Protein AF-A0A2V7RPB4-F1 (afdb_monomer_lite)

pLDDT: mean 76.68, std 15.55, range [34.88, 95.19]

Sequence (434 aa):
MNLRAPQPATGRWQSFHDDVARMLTTVSGVRGVAFATAEPVGDEATGVTIVKTAEERRRAMPSIEVSPSYFDVFGIRVERGRSFTLADADCAAVVCPVIVSREAARELWGSADPLGQHLTIDATHALVVIGIASDASSRTAEPVQALMMYTPWRPNARLYQPFLKVEDAGSGVVRRASSLVSERFAGAVAAPQTVEVQLTMIVDAFQRIGEVVGLVAAITAILAIFGVYGVVALAARRRLKEMGIRLALGARPRDVYRAIVAPNARPLATGLVLGAVFAAVLAVEADRLLAEVFPVRIVDPVAALLGTRADSITPLILSLEAQRRAAHLTGDADRLASILADDFVDVAATGMRRTKQQNVDETRTHVIKWTSLIAKNEQVQVFDSTAAIVIGEQEGSGTYNGQPFVRKIRYIRVYLKRNGRWQNVAAQSALIAQ

Secondary structure (DSSP, 8-state):
-B------SSS-HHHHHHHHHHHHHTSTTEEEEEEESSBTTB-TT-EEEEEE-TT--EEEEEEEEE-TTHHHHHT--EEEE----GGGG-TTSSEEEEEEEHHHHHHHHTTS--TT-EEESSSS-EEEEEEEEPPPPPTTSS------EEEE--TTTS-PEEEEEES--SHHHHHHHHHHHHHHSTT-----B-HHHHHHHHHHHHHHHHHHHHHHHHHHHHHHHHHHHHHHHHHHHHTHHHHHHHHHTT--HHHHHHHHHHHHHHHHHHHHHHHHHHHHHHHHHHHHHHHTT-SS----HHHHHTT--HHHHHHHHHHHHHHHHHHHHHT-HHHHHHHEEEEEEEE-TTS-EEEHHHHHHHHHTTSEEEEEEEEEEEEEEE-SSSEEEEEEEEEEEEEETTEEEEEEEEEEEEEEEETTEEEEEEEEEEE---

Structure (mmCIF, N/CA/C/O backbone):
data_AF-A0A2V7RPB4-F1
#
_entry.id   AF-A0A2V7RPB4-F1
#
loop_
_atom_site.group_PDB
_atom_site.id
_atom_site.type_symbol
_atom_site.label_atom_id
_atom_site.label_alt_id
_atom_site.label_comp_id
_atom_site.label_asym_id
_atom_site.label_entity_id
_atom_site.label_seq_id
_atom_site.pdbx_PDB_ins_code
_atom_site.Cartn_x
_atom_site.Cartn_y
_atom_site.Cartn_z
_atom_site.occupancy
_atom_site.B_iso_or_equiv
_atom_site.auth_seq_id
_atom_site.auth_comp_id
_atom_site.auth_asym_id
_atom_site.auth_atom_id
_atom_site.pdbx_PDB_model_num
ATOM 1 N N . MET A 1 1 ? 13.058 2.889 -8.102 1.00 51.22 1 MET A N 1
ATOM 2 C CA . MET A 1 1 ? 13.513 3.837 -7.057 1.00 51.22 1 MET A CA 1
ATOM 3 C C . MET A 1 1 ? 13.333 5.240 -7.599 1.00 51.22 1 MET A C 1
ATOM 5 O O . MET A 1 1 ? 13.769 5.458 -8.724 1.00 51.22 1 MET A O 1
ATOM 9 N N . ASN A 1 2 ? 12.703 6.130 -6.830 1.00 47.06 2 ASN A N 1
ATOM 10 C CA . ASN A 1 2 ? 12.518 7.537 -7.182 1.00 47.06 2 ASN A CA 1
ATOM 11 C C . ASN A 1 2 ? 13.664 8.383 -6.590 1.00 47.06 2 ASN A C 1
ATOM 13 O O . ASN A 1 2 ? 13.971 8.262 -5.400 1.00 47.06 2 ASN A O 1
ATOM 17 N N . LEU A 1 3 ? 14.322 9.193 -7.419 1.00 47.50 3 LEU A N 1
ATOM 18 C CA . LEU A 1 3 ? 15.341 10.161 -7.015 1.00 47.50 3 LEU A CA 1
ATOM 19 C C . LEU A 1 3 ? 14.805 11.574 -7.285 1.00 47.50 3 LEU A C 1
ATOM 21 O O . LEU A 1 3 ? 14.622 11.954 -8.438 1.00 47.50 3 LEU A O 1
ATOM 25 N N . ARG A 1 4 ? 14.597 12.393 -6.246 1.00 49.56 4 ARG A N 1
ATOM 26 C CA . ARG A 1 4 ? 14.257 13.813 -6.442 1.00 49.56 4 ARG A CA 1
ATOM 27 C C . ARG A 1 4 ? 15.511 14.606 -6.825 1.00 49.56 4 ARG A C 1
ATOM 29 O O . ARG A 1 4 ? 16.450 14.730 -6.043 1.00 49.56 4 ARG A O 1
ATOM 36 N N . ALA A 1 5 ? 15.521 15.134 -8.045 1.00 48.00 5 ALA A N 1
ATOM 37 C CA . ALA A 1 5 ? 16.570 16.011 -8.554 1.00 48.00 5 ALA A CA 1
ATOM 38 C C . ALA A 1 5 ? 16.403 17.460 -8.039 1.00 48.00 5 ALA A C 1
ATOM 40 O O . ALA A 1 5 ? 15.268 17.915 -7.879 1.00 48.00 5 ALA A O 1
ATOM 41 N N . PRO A 1 6 ? 17.495 18.214 -7.809 1.00 46.16 6 PRO A N 1
ATOM 42 C CA . PRO A 1 6 ? 17.416 19.643 -7.523 1.00 46.16 6 PRO A CA 1
ATOM 43 C C . PRO A 1 6 ? 17.054 20.429 -8.787 1.00 46.16 6 PRO A C 1
ATOM 45 O O . PRO A 1 6 ? 17.305 19.983 -9.906 1.00 46.16 6 PRO A O 1
ATOM 48 N N . GLN A 1 7 ? 16.482 21.619 -8.607 1.00 50.44 7 GLN A N 1
ATOM 49 C CA . GLN A 1 7 ? 16.122 22.517 -9.704 1.00 50.44 7 GLN A CA 1
ATOM 50 C C . GLN A 1 7 ? 17.357 23.315 -10.173 1.00 50.44 7 GLN A C 1
ATOM 52 O O . GLN A 1 7 ? 17.853 24.143 -9.407 1.00 50.44 7 GLN A O 1
ATOM 57 N N . PRO A 1 8 ? 17.892 23.113 -11.394 1.00 48.25 8 PRO A N 1
ATOM 58 C CA . PRO A 1 8 ? 18.880 24.018 -11.978 1.00 48.25 8 PRO A CA 1
ATOM 59 C C . PRO A 1 8 ? 18.342 25.443 -12.171 1.00 48.25 8 PRO A C 1
ATOM 61 O O . PRO A 1 8 ? 17.180 25.661 -12.499 1.00 48.25 8 PRO A O 1
ATOM 64 N N . ALA A 1 9 ? 19.237 26.424 -12.027 1.00 50.31 9 ALA A N 1
ATOM 65 C CA . ALA A 1 9 ? 18.937 27.857 -12.100 1.00 50.31 9 ALA A CA 1
ATOM 66 C C . ALA A 1 9 ? 18.651 28.390 -13.523 1.00 50.31 9 ALA A C 1
ATOM 68 O O . ALA A 1 9 ? 18.400 29.581 -13.691 1.00 50.31 9 ALA A O 1
ATOM 69 N N . THR A 1 10 ? 18.707 27.551 -14.565 1.00 51.97 10 THR A N 1
ATOM 70 C CA . THR A 1 10 ? 18.480 27.969 -15.960 1.00 51.97 10 THR A CA 1
ATOM 71 C C . THR A 1 10 ? 17.742 26.878 -16.740 1.00 51.97 10 THR A C 1
ATOM 73 O O . THR A 1 10 ? 18.027 25.697 -16.564 1.00 51.97 10 THR A O 1
ATOM 76 N N . GLY A 1 11 ? 16.797 27.270 -17.605 1.00 52.00 11 GLY A N 1
ATOM 77 C CA . GLY A 1 11 ? 15.875 26.400 -18.357 1.00 52.00 11 GLY A CA 1
ATOM 78 C C . GLY A 1 11 ? 16.495 25.494 -19.434 1.00 52.00 11 GLY A C 1
ATOM 79 O O . GLY A 1 11 ? 15.880 25.269 -20.471 1.00 52.00 11 GLY A O 1
ATOM 80 N N . ARG A 1 12 ? 17.709 24.977 -19.213 1.00 62.19 12 ARG A N 1
ATOM 81 C CA . ARG A 1 12 ? 18.363 23.948 -20.037 1.00 62.19 12 ARG A CA 1
ATOM 82 C C . ARG A 1 12 ? 18.180 22.568 -19.398 1.00 62.19 12 ARG A C 1
ATOM 84 O O . ARG A 1 12 ? 19.130 21.928 -18.949 1.00 62.19 12 ARG A O 1
ATOM 91 N N . TRP A 1 13 ? 16.926 22.136 -19.327 1.00 69.06 13 TRP A N 1
ATOM 92 C CA . TRP A 1 13 ? 16.522 20.894 -18.665 1.00 69.06 13 TRP A CA 1
ATOM 93 C C . TRP A 1 13 ? 17.080 19.645 -19.364 1.00 69.06 13 TRP A C 1
ATOM 95 O O . TRP A 1 13 ? 17.569 18.746 -18.688 1.00 69.06 13 TRP A O 1
ATOM 105 N N . GLN A 1 14 ? 17.158 19.641 -20.698 1.00 73.69 14 GLN A N 1
ATOM 106 C CA . GLN A 1 14 ? 17.670 18.496 -21.455 1.00 73.69 14 GLN A CA 1
ATOM 107 C C . GLN A 1 14 ? 19.127 18.154 -21.118 1.00 73.69 14 GLN A C 1
ATOM 109 O O . GLN A 1 14 ? 19.429 16.999 -20.835 1.00 73.69 14 GLN A O 1
ATOM 114 N N . SER A 1 15 ? 20.025 19.148 -21.060 1.00 73.94 15 SER A N 1
ATOM 115 C CA . SER A 1 15 ? 21.426 18.897 -20.685 1.00 73.94 15 SER A CA 1
ATOM 116 C C . SER A 1 15 ? 21.556 18.354 -19.263 1.00 73.94 15 SER A C 1
ATOM 118 O O . SER A 1 15 ? 22.422 17.526 -18.997 1.00 73.94 15 SER A O 1
ATOM 120 N N . PHE A 1 16 ? 20.670 18.784 -18.361 1.00 76.00 16 PHE A N 1
ATOM 121 C CA . PHE A 1 16 ? 20.621 18.258 -17.004 1.00 76.00 16 PHE A CA 1
ATOM 122 C C . PHE A 1 16 ? 20.191 16.783 -16.991 1.00 76.00 16 PHE A C 1
ATOM 124 O O . PHE A 1 16 ? 20.847 15.965 -16.345 1.00 76.00 16 PHE A O 1
ATOM 131 N N . HIS A 1 17 ? 19.130 16.419 -17.720 1.00 78.50 17 HIS A N 1
ATOM 132 C CA . HIS A 1 17 ? 18.685 15.023 -17.821 1.00 78.50 17 HIS A CA 1
ATOM 133 C C . HIS A 1 17 ? 19.757 14.123 -18.432 1.00 78.50 17 HIS A C 1
ATOM 135 O O . HIS A 1 17 ? 20.013 13.049 -17.889 1.00 78.50 17 HIS A O 1
ATOM 141 N N . ASP A 1 18 ? 20.434 14.577 -19.487 1.00 81.62 18 ASP A N 1
ATOM 142 C CA . ASP A 1 18 ? 21.514 13.828 -20.138 1.00 81.62 18 ASP A CA 1
ATOM 143 C C . ASP A 1 18 ? 22.711 13.604 -19.197 1.00 81.62 18 ASP A C 1
ATOM 145 O O . ASP A 1 18 ? 23.264 12.502 -19.132 1.00 81.62 18 ASP A O 1
ATOM 149 N N . ASP A 1 19 ? 23.098 14.627 -18.429 1.00 81.19 19 ASP A N 1
ATOM 150 C CA . ASP A 1 19 ? 24.174 14.527 -17.437 1.00 81.19 19 ASP A CA 1
ATOM 151 C C . ASP A 1 19 ? 23.824 13.552 -16.310 1.00 81.19 19 ASP A C 1
ATOM 153 O O . ASP A 1 19 ? 24.638 12.694 -15.953 1.00 81.19 19 ASP A O 1
ATOM 157 N N . VAL A 1 20 ? 22.599 13.640 -15.784 1.00 80.62 20 VAL A N 1
ATOM 158 C CA . VAL A 1 20 ? 22.099 12.730 -14.746 1.00 80.62 20 VAL A CA 1
ATOM 159 C C . VAL A 1 20 ? 22.025 11.296 -15.268 1.00 80.62 20 VAL A C 1
ATOM 161 O O . VAL A 1 20 ? 22.454 10.377 -14.570 1.00 80.62 20 VAL A O 1
ATOM 164 N N . ALA A 1 21 ? 21.542 11.091 -16.496 1.00 84.00 21 ALA A N 1
ATOM 165 C CA . ALA A 1 21 ? 21.472 9.773 -17.119 1.00 84.00 21 ALA A CA 1
ATOM 166 C C . ALA A 1 21 ? 22.864 9.145 -17.240 1.00 84.00 21 ALA A C 1
ATOM 168 O O . ALA A 1 21 ? 23.087 8.045 -16.730 1.00 84.00 21 ALA A O 1
ATOM 169 N N . ARG A 1 22 ? 23.820 9.873 -17.840 1.00 85.12 22 ARG A N 1
ATOM 170 C CA . ARG A 1 22 ? 25.208 9.412 -18.000 1.00 85.12 22 ARG A CA 1
ATOM 171 C C . ARG A 1 22 ? 25.823 9.045 -16.660 1.00 85.12 22 ARG A C 1
ATOM 173 O O . ARG A 1 22 ? 26.358 7.950 -16.516 1.00 85.12 22 ARG A O 1
ATOM 180 N N . MET A 1 23 ? 25.700 9.922 -15.671 1.00 83.06 23 MET A N 1
ATOM 181 C CA . MET A 1 23 ? 26.247 9.692 -14.338 1.00 83.06 23 MET A CA 1
ATOM 182 C C . MET A 1 23 ? 25.633 8.460 -13.665 1.00 83.06 23 MET A C 1
ATOM 184 O O . MET A 1 23 ? 26.360 7.633 -13.129 1.00 83.06 23 MET A O 1
ATOM 188 N N . LEU A 1 24 ? 24.311 8.300 -13.702 1.00 83.56 24 LEU A N 1
ATOM 189 C CA . LEU A 1 24 ? 23.652 7.179 -13.031 1.00 83.56 24 LEU A CA 1
ATOM 190 C C . LEU A 1 24 ? 23.927 5.836 -13.720 1.00 83.56 24 LEU A C 1
ATOM 192 O O . LEU A 1 24 ? 23.989 4.813 -13.040 1.00 83.56 24 LEU A O 1
ATOM 196 N N . THR A 1 25 ? 24.162 5.828 -15.036 1.00 84.75 25 THR A N 1
ATOM 197 C CA . THR A 1 25 ? 24.553 4.605 -15.761 1.00 84.75 25 THR A CA 1
ATOM 198 C C . THR A 1 25 ? 25.961 4.102 -15.431 1.00 84.75 25 THR A C 1
ATOM 200 O O . THR A 1 25 ? 26.233 2.924 -15.646 1.00 84.75 25 THR A O 1
ATOM 203 N N . THR A 1 26 ? 26.855 4.933 -14.875 1.00 85.94 26 THR A N 1
ATOM 204 C CA . THR A 1 26 ? 28.198 4.472 -14.460 1.00 85.94 26 THR A CA 1
ATOM 205 C C . THR A 1 26 ? 28.193 3.749 -13.111 1.00 85.94 26 THR A C 1
ATOM 207 O O . THR A 1 26 ? 29.185 3.116 -12.739 1.00 85.94 26 THR A O 1
ATOM 210 N N . VAL A 1 27 ? 27.083 3.803 -12.368 1.00 83.38 27 VAL A N 1
ATOM 211 C CA . VAL A 1 27 ? 26.958 3.145 -11.067 1.00 83.38 27 VAL A CA 1
ATOM 212 C C . VAL A 1 27 ? 26.775 1.642 -11.262 1.00 83.38 27 VAL A C 1
ATOM 214 O O . VAL A 1 27 ? 25.740 1.171 -11.729 1.00 83.38 27 VAL A O 1
ATOM 217 N N . SER A 1 28 ? 27.774 0.868 -10.838 1.00 82.00 28 SER A N 1
ATOM 218 C CA . SER A 1 28 ? 27.716 -0.597 -10.865 1.00 82.00 28 SER A CA 1
ATOM 219 C C . SER A 1 28 ? 26.491 -1.121 -10.099 1.00 82.00 28 SER A C 1
ATOM 221 O O . SER A 1 28 ? 26.314 -0.824 -8.912 1.00 82.00 28 SER A O 1
ATOM 223 N N . GLY A 1 29 ? 25.651 -1.893 -10.795 1.00 81.50 29 GLY A N 1
ATOM 224 C CA . GLY A 1 29 ? 24.372 -2.415 -10.302 1.00 81.50 29 GLY A CA 1
ATOM 225 C C . GLY A 1 29 ? 23.133 -1.680 -10.833 1.00 81.50 29 GLY A C 1
ATOM 226 O O . GLY A 1 29 ? 22.020 -2.159 -10.616 1.00 81.50 29 GLY A O 1
ATOM 227 N N . VAL A 1 30 ? 23.289 -0.557 -11.546 1.00 84.12 30 VAL A N 1
ATOM 228 C CA . VAL A 1 30 ? 22.201 0.099 -12.293 1.00 84.12 30 VAL A CA 1
ATOM 229 C C . VAL A 1 30 ? 22.081 -0.543 -13.678 1.00 84.12 30 VAL A C 1
ATOM 231 O O . VAL A 1 30 ? 23.029 -0.540 -14.455 1.00 84.12 30 VAL A O 1
ATOM 234 N N . ARG A 1 31 ? 20.903 -1.088 -14.003 1.00 84.31 31 ARG A N 1
ATOM 235 C CA . ARG A 1 31 ? 20.588 -1.677 -15.321 1.00 84.31 31 ARG A CA 1
ATOM 236 C C . ARG A 1 31 ? 19.912 -0.709 -16.282 1.00 84.31 31 ARG A C 1
ATOM 238 O O . ARG A 1 31 ? 19.858 -0.983 -17.474 1.00 84.31 31 ARG A O 1
ATOM 245 N N . GLY A 1 32 ? 19.335 0.373 -15.773 1.00 86.12 32 GLY A N 1
ATOM 246 C CA . GLY A 1 32 ? 18.617 1.328 -16.603 1.00 86.12 32 GLY A CA 1
ATOM 247 C C . GLY A 1 32 ? 18.194 2.566 -15.832 1.00 86.12 32 GLY A C 1
ATOM 248 O O . GLY A 1 32 ? 17.928 2.503 -14.627 1.00 86.12 32 GLY A O 1
ATOM 249 N N . VAL A 1 33 ? 18.125 3.674 -16.564 1.00 88.25 33 VAL A N 1
ATOM 250 C CA . VAL A 1 33 ? 17.654 4.972 -16.087 1.00 88.25 33 VAL A CA 1
ATOM 251 C C . VAL A 1 33 ? 16.492 5.394 -16.974 1.00 88.25 33 VAL A C 1
ATOM 253 O O . VAL A 1 33 ? 16.587 5.344 -18.202 1.00 88.25 33 VAL A O 1
ATOM 256 N N . ALA A 1 34 ? 15.397 5.795 -16.350 1.00 88.56 34 ALA A N 1
ATOM 257 C CA . ALA A 1 34 ? 14.260 6.403 -17.017 1.00 88.56 34 ALA A CA 1
ATOM 258 C C . ALA A 1 34 ? 13.929 7.723 -16.344 1.00 88.56 34 ALA A C 1
ATOM 260 O O . ALA A 1 34 ? 14.252 7.938 -15.181 1.00 88.56 34 ALA A O 1
ATOM 261 N N . PHE A 1 35 ? 13.250 8.589 -17.070 1.00 86.81 35 PHE A N 1
ATOM 262 C CA . PHE A 1 35 ? 12.711 9.827 -16.543 1.00 86.81 35 PHE A CA 1
ATOM 263 C C . PHE A 1 35 ? 11.209 9.857 -16.755 1.00 86.81 35 PHE A C 1
ATOM 265 O O . PHE A 1 35 ? 10.718 9.433 -17.807 1.00 86.81 35 PHE A O 1
ATOM 272 N N . ALA A 1 36 ? 10.490 10.350 -15.755 1.00 85.44 36 ALA A N 1
ATOM 273 C CA . ALA A 1 36 ? 9.058 10.576 -15.851 1.00 85.44 36 ALA A CA 1
ATOM 274 C C . ALA A 1 36 ? 8.581 11.626 -14.848 1.00 85.44 36 ALA A C 1
ATOM 276 O O . ALA A 1 36 ? 9.337 12.077 -13.983 1.00 85.44 36 ALA A O 1
ATOM 277 N N . THR A 1 37 ? 7.319 12.026 -14.972 1.00 78.69 37 THR A N 1
ATOM 278 C CA . THR A 1 37 ? 6.649 12.885 -13.984 1.00 78.69 37 THR A CA 1
ATOM 279 C C . THR A 1 37 ? 6.247 12.135 -12.722 1.00 78.69 37 THR A C 1
ATOM 281 O O . THR A 1 37 ? 6.210 12.742 -11.657 1.00 78.69 37 THR A O 1
ATOM 284 N N . ALA A 1 38 ? 5.954 10.839 -12.845 1.00 75.69 38 ALA A N 1
ATOM 285 C CA . ALA A 1 38 ? 5.528 9.979 -11.750 1.00 75.69 38 ALA A CA 1
ATOM 286 C C . ALA A 1 38 ? 5.866 8.505 -12.038 1.00 75.69 38 ALA A C 1
ATOM 288 O O . ALA A 1 38 ? 6.170 8.107 -13.172 1.00 75.69 38 ALA A O 1
ATOM 289 N N . GLU A 1 39 ? 5.814 7.685 -10.995 1.00 74.50 39 GLU A N 1
ATOM 290 C CA . GLU A 1 39 ? 5.856 6.229 -11.113 1.00 74.50 39 GLU A CA 1
ATOM 291 C C . GLU A 1 39 ? 4.494 5.666 -11.573 1.00 74.50 39 GLU A C 1
ATOM 293 O O . GLU A 1 39 ? 3.492 6.375 -11.521 1.00 74.50 39 GLU A O 1
ATOM 298 N N . PRO A 1 40 ? 4.425 4.415 -12.074 1.00 65.31 40 PRO A N 1
ATOM 299 C CA . PRO A 1 40 ? 3.214 3.916 -12.726 1.00 65.31 40 PRO A CA 1
ATOM 300 C C . PRO A 1 40 ? 2.001 3.800 -11.795 1.00 65.31 40 PRO A C 1
ATOM 302 O O . PRO A 1 40 ? 0.871 3.855 -12.266 1.00 65.31 40 PRO A O 1
ATOM 305 N N . VAL A 1 41 ? 2.246 3.592 -10.496 1.00 59.19 41 VAL A N 1
ATOM 306 C CA . VAL A 1 41 ? 1.233 3.468 -9.441 1.00 59.19 41 VAL A CA 1
ATOM 307 C C . VAL A 1 41 ? 1.812 4.090 -8.167 1.00 59.19 41 VAL A C 1
ATOM 309 O O . VAL A 1 41 ? 2.410 3.392 -7.349 1.00 59.19 41 VAL A O 1
ATOM 312 N N . GLY A 1 42 ? 1.683 5.410 -8.045 1.00 50.44 42 GLY A N 1
ATOM 313 C CA . GLY A 1 42 ? 2.148 6.182 -6.893 1.00 50.44 42 GLY A CA 1
ATOM 314 C C . GLY A 1 42 ? 2.352 7.662 -7.227 1.00 50.44 42 GLY A C 1
ATOM 315 O O . GLY A 1 42 ? 2.893 7.994 -8.278 1.00 50.44 42 GLY A O 1
ATOM 316 N N . ASP A 1 43 ? 1.940 8.525 -6.295 1.00 46.09 43 ASP A N 1
ATOM 317 C CA . ASP A 1 43 ? 2.180 9.979 -6.221 1.00 46.09 43 ASP A CA 1
ATOM 318 C C . ASP A 1 43 ? 1.137 10.955 -6.829 1.00 46.09 43 ASP A C 1
ATOM 320 O O . ASP A 1 43 ? 0.502 10.714 -7.860 1.00 46.09 43 ASP A O 1
ATOM 324 N N . GLU A 1 44 ? 1.039 12.118 -6.164 1.00 43.16 44 GLU A N 1
ATOM 325 C CA . GLU A 1 44 ? 0.202 13.307 -6.433 1.00 43.16 44 GLU A CA 1
ATOM 326 C C . GLU A 1 44 ? 0.528 14.003 -7.772 1.00 43.16 44 GLU A C 1
ATOM 328 O O . GLU A 1 44 ? -0.227 14.856 -8.235 1.00 43.16 44 GLU A O 1
ATOM 333 N N . ALA A 1 45 ? 1.650 13.649 -8.412 1.00 47.56 45 ALA A N 1
ATOM 334 C CA . ALA A 1 45 ? 2.129 14.254 -9.660 1.00 47.56 45 ALA A CA 1
ATOM 335 C C . ALA A 1 45 ? 1.540 13.619 -10.936 1.00 47.56 45 ALA A C 1
ATOM 337 O O . ALA A 1 45 ? 1.880 14.034 -12.051 1.00 47.56 45 ALA A O 1
ATOM 338 N N . THR A 1 46 ? 0.665 12.621 -10.792 1.00 59.69 46 THR A N 1
ATOM 339 C CA . THR A 1 46 ? -0.092 12.059 -11.914 1.00 59.69 46 THR A CA 1
ATOM 340 C C . THR A 1 46 ? -1.163 13.061 -12.339 1.00 59.69 46 THR A C 1
ATOM 342 O O . THR A 1 46 ? -2.177 13.233 -11.667 1.00 59.69 46 THR A O 1
ATOM 345 N N . GLY A 1 47 ? -0.933 13.760 -13.451 1.00 60.81 47 GLY A N 1
ATOM 346 C CA . GLY A 1 47 ? -1.915 14.698 -13.988 1.00 60.81 47 GLY A CA 1
ATOM 347 C C . GLY A 1 47 ? -3.160 13.954 -14.462 1.00 60.81 47 GLY A C 1
ATOM 348 O O . GLY A 1 47 ? -3.047 12.859 -15.003 1.00 60.81 47 GLY A O 1
ATOM 349 N N . VAL A 1 48 ? -4.343 14.540 -14.304 1.00 68.44 48 VAL A N 1
ATOM 350 C CA . VAL A 1 48 ? -5.576 13.995 -14.885 1.00 68.44 48 VAL A CA 1
ATOM 351 C C . VAL A 1 48 ? -5.891 14.770 -16.154 1.00 68.44 48 VAL A C 1
ATOM 353 O O . VAL A 1 48 ? -6.114 15.978 -16.113 1.00 68.44 48 VAL A O 1
ATOM 356 N N . THR A 1 49 ? -5.930 14.067 -17.279 1.00 71.75 49 THR A N 1
ATOM 357 C CA . THR A 1 49 ? -6.315 14.637 -18.569 1.00 71.75 49 THR A CA 1
ATOM 358 C C . THR A 1 49 ? -7.718 14.168 -18.917 1.00 71.75 49 THR A C 1
ATOM 360 O O . THR A 1 49 ? -7.988 12.969 -18.946 1.00 71.75 49 THR A O 1
ATOM 363 N N . ILE A 1 50 ? -8.628 15.102 -19.193 1.00 77.44 50 ILE A N 1
ATOM 364 C CA . ILE A 1 50 ? -9.929 14.746 -19.759 1.00 77.44 50 ILE A CA 1
ATOM 365 C C . ILE A 1 50 ? -9.720 14.524 -21.249 1.00 77.44 50 ILE A C 1
ATOM 367 O O . ILE A 1 50 ? -9.436 15.464 -21.986 1.00 77.44 50 ILE A O 1
ATOM 371 N N . VAL A 1 51 ? -9.864 13.278 -21.679 1.00 81.12 51 VAL A N 1
ATOM 372 C CA . VAL A 1 51 ? -9.829 12.921 -23.091 1.00 81.12 51 VAL A CA 1
ATOM 373 C C . VAL A 1 51 ? -11.237 12.704 -23.608 1.00 81.12 51 VAL A C 1
ATOM 375 O O . VAL A 1 51 ? -12.145 12.269 -22.890 1.00 81.12 51 VAL A O 1
ATOM 378 N N . LYS A 1 52 ? -11.404 13.012 -24.882 1.00 82.12 52 LYS A N 1
ATOM 379 C CA . LYS A 1 52 ? -12.626 12.809 -25.632 1.00 82.12 52 LYS A CA 1
ATOM 380 C C . LYS A 1 52 ? -12.350 11.831 -26.764 1.00 82.12 52 LYS A C 1
ATOM 382 O O . LYS A 1 52 ? -11.414 12.037 -27.538 1.00 82.12 52 LYS A O 1
ATOM 387 N N . THR A 1 53 ? -13.143 10.769 -26.845 1.00 79.62 53 THR A N 1
ATOM 388 C CA . THR A 1 53 ? -13.080 9.826 -27.969 1.00 79.62 53 THR A CA 1
ATOM 389 C C . THR A 1 53 ? -13.843 10.370 -29.180 1.00 79.62 53 THR A C 1
ATOM 391 O O . THR A 1 53 ? -14.618 11.323 -29.066 1.00 79.62 53 THR A O 1
ATOM 394 N N . ALA A 1 54 ? -13.668 9.731 -30.340 1.00 75.00 54 ALA A N 1
ATOM 395 C CA . ALA A 1 54 ? -14.433 10.035 -31.551 1.00 75.00 54 ALA A CA 1
ATOM 396 C C . ALA A 1 54 ? -15.962 9.903 -31.362 1.00 75.00 54 ALA A C 1
ATOM 398 O O . ALA A 1 54 ? -16.726 10.572 -32.047 1.00 75.00 54 ALA A O 1
ATOM 399 N N . GLU A 1 55 ? -16.410 9.095 -30.396 1.00 75.69 55 GLU A N 1
ATOM 400 C CA . GLU A 1 55 ? -17.823 8.919 -30.027 1.00 75.69 55 GLU A CA 1
ATOM 401 C C . GLU A 1 55 ? -18.316 9.957 -29.000 1.00 75.69 55 GLU A C 1
ATOM 403 O O . GLU A 1 55 ? -19.296 9.723 -28.296 1.00 75.69 55 GLU A O 1
ATOM 408 N N . GLU A 1 56 ? -17.617 11.087 -28.847 1.00 74.50 56 GLU A N 1
ATOM 409 C CA . GLU A 1 56 ? -17.949 12.166 -27.901 1.00 74.50 56 GLU A CA 1
ATOM 410 C C . GLU A 1 56 ? -17.907 11.759 -26.410 1.00 74.50 56 GLU A C 1
ATOM 412 O O . GLU A 1 56 ? -18.272 12.547 -25.530 1.00 74.50 56 GLU A O 1
ATOM 417 N N . ARG A 1 57 ? -17.405 10.561 -26.080 1.00 75.44 57 ARG A N 1
ATOM 418 C CA . ARG A 1 57 ? -17.292 10.097 -24.690 1.00 75.44 57 ARG A CA 1
ATOM 419 C C . ARG A 1 57 ? -16.130 10.805 -24.002 1.00 75.44 57 ARG A C 1
ATOM 421 O O . ARG A 1 57 ? -14.991 10.721 -24.454 1.00 75.44 57 ARG A O 1
ATOM 428 N N . ARG A 1 58 ? -16.420 11.483 -22.887 1.00 79.69 58 ARG A N 1
ATOM 429 C CA . ARG A 1 58 ? -15.413 12.137 -22.040 1.00 79.69 58 ARG A CA 1
ATOM 430 C C . ARG A 1 58 ? -14.981 11.216 -20.911 1.00 79.69 58 ARG A C 1
ATOM 432 O O . ARG A 1 58 ? -15.831 10.692 -20.181 1.00 79.69 58 ARG A O 1
ATOM 439 N N . ARG A 1 59 ? -13.672 11.068 -20.733 1.00 78.25 59 ARG A N 1
ATOM 440 C CA . ARG A 1 59 ? -13.084 10.318 -19.622 1.00 78.25 59 ARG A CA 1
ATOM 441 C C . ARG A 1 59 ? -11.896 11.047 -19.027 1.00 78.25 59 ARG A C 1
ATOM 443 O O . ARG A 1 59 ? -11.020 11.515 -19.743 1.00 78.25 59 ARG A O 1
ATOM 450 N N . ALA A 1 60 ? -11.904 11.149 -17.704 1.00 77.75 60 ALA A N 1
ATOM 451 C CA . ALA A 1 60 ? -10.767 11.613 -16.933 1.00 77.75 60 ALA A CA 1
ATOM 452 C C . ALA A 1 60 ? -9.759 10.466 -16.848 1.00 77.75 60 ALA A C 1
ATOM 454 O O . ALA A 1 60 ? -10.079 9.403 -16.323 1.00 77.75 60 ALA A O 1
ATOM 455 N N . MET A 1 61 ? -8.570 10.676 -17.400 1.00 75.00 61 MET A N 1
ATOM 456 C CA . MET A 1 61 ? -7.511 9.681 -17.427 1.00 75.00 61 MET A CA 1
ATOM 457 C C . MET A 1 61 ? -6.271 10.208 -16.712 1.00 75.00 61 MET A C 1
ATOM 459 O O . MET A 1 61 ? -5.720 11.235 -17.124 1.00 75.00 61 MET A O 1
ATOM 463 N N . PRO A 1 62 ? -5.798 9.502 -15.677 1.00 77.81 62 PRO A N 1
ATOM 464 C CA . PRO A 1 62 ? -4.434 9.624 -15.197 1.00 77.81 62 PRO A CA 1
ATOM 465 C C . PRO A 1 62 ? -3.430 9.572 -16.354 1.00 77.81 62 PRO A C 1
ATOM 467 O O . PRO A 1 62 ? -3.454 8.673 -17.199 1.00 77.81 62 PRO A O 1
ATOM 470 N N . SER A 1 63 ? -2.559 10.571 -16.405 1.00 79.94 63 SER A N 1
ATOM 471 C CA . SER A 1 63 ? -1.602 10.784 -17.478 1.00 79.94 63 SER A CA 1
ATOM 472 C C . SER A 1 63 ? -0.216 11.057 -16.921 1.00 79.94 63 SER A C 1
ATOM 474 O O . SER A 1 63 ? -0.044 11.913 -16.049 1.00 79.94 63 SER A O 1
ATOM 476 N N . ILE A 1 64 ? 0.771 10.339 -17.447 1.00 84.12 64 ILE A N 1
ATOM 477 C CA . ILE A 1 64 ? 2.173 10.526 -17.086 1.00 84.12 64 ILE A CA 1
ATOM 478 C C . ILE A 1 64 ? 3.017 10.774 -18.330 1.00 84.12 64 ILE A C 1
ATOM 480 O O . ILE A 1 64 ? 2.805 10.169 -19.384 1.00 84.12 64 ILE A O 1
ATOM 484 N N . GLU A 1 65 ? 3.981 11.679 -18.207 1.00 87.25 65 GLU A N 1
ATOM 485 C CA . GLU A 1 65 ? 4.983 11.897 -19.246 1.00 87.25 65 GLU A CA 1
ATOM 486 C C . GLU A 1 65 ? 6.190 11.015 -18.967 1.00 87.25 65 GLU A C 1
ATOM 488 O O . GLU A 1 65 ? 6.713 11.014 -17.849 1.00 87.25 65 GLU A O 1
ATOM 493 N N . VAL A 1 66 ? 6.619 10.260 -19.976 1.00 89.44 66 VAL A N 1
ATOM 494 C CA . VAL A 1 66 ? 7.613 9.198 -19.820 1.00 89.44 66 VAL A CA 1
ATOM 495 C C . VAL A 1 66 ? 8.674 9.230 -20.911 1.00 89.44 66 VAL A C 1
ATOM 497 O O . VAL A 1 66 ? 8.404 9.457 -22.091 1.00 89.44 66 VAL A O 1
ATOM 500 N N . SER A 1 67 ? 9.913 8.980 -20.504 1.00 90.12 67 SER A N 1
ATOM 501 C CA . SER A 1 67 ? 11.023 8.718 -21.423 1.00 90.12 67 SER A CA 1
ATOM 502 C C . SER A 1 67 ? 10.869 7.355 -22.125 1.00 90.12 67 SER A C 1
ATOM 504 O O . SER A 1 67 ? 10.229 6.456 -21.571 1.00 90.12 67 SER A O 1
ATOM 506 N N . PRO A 1 68 ? 11.508 7.142 -23.293 1.00 89.56 68 PRO A N 1
ATOM 507 C CA . PRO A 1 68 ? 11.483 5.858 -24.003 1.00 89.56 68 PRO A CA 1
ATOM 508 C C . PRO A 1 68 ? 11.854 4.633 -23.150 1.00 89.56 68 PRO A C 1
ATOM 510 O O . PRO A 1 68 ? 11.254 3.572 -23.301 1.00 89.56 68 PRO A O 1
ATOM 513 N N . SER A 1 69 ? 12.804 4.780 -22.220 1.00 90.00 69 SER A N 1
ATOM 514 C CA . SER A 1 69 ? 13.292 3.694 -21.356 1.00 90.00 69 SER A CA 1
ATOM 515 C C . SER A 1 69 ? 12.374 3.373 -20.171 1.00 90.00 69 SER A C 1
ATOM 517 O O . SER A 1 69 ? 12.644 2.432 -19.423 1.00 90.00 69 SER A O 1
ATOM 519 N N . TYR A 1 70 ? 11.291 4.129 -19.970 1.00 90.06 70 TYR A N 1
ATOM 520 C CA . TYR A 1 70 ? 10.407 3.984 -18.813 1.00 90.06 70 TYR A CA 1
ATOM 521 C C . TYR A 1 70 ? 9.770 2.600 -18.715 1.00 90.06 70 TYR A C 1
ATOM 523 O O . TYR A 1 70 ? 9.831 1.962 -17.663 1.00 90.06 70 TYR A O 1
ATOM 531 N N . PHE A 1 71 ? 9.213 2.109 -19.822 1.00 90.81 71 PHE A N 1
ATOM 532 C CA . PHE A 1 71 ? 8.570 0.799 -19.880 1.00 90.81 71 PHE A CA 1
ATOM 533 C C . PHE A 1 71 ? 9.553 -0.323 -19.511 1.00 90.81 71 PHE A C 1
ATOM 535 O O . PHE A 1 71 ? 9.232 -1.180 -18.689 1.00 90.81 71 PHE A O 1
ATOM 542 N N . ASP A 1 72 ? 10.796 -0.246 -19.990 1.00 89.00 72 ASP A N 1
ATOM 543 C CA . ASP A 1 72 ? 11.846 -1.220 -19.671 1.00 89.00 72 ASP A CA 1
ATOM 544 C C . ASP A 1 72 ? 12.312 -1.139 -18.212 1.00 89.00 72 ASP A C 1
ATOM 546 O O . ASP A 1 72 ? 12.552 -2.171 -17.564 1.00 89.00 72 ASP A O 1
ATOM 550 N N . VAL A 1 73 ? 12.435 0.080 -17.674 1.00 86.94 73 VAL A N 1
ATOM 551 C CA . VAL A 1 73 ? 12.835 0.326 -16.281 1.00 86.94 73 VAL A CA 1
ATOM 552 C C . VAL A 1 73 ? 11.805 -0.242 -15.309 1.00 86.94 73 VAL A C 1
ATOM 554 O O . VAL A 1 73 ? 12.190 -0.928 -14.358 1.00 86.94 73 VAL A O 1
ATOM 557 N N . PHE A 1 74 ? 10.516 -0.038 -15.584 1.00 83.25 74 PHE A N 1
ATOM 558 C CA . PHE A 1 74 ? 9.415 -0.533 -14.753 1.00 83.25 74 PHE A CA 1
ATOM 559 C C . PHE A 1 74 ? 8.932 -1.945 -15.115 1.00 83.25 74 PHE A C 1
ATOM 561 O O . PHE A 1 74 ? 8.137 -2.522 -14.378 1.00 83.25 74 PHE A O 1
ATOM 568 N N . GLY A 1 75 ? 9.435 -2.537 -16.201 1.00 85.25 75 GLY A N 1
ATOM 569 C CA . GLY A 1 75 ? 9.028 -3.872 -16.649 1.00 85.25 75 GLY A CA 1
ATOM 570 C C . GLY A 1 75 ? 7.602 -3.930 -17.206 1.00 85.25 75 GLY A C 1
ATOM 571 O O . GLY A 1 75 ? 6.994 -4.997 -17.205 1.00 85.25 75 GLY A O 1
ATOM 572 N N . ILE A 1 76 ? 7.076 -2.797 -17.673 1.00 88.56 76 ILE A N 1
ATOM 573 C CA . ILE A 1 76 ? 5.774 -2.691 -18.331 1.00 88.56 76 ILE A CA 1
ATOM 574 C C . ILE A 1 76 ? 5.964 -3.089 -19.794 1.00 88.56 76 ILE A C 1
ATOM 576 O O . ILE A 1 76 ? 6.809 -2.530 -20.489 1.00 88.56 76 ILE A O 1
ATOM 580 N N . ARG A 1 77 ? 5.189 -4.056 -20.285 1.00 90.56 77 ARG A N 1
ATOM 581 C CA . ARG A 1 77 ? 5.322 -4.541 -21.662 1.00 90.56 77 ARG A CA 1
ATOM 582 C C . ARG A 1 77 ? 4.394 -3.759 -22.583 1.00 90.56 77 ARG A C 1
ATOM 584 O O . ARG A 1 77 ? 3.196 -3.727 -22.337 1.00 90.56 77 ARG A O 1
ATOM 591 N N . VAL A 1 78 ? 4.909 -3.202 -23.676 1.00 93.56 78 VAL A N 1
ATOM 592 C CA . VAL A 1 78 ? 4.060 -2.732 -24.783 1.00 93.56 78 VAL A CA 1
ATOM 593 C C . VAL A 1 78 ? 3.595 -3.961 -25.566 1.00 93.56 78 VAL A C 1
ATOM 595 O O . VAL A 1 78 ? 4.387 -4.614 -26.238 1.00 93.56 78 VAL A O 1
ATOM 598 N N . GLU A 1 79 ? 2.332 -4.339 -25.399 1.00 93.44 79 GLU A N 1
ATOM 599 C CA . GLU A 1 79 ? 1.757 -5.591 -25.906 1.00 93.44 79 GLU A CA 1
ATOM 600 C C . GLU A 1 79 ? 1.350 -5.497 -27.373 1.00 93.44 79 GLU A C 1
ATOM 602 O O . GLU A 1 79 ? 1.411 -6.485 -28.104 1.00 93.44 79 GLU A O 1
ATOM 607 N N . ARG A 1 80 ? 0.924 -4.306 -27.804 1.00 95.19 80 ARG A N 1
ATOM 608 C CA . ARG A 1 80 ? 0.556 -4.007 -29.191 1.00 95.19 80 ARG A CA 1
ATOM 609 C C . ARG A 1 80 ? 1.082 -2.630 -29.587 1.00 95.19 80 ARG A C 1
ATOM 611 O O . ARG A 1 80 ? 1.138 -1.731 -28.752 1.00 95.19 80 ARG A O 1
ATOM 618 N N . GLY A 1 81 ? 1.411 -2.452 -30.865 1.00 94.69 81 GLY A N 1
ATOM 619 C CA . GLY A 1 81 ? 1.953 -1.197 -31.393 1.00 94.69 81 GLY A CA 1
ATOM 620 C C . GLY A 1 81 ? 3.445 -1.026 -31.093 1.00 94.69 81 GLY A C 1
ATOM 621 O O . GLY A 1 81 ? 4.198 -1.999 -31.144 1.00 94.69 81 GLY A O 1
ATOM 622 N N . ARG A 1 82 ? 3.882 0.206 -30.807 1.00 94.00 82 ARG A N 1
ATOM 623 C CA . ARG A 1 82 ? 5.292 0.542 -30.532 1.00 94.00 82 ARG A CA 1
ATOM 624 C C . ARG A 1 82 ? 5.455 1.400 -29.277 1.00 94.00 82 ARG A C 1
ATOM 626 O O . ARG A 1 82 ? 4.527 2.092 -28.868 1.00 94.00 82 ARG A O 1
ATOM 633 N N . SER A 1 83 ? 6.661 1.383 -28.708 1.00 92.12 83 SER A N 1
ATOM 634 C CA . SER A 1 83 ? 7.063 2.317 -27.648 1.00 92.12 83 SER A CA 1
ATOM 635 C C . SER A 1 83 ? 7.419 3.704 -28.213 1.00 92.12 83 SER A C 1
ATOM 637 O O . SER A 1 83 ? 7.510 3.897 -29.435 1.00 92.12 83 SER A O 1
ATOM 639 N N . PHE A 1 84 ? 7.642 4.665 -27.316 1.00 91.94 84 PHE A N 1
ATOM 640 C CA . PHE A 1 84 ? 8.159 5.987 -27.659 1.00 91.94 84 PHE A CA 1
ATOM 641 C C . PHE A 1 84 ? 9.618 5.930 -28.107 1.00 91.94 84 PHE A C 1
ATOM 643 O O . PHE A 1 84 ? 10.410 5.102 -27.659 1.00 91.94 84 PHE A O 1
ATOM 650 N N . THR A 1 85 ? 9.977 6.879 -28.959 1.00 89.00 85 THR A N 1
ATOM 651 C CA . THR A 1 85 ? 11.340 7.169 -29.401 1.00 89.00 85 THR A CA 1
ATOM 652 C C . THR A 1 85 ? 11.696 8.612 -29.044 1.00 89.00 85 THR A C 1
ATOM 654 O O . THR A 1 85 ? 10.831 9.406 -28.680 1.00 89.00 85 THR A O 1
ATOM 657 N N . LEU A 1 86 ? 12.972 8.989 -29.158 1.00 81.94 86 LEU A N 1
ATOM 658 C CA . LEU A 1 86 ? 13.384 10.377 -28.910 1.00 81.94 86 LEU A CA 1
ATOM 659 C C . LEU A 1 86 ? 12.762 11.372 -29.905 1.00 81.94 86 LEU A C 1
ATOM 661 O O . LEU A 1 86 ? 12.588 12.534 -29.555 1.00 81.94 86 LEU A O 1
ATOM 665 N N . ALA A 1 87 ? 12.389 10.922 -31.107 1.00 82.12 87 ALA A N 1
ATOM 666 C CA . ALA A 1 87 ? 11.714 11.756 -32.100 1.00 82.12 87 ALA A CA 1
ATOM 667 C C . ALA A 1 87 ? 10.271 12.110 -31.697 1.00 82.12 87 ALA A C 1
ATOM 669 O O . ALA A 1 87 ? 9.758 13.140 -32.116 1.00 82.12 87 ALA A O 1
ATOM 670 N N . ASP A 1 88 ? 9.637 11.294 -30.849 1.00 84.94 88 ASP A N 1
ATOM 671 C CA . ASP A 1 88 ? 8.272 11.523 -30.363 1.00 84.94 88 ASP A CA 1
ATOM 672 C C . ASP A 1 88 ? 8.208 12.605 -29.260 1.00 84.94 88 ASP A C 1
ATOM 674 O O . ASP A 1 88 ? 7.120 13.010 -28.859 1.00 84.94 88 ASP A O 1
ATOM 678 N N . ALA A 1 89 ? 9.359 13.070 -28.750 1.00 75.62 89 ALA A N 1
ATOM 679 C CA . ALA A 1 89 ? 9.436 14.094 -27.702 1.00 75.62 89 ALA A CA 1
ATOM 680 C C . ALA A 1 89 ? 9.005 15.487 -28.190 1.00 75.62 89 ALA A C 1
ATOM 682 O O . ALA A 1 89 ? 8.584 16.323 -27.386 1.00 75.62 89 ALA A O 1
ATOM 683 N N . ASP A 1 90 ? 9.108 15.742 -29.497 1.00 70.81 90 ASP A N 1
ATOM 684 C CA . ASP A 1 90 ? 8.671 16.993 -30.103 1.00 70.81 90 ASP A CA 1
ATOM 685 C C . ASP A 1 90 ? 7.228 16.865 -30.597 1.00 70.81 90 ASP A C 1
ATOM 687 O O . ASP A 1 90 ? 6.933 16.541 -31.746 1.00 70.81 90 ASP A O 1
ATOM 691 N N . CYS A 1 91 ? 6.306 17.126 -29.677 1.00 69.31 91 CYS A N 1
ATOM 692 C CA . CYS A 1 91 ? 4.863 17.187 -29.896 1.00 69.31 91 CYS A CA 1
ATOM 693 C C . CYS A 1 91 ? 4.415 18.346 -30.824 1.00 69.31 91 CYS A C 1
ATOM 695 O O . CYS A 1 91 ? 3.239 18.696 -30.838 1.00 69.31 91 CYS A O 1
ATOM 697 N N . ALA A 1 92 ? 5.336 18.983 -31.558 1.00 54.78 92 ALA A N 1
ATOM 698 C CA . ALA A 1 92 ? 5.077 20.122 -32.438 1.00 54.78 92 ALA A CA 1
ATOM 699 C C . ALA A 1 92 ? 4.267 19.773 -33.701 1.00 54.78 92 ALA A C 1
ATOM 701 O O . ALA A 1 92 ? 3.722 20.668 -34.348 1.00 54.78 92 ALA A O 1
ATOM 702 N N . ALA A 1 93 ? 4.148 18.490 -34.056 1.00 52.22 93 ALA A N 1
ATOM 703 C CA . ALA A 1 93 ? 3.146 18.048 -35.018 1.00 52.22 93 ALA A CA 1
ATOM 704 C C . ALA A 1 93 ? 1.780 18.008 -34.316 1.00 52.22 93 ALA A C 1
ATOM 706 O O . ALA A 1 93 ? 1.678 17.480 -33.218 1.00 52.22 93 ALA A O 1
ATOM 707 N N . VAL A 1 94 ? 0.728 18.517 -34.964 1.00 58.97 94 VAL A N 1
ATOM 708 C CA . VAL A 1 94 ? -0.676 18.636 -34.487 1.00 58.97 94 VAL A CA 1
ATOM 709 C C . VAL A 1 94 ? -1.256 17.371 -33.807 1.00 58.97 94 VAL A C 1
ATOM 711 O O . VAL A 1 94 ? -2.300 17.431 -33.159 1.00 58.97 94 VAL A O 1
ATOM 714 N N . VAL A 1 95 ? -0.578 16.228 -33.919 1.00 73.00 95 VAL A N 1
ATOM 715 C CA . VAL A 1 95 ? -0.948 14.951 -33.319 1.00 73.00 95 VAL A CA 1
ATOM 716 C C . VAL A 1 95 ? 0.211 14.400 -32.476 1.00 73.00 95 VAL A C 1
ATOM 718 O O . VAL A 1 95 ? 1.222 13.943 -33.009 1.00 73.00 95 VAL A O 1
ATOM 721 N N . CYS A 1 96 ? 0.048 14.397 -31.154 1.00 86.50 96 CYS A N 1
ATOM 722 C CA . CYS A 1 96 ? 1.006 13.804 -30.218 1.00 86.50 96 CYS A CA 1
ATOM 723 C C . CYS A 1 96 ? 0.784 12.285 -30.095 1.00 86.50 96 CYS A C 1
ATOM 725 O O . CYS A 1 96 ? -0.354 11.843 -29.920 1.00 86.50 96 CYS A O 1
ATOM 727 N N . PRO A 1 97 ? 1.830 11.448 -30.118 1.00 91.56 97 PRO A N 1
ATOM 728 C CA . PRO A 1 97 ? 1.663 10.021 -29.882 1.00 91.56 97 PRO A CA 1
ATOM 729 C C . PRO A 1 97 ? 1.319 9.743 -28.414 1.00 91.56 97 PRO A C 1
ATOM 731 O O . PRO A 1 97 ? 1.851 10.378 -27.503 1.00 91.56 97 PRO A O 1
ATOM 734 N N . VAL A 1 98 ? 0.463 8.753 -28.180 1.00 92.69 98 VAL A N 1
ATOM 735 C CA . VAL A 1 98 ? 0.076 8.303 -26.841 1.00 92.69 98 VAL A CA 1
ATOM 736 C C . VAL A 1 98 ? 0.108 6.781 -26.755 1.00 92.69 98 VAL A C 1
ATOM 738 O O . VAL A 1 98 ? -0.193 6.077 -27.722 1.00 92.69 98 VAL A O 1
ATOM 741 N N . ILE A 1 99 ? 0.480 6.262 -25.591 1.00 94.00 99 ILE A N 1
ATOM 742 C CA . ILE A 1 99 ? 0.369 4.839 -25.260 1.00 94.00 99 ILE A CA 1
ATOM 743 C C . ILE A 1 99 ? -0.648 4.724 -24.132 1.00 94.00 99 ILE A C 1
ATOM 745 O O . ILE A 1 99 ? -0.619 5.511 -23.191 1.00 94.00 99 ILE A O 1
ATOM 749 N N . VAL A 1 100 ? -1.556 3.759 -24.213 1.00 92.94 100 VAL A N 1
ATOM 750 C CA . VAL A 1 100 ? -2.589 3.543 -23.187 1.00 92.94 100 VAL A CA 1
ATOM 751 C C . VAL A 1 100 ? -2.396 2.193 -22.512 1.00 92.94 100 VAL A C 1
ATOM 753 O O . VAL A 1 100 ? -1.874 1.259 -23.116 1.00 92.94 100 VAL A O 1
ATOM 756 N N . SER A 1 101 ? -2.799 2.084 -21.250 1.00 91.25 101 SER A N 1
ATOM 757 C CA . SER A 1 101 ? -2.908 0.788 -20.562 1.00 91.25 101 SER A CA 1
ATOM 758 C C . SER A 1 101 ? -3.926 -0.138 -21.239 1.00 91.25 101 SER A C 1
ATOM 760 O O . SER A 1 101 ? -4.813 0.312 -21.973 1.00 91.25 101 SER A O 1
ATOM 762 N N . ARG A 1 102 ? -3.822 -1.440 -20.971 1.00 91.12 102 ARG A N 1
ATOM 763 C CA . ARG A 1 102 ? -4.765 -2.447 -21.461 1.00 91.12 102 ARG A CA 1
ATOM 764 C C . ARG A 1 102 ? -6.172 -2.173 -20.938 1.00 91.12 102 ARG A C 1
ATOM 766 O O . ARG A 1 102 ? -7.121 -2.279 -21.714 1.00 91.12 102 ARG A O 1
ATOM 773 N N . GLU A 1 103 ? -6.317 -1.780 -19.676 1.00 87.44 103 GLU A N 1
ATOM 774 C CA . GLU A 1 103 ? -7.632 -1.445 -19.127 1.00 87.44 103 GLU A CA 1
ATOM 775 C C . GLU A 1 103 ? -8.227 -0.194 -19.785 1.00 87.44 103 GLU A C 1
ATOM 777 O O . GLU A 1 103 ? -9.381 -0.218 -20.210 1.00 87.44 103 GLU A O 1
ATOM 782 N N . ALA A 1 104 ? -7.429 0.857 -20.003 1.00 88.00 104 ALA A N 1
ATOM 783 C CA . ALA A 1 104 ? -7.889 2.029 -20.750 1.00 88.00 104 ALA A CA 1
ATOM 784 C C . ALA A 1 104 ? -8.323 1.677 -22.183 1.00 88.00 104 ALA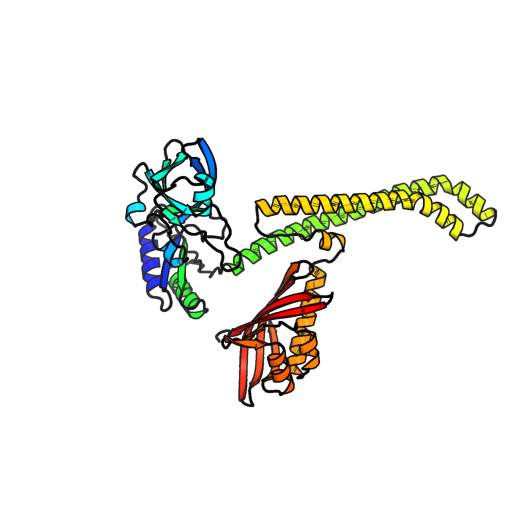 A C 1
ATOM 786 O O . ALA A 1 104 ? -9.334 2.188 -22.668 1.00 88.00 104 ALA A O 1
ATOM 787 N N . ALA A 1 105 ? -7.587 0.785 -22.854 1.00 91.06 105 ALA A N 1
ATOM 788 C CA . ALA A 1 105 ? -7.956 0.297 -24.177 1.00 91.06 105 ALA A CA 1
ATOM 789 C C . ALA A 1 105 ? -9.322 -0.418 -24.162 1.00 91.06 105 ALA A C 1
ATOM 791 O O . ALA A 1 105 ? -10.173 -0.154 -25.015 1.00 91.06 105 ALA A O 1
ATOM 792 N N . ARG A 1 106 ? -9.550 -1.286 -23.169 1.00 89.38 106 ARG A N 1
ATOM 793 C CA . ARG A 1 106 ? -10.812 -2.021 -23.006 1.00 89.38 106 ARG A CA 1
ATOM 794 C C . ARG A 1 106 ? -11.985 -1.106 -22.669 1.00 89.38 106 ARG A C 1
ATOM 796 O O . ARG A 1 106 ? -13.052 -1.285 -23.247 1.00 89.38 106 ARG A O 1
ATOM 803 N N . GLU A 1 107 ? -11.821 -0.135 -21.774 1.00 86.94 107 GLU A N 1
ATOM 804 C CA . GLU A 1 107 ? -12.936 0.738 -21.385 1.00 86.94 107 GLU A CA 1
ATOM 805 C C . GLU A 1 107 ? -13.355 1.688 -22.518 1.00 86.94 107 GLU A C 1
ATOM 807 O O . GLU A 1 107 ? -14.551 1.899 -22.753 1.00 86.94 107 GLU A O 1
ATOM 812 N N . LEU A 1 108 ? -12.379 2.274 -23.217 1.00 86.62 108 LEU A N 1
ATOM 813 C CA . LEU A 1 108 ? -12.645 3.301 -24.224 1.00 86.62 108 LEU A CA 1
ATOM 814 C C . LEU A 1 108 ? -13.076 2.723 -25.573 1.00 86.62 108 LEU A C 1
ATOM 816 O O . LEU A 1 108 ? -13.924 3.327 -26.228 1.00 86.62 108 LEU A O 1
ATOM 820 N N . TRP A 1 109 ? -12.525 1.576 -25.980 1.00 90.12 109 TRP A N 1
ATOM 821 C CA . TRP A 1 109 ? -12.780 0.990 -27.302 1.00 90.12 109 TRP A CA 1
ATOM 822 C C . TRP A 1 109 ? -13.435 -0.396 -27.255 1.00 90.12 109 TRP A C 1
ATOM 824 O O . TRP A 1 109 ? -13.858 -0.900 -28.294 1.00 90.12 109 TRP A O 1
ATOM 834 N N . GLY A 1 110 ? -13.584 -1.020 -26.082 1.00 87.38 110 GLY A N 1
ATOM 835 C CA . GLY A 1 110 ? -14.219 -2.332 -25.953 1.00 87.38 110 GLY A CA 1
ATOM 836 C C . GLY A 1 110 ? -13.476 -3.399 -26.756 1.00 87.38 110 GLY A C 1
ATOM 837 O O . GLY A 1 110 ? -12.368 -3.799 -26.405 1.00 87.38 110 GLY A O 1
ATOM 838 N N . SER A 1 111 ? -14.107 -3.868 -27.834 1.00 86.00 111 SER A N 1
ATOM 839 C CA . SER A 1 111 ? -13.531 -4.821 -28.791 1.00 86.00 111 SER A CA 1
ATOM 840 C C . SER A 1 111 ? -12.939 -4.170 -30.048 1.00 86.00 111 SER A C 1
ATOM 842 O O . SER A 1 111 ? -12.381 -4.882 -30.881 1.00 86.00 111 SER A O 1
ATOM 844 N N . ALA A 1 112 ? -13.100 -2.856 -30.235 1.00 87.75 112 ALA A N 1
ATOM 845 C CA . ALA A 1 112 ? -12.537 -2.136 -31.374 1.00 87.75 112 ALA A CA 1
ATOM 846 C C . ALA A 1 112 ? -11.019 -1.955 -31.217 1.00 87.75 112 ALA A C 1
ATOM 848 O O . ALA A 1 112 ? -10.501 -1.929 -30.102 1.00 87.75 112 ALA A O 1
ATOM 849 N N . ASP A 1 113 ? -10.297 -1.832 -32.336 1.00 90.75 113 ASP A N 1
ATOM 850 C CA . ASP A 1 113 ? -8.846 -1.644 -32.297 1.00 90.75 113 ASP A CA 1
ATOM 851 C C . ASP A 1 113 ? -8.498 -0.201 -31.891 1.00 90.75 113 ASP A C 1
ATOM 853 O O . ASP A 1 113 ? -8.826 0.728 -32.638 1.00 90.75 113 ASP A O 1
ATOM 857 N N . PRO A 1 114 ? -7.841 0.018 -30.734 1.00 90.38 114 PRO A N 1
ATOM 858 C CA . PRO A 1 114 ? -7.487 1.359 -30.292 1.00 90.38 114 PRO A CA 1
ATOM 859 C C . PRO A 1 114 ? -6.285 1.930 -31.053 1.00 90.38 114 PRO A C 1
ATOM 861 O O . PRO A 1 114 ? -6.090 3.139 -31.032 1.00 90.38 114 PRO A O 1
ATOM 864 N N . LEU A 1 115 ? -5.461 1.111 -31.722 1.00 94.19 115 LEU A N 1
ATOM 865 C CA . LEU A 1 115 ? -4.280 1.609 -32.436 1.00 94.19 115 LEU A CA 1
ATOM 866 C C . LEU A 1 115 ? -4.676 2.526 -33.606 1.00 94.19 115 LEU A C 1
ATOM 868 O O . LEU A 1 115 ? -5.547 2.198 -34.406 1.00 94.19 115 LEU A O 1
ATOM 872 N N . GLY A 1 116 ? -4.014 3.679 -33.713 1.00 91.06 116 GLY A N 1
ATOM 873 C CA . GLY A 1 116 ? -4.294 4.713 -34.715 1.00 91.06 116 GLY A CA 1
ATOM 874 C C . GLY A 1 116 ? -5.524 5.575 -34.412 1.00 91.06 116 GLY A C 1
ATOM 875 O O . GLY A 1 116 ? -5.785 6.540 -35.133 1.00 91.06 116 GLY A O 1
ATOM 876 N N . GLN A 1 117 ? -6.270 5.269 -33.347 1.00 90.75 117 GLN A N 1
ATOM 877 C CA . GLN A 1 117 ? -7.414 6.073 -32.931 1.00 90.75 117 GLN A CA 1
ATOM 878 C C . GLN A 1 117 ? -6.959 7.393 -32.320 1.00 90.75 117 GLN A C 1
ATOM 880 O O . GLN A 1 117 ? -5.892 7.484 -31.705 1.00 90.75 117 GLN A O 1
ATOM 885 N N . HIS A 1 118 ? -7.803 8.410 -32.480 1.00 88.88 118 HIS A N 1
ATOM 886 C CA . HIS A 1 118 ? -7.535 9.740 -31.962 1.00 88.88 118 HIS A CA 1
ATOM 887 C C . HIS A 1 118 ? -8.264 9.971 -30.638 1.00 88.88 118 HIS A C 1
ATOM 889 O O . HIS A 1 118 ? -9.439 9.627 -30.487 1.00 88.88 118 HIS A O 1
ATOM 895 N N . LEU A 1 119 ? -7.560 10.585 -29.694 1.00 87.44 119 LEU A N 1
ATOM 896 C CA . LEU A 1 119 ? -8.130 11.167 -28.487 1.00 87.44 119 LEU A CA 1
ATOM 897 C C . LEU A 1 119 ? -7.943 12.679 -28.553 1.00 87.44 119 LEU A C 1
ATOM 899 O O . LEU A 1 119 ? -6.876 13.162 -28.916 1.00 87.44 119 LEU A O 1
ATOM 903 N N . THR A 1 120 ? -8.960 13.438 -28.183 1.00 84.94 120 THR A N 1
ATOM 904 C CA . THR A 1 120 ? -8.894 14.902 -28.178 1.00 84.94 120 THR A CA 1
ATOM 905 C C . THR A 1 120 ? -8.877 15.399 -26.740 1.00 84.94 120 THR A C 1
ATOM 907 O O . THR A 1 120 ? -9.735 15.004 -25.952 1.00 84.94 120 THR A O 1
ATOM 910 N N . ILE A 1 121 ? -7.907 16.244 -26.389 1.00 74.50 121 ILE A N 1
ATOM 911 C CA . ILE A 1 121 ? -7.833 16.864 -25.053 1.00 74.50 121 ILE A CA 1
ATOM 912 C C . ILE A 1 121 ? -8.625 18.180 -25.051 1.00 74.50 121 ILE A C 1
ATOM 914 O O . ILE A 1 121 ? -9.454 18.424 -24.177 1.00 74.50 121 ILE A O 1
ATOM 918 N N . ASP A 1 122 ? -8.413 19.006 -26.075 1.00 68.19 122 ASP A N 1
ATOM 919 C CA . ASP A 1 122 ? -9.123 20.262 -26.324 1.00 68.19 122 ASP A CA 1
ATOM 920 C C . ASP A 1 122 ? -9.245 20.517 -27.838 1.00 68.19 122 ASP A C 1
ATOM 922 O O . ASP A 1 122 ? -8.858 19.679 -28.646 1.00 68.19 122 ASP A O 1
ATOM 926 N N . ALA A 1 123 ? -9.787 21.669 -28.246 1.00 61.66 123 ALA A N 1
ATOM 927 C CA . ALA A 1 123 ? -10.016 21.996 -29.659 1.00 61.66 123 ALA A CA 1
ATOM 928 C C . ALA A 1 123 ? -8.744 22.002 -30.538 1.00 61.66 123 ALA A C 1
ATOM 930 O O . ALA A 1 123 ? -8.858 22.014 -31.762 1.00 61.66 123 ALA A O 1
ATOM 931 N N . THR A 1 124 ? -7.555 22.013 -29.933 1.00 60.25 124 THR A N 1
ATOM 932 C CA . THR A 1 124 ? -6.261 22.196 -30.605 1.00 60.25 124 THR A CA 1
ATOM 933 C C . THR A 1 124 ? -5.280 21.042 -30.400 1.00 60.25 124 THR A C 1
ATOM 935 O O . THR A 1 124 ? -4.350 20.904 -31.191 1.00 60.25 124 THR A O 1
ATOM 938 N N . HIS A 1 125 ? -5.490 20.190 -29.393 1.00 72.75 125 HIS A N 1
ATOM 939 C CA . HIS A 1 125 ? -4.595 19.082 -29.064 1.00 72.75 125 HIS A CA 1
ATOM 940 C C . HIS A 1 125 ? -5.246 17.726 -29.348 1.00 72.75 125 HIS A C 1
ATOM 942 O O . HIS A 1 125 ? -6.151 17.279 -28.631 1.00 72.75 125 HIS A O 1
ATOM 948 N N . ALA A 1 126 ? -4.732 17.047 -30.375 1.00 83.06 126 ALA A N 1
ATOM 949 C CA . ALA A 1 126 ? -5.065 15.667 -30.690 1.00 83.06 126 ALA A CA 1
ATOM 950 C C . ALA A 1 126 ? -3.925 14.724 -30.279 1.00 83.06 126 ALA A C 1
ATOM 952 O O . ALA A 1 126 ? -2.740 15.022 -30.436 1.00 83.06 126 ALA A O 1
ATOM 953 N N . LEU A 1 127 ? -4.302 13.562 -29.766 1.00 88.94 127 LEU A N 1
ATOM 954 C CA . LEU A 1 127 ? -3.424 12.446 -29.462 1.00 88.94 127 LEU A CA 1
ATOM 955 C C . LEU A 1 127 ? -3.744 11.292 -30.409 1.00 88.94 127 LEU A C 1
ATOM 957 O O . LEU A 1 127 ? -4.916 11.064 -30.698 1.00 88.94 127 LEU A O 1
ATOM 961 N N . VAL A 1 128 ? -2.737 10.530 -30.832 1.00 91.94 128 VAL A N 1
ATOM 962 C CA . VAL A 1 128 ? -2.920 9.280 -31.586 1.00 91.94 128 VAL A CA 1
ATOM 963 C C . VAL A 1 128 ? -2.360 8.104 -30.812 1.00 91.94 128 VAL A C 1
ATOM 965 O O . VAL A 1 128 ? -1.207 8.116 -30.377 1.00 91.94 128 VAL A O 1
ATOM 968 N N . VAL A 1 129 ? -3.177 7.072 -30.629 1.00 94.12 129 VAL A N 1
ATOM 969 C CA . VAL A 1 129 ? -2.768 5.873 -29.899 1.00 94.12 129 VAL A CA 1
ATOM 970 C C . VAL A 1 129 ? -1.794 5.067 -30.758 1.00 94.12 129 VAL A C 1
ATOM 972 O O . VAL A 1 129 ? -2.169 4.504 -31.783 1.00 94.12 129 VAL A O 1
ATOM 975 N N . ILE A 1 130 ? -0.532 4.988 -30.340 1.00 94.88 130 ILE A N 1
ATOM 976 C CA . ILE A 1 130 ? 0.529 4.258 -31.057 1.00 94.88 130 ILE A CA 1
ATOM 977 C C . ILE A 1 130 ? 0.891 2.921 -30.406 1.00 94.88 130 ILE A C 1
ATOM 979 O O . ILE A 1 130 ? 1.616 2.120 -31.002 1.00 94.88 130 ILE A O 1
ATOM 983 N N . GLY A 1 131 ? 0.401 2.672 -29.190 1.00 94.88 131 GLY A N 1
ATOM 984 C CA . GLY A 1 131 ? 0.711 1.465 -28.441 1.00 94.88 131 GLY A CA 1
ATOM 985 C C . GLY A 1 131 ? -0.257 1.188 -27.298 1.00 94.88 131 GLY A C 1
ATOM 986 O O . GLY A 1 131 ? -0.905 2.094 -26.770 1.00 94.88 131 GLY A O 1
ATOM 987 N N . ILE A 1 132 ? -0.319 -0.085 -26.912 1.00 95.00 132 ILE A N 1
ATOM 988 C CA . ILE A 1 132 ? -1.055 -0.575 -25.746 1.00 95.00 132 ILE A CA 1
ATOM 989 C C . ILE A 1 132 ? -0.050 -1.236 -24.808 1.00 95.00 132 ILE A C 1
ATOM 991 O O . ILE A 1 132 ? 0.634 -2.181 -25.202 1.00 95.00 132 ILE A O 1
ATOM 995 N N . ALA A 1 133 ? 0.046 -0.740 -23.582 1.00 92.81 133 ALA A N 1
ATOM 996 C CA . ALA A 1 133 ? 0.902 -1.273 -22.535 1.00 92.81 133 ALA A CA 1
ATOM 997 C C . ALA A 1 133 ? 0.122 -2.206 -21.599 1.00 92.81 133 ALA A C 1
ATOM 999 O O . ALA A 1 133 ? -1.056 -1.985 -21.330 1.00 92.81 133 ALA A O 1
ATOM 1000 N N . SER A 1 134 ? 0.786 -3.229 -21.065 1.00 89.12 134 SER A N 1
ATOM 1001 C CA . SER A 1 134 ? 0.254 -4.054 -19.984 1.00 89.12 134 SER A CA 1
ATOM 1002 C C . SER A 1 134 ? -0.069 -3.179 -18.774 1.00 89.12 134 SER A C 1
ATOM 1004 O O . SER A 1 134 ? 0.682 -2.247 -18.486 1.00 89.12 134 SER A O 1
ATOM 1006 N N . ASP A 1 135 ? -1.123 -3.509 -18.034 1.00 82.62 135 ASP A N 1
ATOM 1007 C CA . ASP A 1 135 ? -1.483 -2.757 -16.829 1.00 82.62 135 ASP A CA 1
ATOM 1008 C C . ASP A 1 135 ? -0.322 -2.755 -15.831 1.00 82.62 135 ASP A C 1
ATOM 1010 O O . ASP A 1 135 ? 0.299 -3.790 -15.559 1.00 82.62 135 ASP A O 1
ATOM 1014 N N . ALA A 1 136 ? 0.017 -1.569 -15.332 1.00 70.38 136 ALA A N 1
ATOM 1015 C CA . ALA A 1 136 ? 1.106 -1.429 -14.389 1.00 70.38 136 ALA A CA 1
ATOM 1016 C C . ALA A 1 136 ? 0.695 -2.011 -13.031 1.00 70.38 136 ALA A C 1
ATOM 1018 O O . ALA A 1 136 ? -0.336 -1.653 -12.473 1.00 70.38 136 ALA A O 1
ATOM 1019 N N . SER A 1 137 ? 1.526 -2.894 -12.478 1.00 57.19 137 SER A N 1
ATOM 1020 C CA . SER A 1 137 ? 1.329 -3.429 -11.131 1.00 57.19 137 SER A CA 1
ATOM 1021 C C . SER A 1 137 ? 2.238 -2.694 -10.155 1.00 57.19 137 SER A C 1
ATOM 1023 O O . SER A 1 137 ? 3.454 -2.636 -10.351 1.00 57.19 137 SER A O 1
ATOM 1025 N N . SER A 1 138 ? 1.671 -2.207 -9.053 1.00 46.22 138 SER A N 1
ATOM 1026 C CA . SER A 1 138 ? 2.453 -2.029 -7.829 1.00 46.22 138 SER A CA 1
ATOM 1027 C C . SER A 1 138 ? 2.942 -3.415 -7.380 1.00 46.22 138 SER A C 1
ATOM 1029 O O . SER A 1 138 ? 2.206 -4.392 -7.489 1.00 46.22 138 SER A O 1
ATOM 1031 N N . ARG A 1 139 ? 4.187 -3.549 -6.896 1.00 37.56 139 ARG A N 1
ATOM 1032 C CA . ARG A 1 139 ? 4.705 -4.844 -6.396 1.00 37.56 139 ARG A CA 1
ATOM 1033 C C . ARG A 1 139 ? 4.005 -5.310 -5.108 1.00 37.56 139 ARG A C 1
ATOM 1035 O O . ARG A 1 139 ? 4.236 -6.441 -4.693 1.00 37.56 139 ARG A O 1
ATOM 1042 N N . THR A 1 140 ? 3.194 -4.455 -4.480 1.00 34.88 140 THR A N 1
ATOM 1043 C CA . THR A 1 140 ? 2.546 -4.689 -3.178 1.00 34.88 140 THR A CA 1
ATOM 1044 C C . THR A 1 140 ? 1.015 -4.681 -3.232 1.00 34.88 140 THR A C 1
ATOM 1046 O O . THR A 1 140 ? 0.381 -4.915 -2.208 1.00 34.88 140 THR A O 1
ATOM 1049 N N . ALA A 1 141 ? 0.415 -4.473 -4.405 1.00 38.06 141 ALA A N 1
ATOM 1050 C CA . ALA A 1 141 ? -1.023 -4.597 -4.629 1.00 38.06 141 ALA A CA 1
ATOM 1051 C C . ALA A 1 141 ? -1.261 -5.506 -5.842 1.00 38.06 141 ALA A C 1
ATOM 1053 O O . ALA A 1 141 ? -0.418 -5.560 -6.738 1.00 38.06 141 ALA A O 1
ATOM 1054 N N . GLU A 1 142 ? -2.391 -6.220 -5.884 1.00 35.75 142 GLU A N 1
ATOM 1055 C CA . GLU A 1 142 ? -2.879 -6.830 -7.131 1.00 35.75 142 GLU A CA 1
ATOM 1056 C C . GLU A 1 142 ? -2.802 -5.805 -8.277 1.00 35.75 142 GLU A C 1
ATOM 1058 O O . GLU A 1 142 ? -2.874 -4.605 -7.990 1.00 35.75 142 GLU A O 1
ATOM 1063 N N . PRO A 1 143 ? -2.614 -6.227 -9.547 1.00 42.25 143 PRO A N 1
ATOM 1064 C CA . PRO A 1 143 ? -2.540 -5.299 -10.670 1.00 42.25 143 PRO A CA 1
ATOM 1065 C C . PRO A 1 143 ? -3.741 -4.365 -10.600 1.00 42.25 143 PRO A C 1
ATOM 1067 O O . PRO A 1 143 ? -4.877 -4.774 -10.841 1.00 42.25 143 PRO A O 1
ATOM 1070 N N . VAL A 1 144 ? -3.486 -3.118 -10.203 1.00 50.25 144 VAL A N 1
ATOM 1071 C CA . VAL A 1 144 ? -4.522 -2.103 -10.169 1.00 50.25 144 VAL A CA 1
ATOM 1072 C C . VAL A 1 144 ? -4.923 -1.967 -11.626 1.00 50.25 144 VAL A C 1
ATOM 1074 O O . VAL A 1 144 ? -4.076 -1.675 -12.471 1.00 50.25 144 VAL A O 1
ATOM 1077 N N . GLN A 1 145 ? -6.186 -2.256 -11.931 1.00 52.50 145 GLN A N 1
ATOM 1078 C CA . GLN A 1 145 ? -6.799 -1.991 -13.231 1.00 52.50 145 GLN A CA 1
ATOM 1079 C C . GLN A 1 145 ? -6.886 -0.468 -13.406 1.00 52.50 145 GLN A C 1
ATOM 1081 O O . GLN A 1 145 ? -7.952 0.136 -13.351 1.00 52.50 145 GLN A O 1
ATOM 1086 N N . ALA A 1 146 ? -5.728 0.181 -13.485 1.00 62.69 146 ALA A N 1
ATOM 1087 C CA . ALA A 1 146 ? -5.599 1.617 -13.520 1.00 62.69 146 ALA A CA 1
ATOM 1088 C C . ALA A 1 146 ? -5.699 2.050 -14.975 1.00 62.69 146 ALA A C 1
ATOM 1090 O O . ALA A 1 146 ? -4.838 1.721 -15.796 1.00 62.69 146 ALA A O 1
ATOM 1091 N N . LEU A 1 147 ? -6.739 2.821 -15.286 1.00 77.00 147 LEU A N 1
ATOM 1092 C CA . LEU A 1 147 ? -6.811 3.564 -16.532 1.00 77.00 147 LEU A CA 1
ATOM 1093 C C . LEU A 1 147 ? -5.620 4.524 -16.596 1.00 77.00 147 LEU A C 1
ATOM 1095 O O . LEU A 1 147 ? -5.635 5.583 -15.977 1.00 77.00 147 LEU A O 1
ATOM 1099 N N . MET A 1 148 ? -4.591 4.160 -17.355 1.00 83.06 148 MET A N 1
ATOM 1100 C CA . MET A 1 148 ? -3.392 4.981 -17.520 1.00 83.06 148 MET A CA 1
ATOM 1101 C C . MET A 1 148 ? -3.187 5.399 -18.970 1.00 83.06 148 MET A C 1
ATOM 1103 O O . MET A 1 148 ? -3.353 4.599 -19.901 1.00 83.06 148 MET A O 1
ATOM 1107 N N . MET A 1 149 ? -2.768 6.652 -19.126 1.00 87.44 149 MET A N 1
ATOM 1108 C CA . MET A 1 149 ? -2.290 7.253 -20.361 1.00 87.44 149 MET A CA 1
ATOM 1109 C C . MET A 1 149 ? -0.815 7.651 -20.203 1.00 87.44 149 MET A C 1
ATOM 1111 O O . MET A 1 149 ? -0.432 8.333 -19.256 1.00 87.44 149 MET A O 1
ATOM 1115 N N . TYR A 1 150 ? 0.022 7.252 -21.149 1.00 90.19 150 TYR A N 1
ATOM 1116 C CA . TYR A 1 150 ? 1.436 7.603 -21.206 1.00 90.19 150 TYR A CA 1
ATOM 1117 C C . TYR A 1 150 ? 1.656 8.540 -22.386 1.00 90.19 150 TYR A C 1
ATOM 1119 O O . TYR A 1 150 ? 1.234 8.243 -23.503 1.00 90.19 150 TYR A O 1
ATOM 1127 N N . THR A 1 151 ? 2.331 9.654 -22.145 1.00 90.06 151 THR A N 1
ATOM 1128 C CA . THR A 1 151 ? 2.694 10.649 -23.163 1.00 90.06 151 THR A CA 1
ATOM 1129 C C . THR A 1 151 ? 4.214 10.795 -23.216 1.00 90.06 151 THR A C 1
ATOM 1131 O O . THR A 1 151 ? 4.890 10.503 -22.225 1.00 90.06 151 THR A O 1
ATOM 1134 N N . PRO A 1 152 ? 4.796 11.187 -24.358 1.00 89.06 152 PRO A N 1
ATOM 1135 C CA . PRO A 1 152 ? 6.240 11.300 -24.476 1.00 89.06 152 PRO A CA 1
ATOM 1136 C C . PRO A 1 152 ? 6.761 12.435 -23.593 1.00 89.06 152 PRO A C 1
ATOM 1138 O O . PRO A 1 152 ? 6.187 13.526 -23.544 1.00 89.06 152 PRO A O 1
ATOM 1141 N N . TRP A 1 153 ? 7.875 12.184 -22.906 1.00 84.25 153 TRP A N 1
ATOM 1142 C CA . TRP A 1 153 ? 8.575 13.232 -22.171 1.00 84.25 153 TRP A CA 1
ATOM 1143 C C . TRP A 1 153 ? 9.047 14.353 -23.106 1.00 84.25 153 TRP A C 1
ATOM 1145 O O . TRP A 1 153 ? 9.374 14.138 -24.273 1.00 84.25 153 TRP A O 1
ATOM 1155 N N . ARG A 1 154 ? 9.125 15.568 -22.569 1.00 81.69 154 ARG A N 1
ATOM 1156 C CA . ARG A 1 154 ? 9.598 16.760 -23.283 1.00 81.69 154 ARG A CA 1
ATOM 1157 C C . ARG A 1 154 ? 10.778 17.351 -22.524 1.00 81.69 154 ARG A C 1
ATOM 1159 O O . ARG A 1 154 ? 10.550 18.159 -21.619 1.00 81.69 154 ARG A O 1
ATOM 1166 N N . PRO A 1 155 ? 12.022 16.951 -22.833 1.00 66.50 155 PRO A N 1
ATOM 1167 C CA . PRO A 1 155 ? 13.177 17.180 -21.966 1.00 66.50 155 PRO A CA 1
ATOM 1168 C C . PRO A 1 155 ? 13.513 18.660 -21.746 1.00 66.50 155 PRO A C 1
ATOM 1170 O O . PRO A 1 155 ? 14.145 18.971 -20.752 1.00 66.50 155 PRO A O 1
ATOM 1173 N N . ASN A 1 156 ? 13.048 19.582 -22.600 1.00 68.81 156 ASN A N 1
ATOM 1174 C CA . ASN A 1 156 ? 13.201 21.033 -22.406 1.00 68.81 156 ASN A CA 1
ATOM 1175 C C . ASN A 1 156 ? 11.998 21.724 -21.744 1.00 68.81 156 ASN A C 1
ATOM 1177 O O . ASN A 1 156 ? 12.083 22.907 -21.429 1.00 68.81 156 ASN A O 1
ATOM 1181 N N . ALA A 1 157 ? 10.881 21.025 -21.537 1.00 65.31 157 ALA A N 1
ATOM 1182 C CA . ALA A 1 157 ? 9.651 21.638 -21.035 1.00 65.31 157 ALA A CA 1
ATOM 1183 C C . ALA A 1 157 ? 9.606 21.731 -19.502 1.00 65.31 157 ALA A C 1
ATOM 1185 O O . ALA A 1 157 ? 9.001 22.655 -18.965 1.00 65.31 157 ALA A O 1
ATOM 1186 N N . ARG A 1 158 ? 10.219 20.773 -18.791 1.00 68.94 158 ARG A N 1
ATOM 1187 C CA . ARG A 1 158 ? 10.220 20.706 -17.321 1.00 68.94 158 ARG A CA 1
ATOM 1188 C C . ARG A 1 158 ? 11.262 19.732 -16.778 1.00 68.94 158 ARG A C 1
ATOM 1190 O O . ARG A 1 158 ? 11.812 18.918 -17.513 1.00 68.94 158 ARG A O 1
ATOM 1197 N N . LEU A 1 159 ? 11.477 19.781 -15.465 1.00 67.75 159 LEU A N 1
ATOM 1198 C CA . LEU A 1 159 ? 12.275 18.806 -14.727 1.00 67.75 159 LEU A CA 1
ATOM 1199 C C . LEU A 1 159 ? 11.491 17.496 -14.516 1.00 67.75 159 LEU A C 1
ATOM 1201 O O . LEU A 1 159 ? 10.512 17.476 -13.775 1.00 67.75 159 LEU A O 1
ATOM 1205 N N . TYR A 1 160 ? 11.947 16.400 -15.125 1.00 77.25 160 TYR A N 1
ATOM 1206 C CA . TYR A 1 160 ? 11.489 15.036 -14.821 1.00 77.25 160 TYR A CA 1
ATOM 1207 C C . TYR A 1 160 ? 12.305 14.381 -13.706 1.00 77.25 160 TYR A C 1
ATOM 1209 O O . TYR A 1 160 ? 13.500 14.653 -13.554 1.00 77.25 160 TYR A O 1
ATOM 1217 N N . GLN A 1 161 ? 11.665 13.474 -12.970 1.00 78.12 161 GLN A N 1
ATOM 1218 C CA . GLN A 1 161 ? 12.296 12.678 -11.922 1.00 78.12 161 GLN A CA 1
ATOM 1219 C C . GLN A 1 161 ? 13.048 11.483 -12.534 1.00 78.12 161 GLN A C 1
ATOM 1221 O O . GLN A 1 161 ? 12.471 10.773 -13.364 1.00 78.12 161 GLN A O 1
ATOM 1226 N N . PRO A 1 162 ? 14.318 11.240 -12.157 1.00 82.19 162 PRO A N 1
ATOM 1227 C CA . PRO A 1 162 ? 15.031 10.021 -12.520 1.00 82.19 162 PRO A CA 1
ATOM 1228 C C . PRO A 1 162 ? 14.548 8.794 -11.731 1.00 82.19 162 PRO A C 1
ATOM 1230 O O . PRO A 1 162 ? 14.480 8.789 -10.501 1.00 82.19 162 PRO A O 1
ATOM 1233 N N . PHE A 1 163 ? 14.313 7.708 -12.461 1.00 82.69 163 PHE A N 1
ATOM 1234 C CA . PHE A 1 163 ? 13.964 6.385 -11.965 1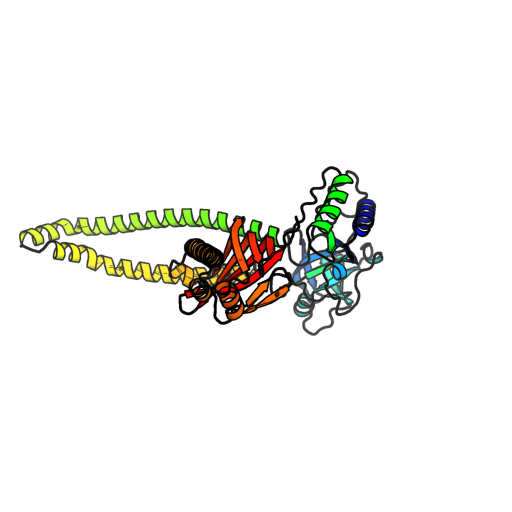.00 82.69 163 PHE A CA 1
ATOM 1235 C C . PHE A 1 163 ? 15.029 5.364 -12.349 1.00 82.69 163 PHE A C 1
ATOM 1237 O O . PHE A 1 163 ? 15.472 5.299 -13.496 1.00 82.69 163 PHE A O 1
ATOM 1244 N N . LEU A 1 164 ? 15.413 4.533 -11.380 1.00 81.94 164 LEU A N 1
ATOM 1245 C CA . LEU A 1 164 ? 16.467 3.532 -11.543 1.00 81.94 164 LEU A CA 1
ATOM 1246 C C . LEU A 1 164 ? 15.925 2.107 -11.468 1.00 81.94 164 LEU A C 1
ATOM 1248 O O . LEU A 1 164 ? 15.222 1.756 -10.509 1.00 81.94 164 LEU A O 1
ATOM 1252 N N . LYS A 1 165 ? 16.344 1.278 -12.434 1.00 84.00 165 LYS A N 1
ATOM 1253 C CA . LYS A 1 165 ? 16.277 -0.187 -12.366 1.00 84.00 165 LYS A CA 1
ATOM 1254 C C . LYS A 1 165 ? 17.620 -0.710 -11.868 1.00 84.00 165 LYS A C 1
ATOM 1256 O O . LYS A 1 165 ? 18.641 -0.475 -12.510 1.00 84.00 165 LYS A O 1
ATOM 1261 N N . VAL A 1 166 ? 17.622 -1.423 -10.747 1.00 81.06 166 VAL A N 1
ATOM 1262 C CA . VAL A 1 166 ? 18.838 -1.953 -10.107 1.00 81.06 166 VAL A CA 1
ATOM 1263 C C . VAL A 1 166 ? 18.786 -3.477 -9.998 1.00 81.06 166 VAL A C 1
ATOM 1265 O O . VAL A 1 166 ? 17.698 -4.045 -9.907 1.00 81.06 166 VAL A O 1
ATOM 1268 N N . GLU A 1 167 ? 19.945 -4.139 -10.048 1.00 71.31 167 GLU A N 1
ATOM 1269 C CA . GLU A 1 167 ? 20.058 -5.608 -9.932 1.00 71.31 167 GLU A CA 1
ATOM 1270 C C . GLU A 1 167 ? 19.733 -6.103 -8.527 1.00 71.31 167 GLU A C 1
ATOM 1272 O O . GLU A 1 167 ? 19.022 -7.089 -8.353 1.00 71.31 167 GLU A O 1
ATOM 1277 N N . ASP A 1 168 ? 20.247 -5.372 -7.543 1.00 67.31 168 ASP A N 1
ATOM 1278 C CA . ASP A 1 168 ? 20.024 -5.587 -6.128 1.00 67.31 168 ASP A CA 1
ATOM 1279 C C . ASP A 1 168 ? 19.536 -4.265 -5.535 1.00 67.31 168 ASP A C 1
ATOM 1281 O O . ASP A 1 168 ? 20.226 -3.242 -5.586 1.00 67.31 168 ASP A O 1
ATOM 1285 N N . ALA A 1 169 ? 18.318 -4.282 -4.993 1.00 56.66 169 ALA A N 1
ATOM 1286 C CA . ALA A 1 169 ? 17.749 -3.146 -4.272 1.00 56.66 169 ALA A CA 1
ATOM 1287 C C . ALA A 1 169 ? 18.436 -2.912 -2.910 1.00 56.66 169 ALA A C 1
ATOM 1289 O O . ALA A 1 169 ? 18.051 -2.002 -2.172 1.00 56.66 169 ALA A O 1
ATOM 1290 N N . GLY A 1 170 ? 19.451 -3.716 -2.574 1.00 56.53 170 GLY A N 1
ATOM 1291 C CA . GLY A 1 170 ? 20.352 -3.517 -1.454 1.00 56.53 170 GLY A CA 1
ATOM 1292 C C . GLY A 1 170 ? 20.894 -2.087 -1.367 1.00 56.53 170 GLY A C 1
ATOM 1293 O O . GLY A 1 170 ? 21.166 -1.397 -2.353 1.00 56.53 170 GLY A O 1
ATOM 1294 N N . SER A 1 171 ? 21.084 -1.634 -0.129 1.00 58.88 171 SER A N 1
ATOM 1295 C CA . SER A 1 171 ? 21.417 -0.245 0.203 1.00 58.88 171 SER A CA 1
ATOM 1296 C C . SER A 1 171 ? 22.731 0.268 -0.413 1.00 58.88 171 SER A C 1
ATOM 1298 O O . SER A 1 171 ? 22.926 1.476 -0.512 1.00 58.88 171 SER A O 1
ATOM 1300 N N . GLY A 1 172 ? 23.625 -0.612 -0.877 1.00 66.69 172 GLY A N 1
ATOM 1301 C CA . GLY A 1 172 ? 24.921 -0.241 -1.455 1.00 66.69 172 GLY A CA 1
ATOM 1302 C C . GLY A 1 172 ? 24.855 0.435 -2.832 1.00 66.69 172 GLY A C 1
ATOM 1303 O O . GLY A 1 172 ? 25.608 1.376 -3.080 1.00 66.69 172 GLY A O 1
ATOM 1304 N N . VAL A 1 173 ? 23.977 -0.005 -3.740 1.00 71.56 173 VAL A N 1
ATOM 1305 C CA . VAL A 1 173 ? 23.809 0.633 -5.069 1.00 71.56 173 VAL A CA 1
ATOM 1306 C C . VAL A 1 173 ? 23.041 1.945 -4.917 1.00 71.56 173 VAL A C 1
ATOM 1308 O O . VAL A 1 173 ? 23.450 2.978 -5.443 1.00 71.56 173 VAL A O 1
ATOM 1311 N N . VAL A 1 174 ? 21.987 1.911 -4.101 1.00 66.12 174 VAL A N 1
ATOM 1312 C CA . VAL A 1 174 ? 21.121 3.052 -3.782 1.00 66.12 174 VAL A CA 1
ATOM 1313 C C . VAL A 1 174 ? 21.903 4.204 -3.146 1.00 66.12 174 VAL A C 1
ATOM 1315 O O . VAL A 1 174 ? 21.802 5.336 -3.616 1.00 66.12 174 VAL A O 1
ATOM 1318 N N . ARG A 1 175 ? 22.729 3.929 -2.123 1.00 68.69 175 ARG A N 1
ATOM 1319 C CA . ARG A 1 175 ? 23.552 4.959 -1.467 1.00 68.69 175 ARG A CA 1
ATOM 1320 C C . ARG A 1 175 ? 24.570 5.580 -2.415 1.00 68.69 175 ARG A C 1
ATOM 1322 O O . ARG A 1 175 ? 24.722 6.790 -2.384 1.00 68.69 175 ARG A O 1
ATOM 1329 N N . ARG A 1 176 ? 25.225 4.779 -3.264 1.00 73.31 176 ARG A N 1
ATOM 1330 C CA . ARG A 1 176 ? 26.210 5.280 -4.240 1.00 73.31 176 ARG A CA 1
ATOM 1331 C C . ARG A 1 176 ? 25.562 6.155 -5.313 1.00 73.31 176 ARG A C 1
ATOM 1333 O O . ARG A 1 176 ? 26.075 7.223 -5.618 1.00 73.31 176 ARG A O 1
ATOM 1340 N N . ALA A 1 177 ? 24.419 5.734 -5.854 1.00 72.69 177 ALA A N 1
ATOM 1341 C CA . ALA A 1 177 ? 23.667 6.540 -6.815 1.00 72.69 177 ALA A CA 1
ATOM 1342 C C . ALA A 1 177 ? 23.175 7.855 -6.186 1.00 72.69 177 ALA A C 1
ATOM 1344 O O . ALA A 1 177 ? 23.312 8.920 -6.782 1.00 72.69 177 ALA A O 1
ATOM 1345 N N . SER A 1 178 ? 22.657 7.786 -4.958 1.00 69.25 178 SER A N 1
ATOM 1346 C CA . SER A 1 178 ? 22.215 8.954 -4.195 1.00 69.25 178 SER A CA 1
ATOM 1347 C C . SER A 1 178 ? 23.362 9.912 -3.865 1.00 69.25 178 SER A C 1
ATOM 1349 O O . SER A 1 178 ? 23.196 11.117 -4.035 1.00 69.25 178 SER A O 1
ATOM 1351 N N . SER A 1 179 ? 24.514 9.407 -3.407 1.00 70.00 179 SER A N 1
ATOM 1352 C CA . SER A 1 179 ? 25.660 10.243 -3.037 1.00 70.00 179 SER A CA 1
ATOM 1353 C C . SER A 1 179 ? 26.240 10.962 -4.249 1.00 70.00 179 SER A C 1
ATOM 1355 O O . SER A 1 179 ? 26.499 12.153 -4.164 1.00 70.00 179 SER A O 1
ATOM 1357 N N . LEU A 1 180 ? 26.341 10.291 -5.402 1.00 73.81 180 LEU A N 1
ATOM 1358 C CA . LEU A 1 180 ? 26.817 10.906 -6.646 1.00 73.81 180 LEU A CA 1
ATOM 1359 C C . LEU A 1 180 ? 25.924 12.066 -7.107 1.00 73.81 180 LEU A C 1
ATOM 1361 O O . LEU A 1 180 ? 26.425 13.111 -7.519 1.00 73.81 180 LEU A O 1
ATOM 1365 N N . VAL A 1 181 ? 24.600 11.910 -6.997 1.00 69.06 181 VAL A N 1
ATOM 1366 C CA . VAL A 1 181 ? 23.651 12.990 -7.310 1.00 69.06 181 VAL A CA 1
ATOM 1367 C C . VAL A 1 181 ? 23.795 14.151 -6.320 1.00 69.06 181 VAL A C 1
ATOM 1369 O O . VAL A 1 181 ? 23.841 15.303 -6.748 1.00 69.06 181 VAL A O 1
ATOM 1372 N N . SER A 1 182 ? 23.915 13.869 -5.019 1.00 66.19 182 SER A N 1
ATOM 1373 C CA . SER A 1 182 ? 24.067 14.903 -3.985 1.00 66.19 182 SER A CA 1
ATOM 1374 C C . SER A 1 182 ? 25.422 15.621 -4.004 1.00 66.19 182 SER A C 1
ATOM 1376 O O . SER A 1 182 ? 25.468 16.813 -3.710 1.00 66.19 182 SER A O 1
ATOM 1378 N N . GLU A 1 183 ? 26.510 14.943 -4.375 1.00 67.44 183 GLU A N 1
ATOM 1379 C CA . GLU A 1 183 ? 27.854 15.532 -4.500 1.00 67.44 183 GLU A CA 1
ATOM 1380 C C . GLU A 1 183 ? 27.971 16.441 -5.728 1.00 67.44 183 GLU A C 1
ATOM 1382 O O . GLU A 1 183 ? 28.602 17.497 -5.669 1.00 67.44 183 GLU A O 1
ATOM 1387 N N . ARG A 1 184 ? 27.357 16.049 -6.852 1.00 64.81 184 ARG A N 1
ATOM 1388 C CA . ARG A 1 184 ? 27.420 16.809 -8.107 1.00 64.81 184 ARG A CA 1
ATOM 1389 C C . ARG A 1 184 ? 26.464 18.000 -8.125 1.00 64.81 184 ARG A C 1
ATOM 1391 O O . ARG A 1 184 ? 26.774 19.010 -8.757 1.00 64.81 184 ARG A O 1
ATOM 1398 N N . PHE A 1 185 ? 25.321 17.890 -7.450 1.00 58.62 185 PHE A N 1
ATOM 1399 C CA . PHE A 1 185 ? 24.295 18.926 -7.424 1.00 58.62 185 PHE A CA 1
ATOM 1400 C C . PHE A 1 185 ? 23.977 19.333 -5.980 1.00 58.62 185 PHE A C 1
ATOM 1402 O O . PHE A 1 185 ? 23.147 18.722 -5.303 1.00 58.62 185 PHE A O 1
ATOM 1409 N N . ALA A 1 186 ? 24.634 20.398 -5.510 1.00 40.41 186 ALA A N 1
ATOM 1410 C CA . ALA A 1 186 ? 24.388 20.977 -4.192 1.00 40.41 186 ALA A CA 1
ATOM 1411 C C . ALA A 1 186 ? 22.890 21.301 -4.008 1.00 40.41 186 ALA A C 1
ATOM 1413 O O . ALA A 1 186 ? 22.305 22.034 -4.803 1.00 40.41 186 ALA A O 1
ATOM 1414 N N . GLY A 1 187 ? 22.267 20.731 -2.970 1.00 39.34 187 GLY A N 1
ATOM 1415 C CA . GLY A 1 187 ? 20.829 20.871 -2.695 1.00 39.34 187 GLY A CA 1
ATOM 1416 C C . GLY A 1 187 ? 19.946 19.720 -3.202 1.00 39.34 187 GLY A C 1
ATOM 1417 O O . GLY A 1 187 ? 18.739 19.744 -2.961 1.00 39.34 187 GLY A O 1
ATOM 1418 N N . ALA A 1 188 ? 20.508 18.693 -3.857 1.00 39.97 188 ALA A N 1
ATOM 1419 C CA . ALA A 1 188 ? 19.772 17.476 -4.199 1.00 39.97 188 ALA A CA 1
ATOM 1420 C C . ALA A 1 188 ? 19.463 16.645 -2.947 1.00 39.97 188 ALA A C 1
ATOM 1422 O O . ALA A 1 188 ? 20.325 15.924 -2.431 1.00 39.97 188 ALA A O 1
ATOM 1423 N N . VAL A 1 189 ? 18.213 16.682 -2.487 1.00 36.72 189 VAL A N 1
ATOM 1424 C CA . VAL A 1 189 ? 17.701 15.680 -1.547 1.00 36.72 189 VAL A CA 1
ATOM 1425 C C . VAL A 1 189 ? 17.373 14.423 -2.348 1.00 36.72 189 VAL A C 1
ATOM 1427 O O . VAL A 1 189 ? 16.225 14.163 -2.703 1.00 36.72 189 VAL A O 1
ATOM 1430 N N . ALA A 1 190 ? 18.399 13.626 -2.637 1.00 43.44 190 ALA A N 1
ATOM 1431 C CA . ALA A 1 190 ? 18.237 12.260 -3.109 1.00 43.44 190 ALA A CA 1
ATOM 1432 C C . ALA A 1 190 ? 17.777 11.386 -1.930 1.00 43.44 190 ALA A C 1
ATOM 1434 O O . ALA A 1 190 ? 18.507 10.530 -1.454 1.00 43.44 190 ALA A O 1
ATOM 1435 N N . ALA A 1 191 ? 16.584 11.633 -1.388 1.00 40.38 191 ALA A N 1
ATOM 1436 C CA . ALA A 1 191 ? 15.972 10.705 -0.446 1.00 40.38 191 ALA A CA 1
ATOM 1437 C C . ALA A 1 191 ? 15.438 9.521 -1.267 1.00 40.38 191 ALA A C 1
ATOM 1439 O O . ALA A 1 191 ? 14.520 9.731 -2.063 1.00 40.38 191 ALA A O 1
ATOM 1440 N N . PRO A 1 192 ? 15.988 8.298 -1.129 1.00 43.00 192 PRO A N 1
ATOM 1441 C CA . PRO A 1 192 ? 15.434 7.118 -1.777 1.00 43.00 192 PRO A CA 1
ATOM 1442 C C . PRO A 1 192 ? 14.007 6.929 -1.271 1.00 43.00 192 PRO A C 1
ATOM 1444 O O . PRO A 1 192 ? 13.809 6.488 -0.140 1.00 43.00 192 PRO A O 1
ATOM 1447 N N . GLN A 1 193 ? 13.006 7.271 -2.076 1.00 44.06 193 GLN A N 1
ATOM 1448 C CA . GLN A 1 193 ? 11.640 6.882 -1.759 1.00 44.06 193 GLN A CA 1
ATOM 1449 C C . GLN A 1 193 ? 11.420 5.508 -2.386 1.00 44.06 193 GLN A C 1
ATOM 1451 O O . GLN A 1 193 ? 11.362 5.338 -3.607 1.00 44.06 193 GLN A O 1
ATOM 1456 N N . THR A 1 194 ? 11.447 4.483 -1.536 1.00 45.38 194 THR A N 1
ATOM 1457 C CA . THR A 1 194 ? 10.831 3.195 -1.845 1.00 45.38 194 THR A CA 1
ATOM 1458 C C . THR A 1 194 ? 9.327 3.370 -1.673 1.00 45.38 194 THR A C 1
ATOM 1460 O O . THR A 1 194 ? 8.912 4.055 -0.741 1.00 45.38 194 THR A O 1
ATOM 1463 N N . VAL A 1 195 ? 8.522 2.751 -2.540 1.00 40.97 195 VAL A N 1
ATOM 1464 C CA . VAL A 1 195 ? 7.044 2.806 -2.529 1.00 40.97 195 VAL A CA 1
ATOM 1465 C C . VAL A 1 195 ? 6.453 2.538 -1.126 1.00 40.97 195 VAL A C 1
ATOM 1467 O O . VAL A 1 195 ? 5.421 3.099 -0.769 1.00 40.97 195 VAL A O 1
ATOM 1470 N N . GLU A 1 196 ? 7.158 1.790 -0.265 1.00 37.34 196 GLU A N 1
ATOM 1471 C CA . GLU A 1 196 ? 6.842 1.638 1.166 1.00 37.34 196 GLU A CA 1
ATOM 1472 C C . GLU A 1 196 ? 6.693 2.952 1.967 1.00 37.34 196 GLU A C 1
ATOM 1474 O O . GLU A 1 196 ? 5.851 3.014 2.856 1.00 37.34 196 GLU A O 1
ATOM 1479 N N . VAL A 1 197 ? 7.491 3.995 1.702 1.00 37.09 197 VAL A N 1
ATOM 1480 C CA . VAL A 1 197 ? 7.540 5.226 2.531 1.00 37.09 197 VAL A CA 1
ATOM 1481 C C . VAL A 1 197 ? 6.374 6.176 2.228 1.00 37.09 197 VAL A C 1
ATOM 1483 O O . VAL A 1 197 ? 6.019 7.020 3.048 1.00 37.09 197 VAL A O 1
ATOM 1486 N N . GLN A 1 198 ? 5.748 6.047 1.058 1.00 38.59 198 GLN A N 1
ATOM 1487 C CA . GLN A 1 198 ? 4.657 6.932 0.648 1.00 38.59 198 GLN A CA 1
ATOM 1488 C C . GLN A 1 198 ? 3.298 6.451 1.173 1.00 38.59 198 GLN A C 1
ATOM 1490 O O . GLN A 1 198 ? 2.464 7.264 1.575 1.00 38.59 198 GLN A O 1
ATOM 1495 N N . LEU A 1 199 ? 3.116 5.131 1.280 1.00 41.59 199 LEU A N 1
ATOM 1496 C CA . LEU A 1 199 ? 1.948 4.521 1.918 1.00 41.59 199 LEU A CA 1
ATOM 1497 C C . LEU A 1 199 ? 1.855 4.878 3.409 1.00 41.59 199 LEU A C 1
ATOM 1499 O O . LEU A 1 199 ? 0.757 5.150 3.888 1.00 41.59 199 LEU A O 1
ATOM 1503 N N . THR A 1 200 ? 2.978 4.956 4.133 1.00 39.19 200 THR A N 1
ATOM 1504 C CA . THR A 1 200 ? 2.951 5.317 5.561 1.00 39.19 200 THR A CA 1
ATOM 1505 C C . THR A 1 200 ? 2.526 6.765 5.788 1.00 39.19 200 THR A C 1
ATOM 1507 O O . THR A 1 200 ? 1.751 7.018 6.699 1.00 39.19 200 THR A O 1
ATOM 1510 N N . MET A 1 201 ? 2.935 7.717 4.937 1.00 38.78 201 MET A N 1
ATOM 1511 C CA . MET A 1 201 ? 2.514 9.119 5.099 1.00 38.78 201 MET A CA 1
ATOM 1512 C C . MET A 1 201 ? 1.021 9.337 4.826 1.00 38.78 201 MET A C 1
ATOM 1514 O O . MET A 1 201 ? 0.381 10.118 5.529 1.00 38.78 201 MET A O 1
ATOM 1518 N N . ILE A 1 202 ? 0.456 8.641 3.833 1.00 43.25 202 ILE A N 1
ATOM 1519 C CA . ILE A 1 202 ? -0.981 8.718 3.534 1.00 43.25 202 ILE A CA 1
ATOM 1520 C C . ILE A 1 202 ? -1.779 8.075 4.674 1.00 43.25 202 ILE A C 1
ATOM 1522 O O . ILE A 1 202 ? -2.707 8.693 5.195 1.00 43.25 202 ILE A O 1
ATOM 1526 N N . VAL A 1 203 ? -1.385 6.879 5.123 1.00 50.72 203 VAL A N 1
ATOM 1527 C CA . VAL A 1 203 ? -2.042 6.191 6.246 1.00 50.72 203 VAL A CA 1
ATOM 1528 C C . VAL A 1 203 ? -1.966 7.021 7.532 1.00 50.72 203 VAL A C 1
ATOM 1530 O O . VAL A 1 203 ? -2.988 7.183 8.196 1.00 50.72 203 VAL A O 1
ATOM 1533 N N . ASP A 1 204 ? -0.815 7.624 7.843 1.00 47.97 204 ASP A N 1
ATOM 1534 C CA . ASP A 1 204 ? -0.645 8.482 9.023 1.00 47.97 204 ASP A CA 1
ATOM 1535 C C . ASP A 1 204 ? -1.541 9.732 8.966 1.00 47.97 204 ASP A C 1
ATOM 1537 O O . ASP A 1 204 ? -2.113 10.142 9.980 1.00 47.97 204 ASP A O 1
ATOM 1541 N N . ALA A 1 205 ? -1.700 10.347 7.788 1.00 53.44 205 ALA A N 1
ATOM 1542 C CA . ALA A 1 205 ? -2.582 11.501 7.613 1.00 53.44 205 ALA A CA 1
ATOM 1543 C C . ALA A 1 205 ? -4.060 11.127 7.824 1.00 53.44 205 ALA A C 1
ATOM 1545 O O . ALA A 1 205 ? -4.778 11.824 8.548 1.00 53.44 205 ALA A O 1
ATOM 1546 N N . PHE A 1 206 ? -4.505 10.002 7.256 1.00 54.59 206 PHE A N 1
ATOM 1547 C CA . PHE A 1 206 ? -5.865 9.493 7.456 1.00 54.59 206 PHE A CA 1
ATOM 1548 C C . PHE A 1 206 ? -6.125 9.074 8.908 1.00 54.59 206 PHE A C 1
ATOM 1550 O O . PHE A 1 206 ? -7.204 9.359 9.431 1.00 54.59 206 PHE A O 1
ATOM 1557 N N . GLN A 1 207 ? -5.142 8.478 9.592 1.00 57.03 207 GLN A N 1
ATOM 1558 C CA . GLN A 1 207 ? -5.249 8.156 11.019 1.00 57.03 207 GLN A CA 1
ATOM 1559 C C . GLN A 1 207 ? -5.444 9.414 11.869 1.00 57.03 207 GLN A C 1
ATOM 1561 O O . GLN A 1 207 ? -6.366 9.456 12.681 1.00 57.03 207 GLN A O 1
ATOM 1566 N N . ARG A 1 208 ? -4.667 10.478 11.630 1.00 62.19 208 ARG A N 1
ATOM 1567 C CA . ARG A 1 208 ? -4.820 11.752 12.360 1.00 62.19 208 ARG A CA 1
ATOM 1568 C C . ARG A 1 208 ? -6.187 12.398 12.144 1.00 62.19 208 ARG A C 1
ATOM 1570 O O . ARG A 1 208 ? -6.779 12.915 13.089 1.00 62.19 208 ARG A O 1
ATOM 1577 N N . ILE A 1 209 ? -6.711 12.362 10.918 1.00 66.38 209 ILE A N 1
ATOM 1578 C CA . ILE A 1 209 ? -8.072 12.846 10.634 1.00 66.38 209 ILE A CA 1
ATOM 1579 C C . ILE A 1 209 ? -9.099 11.987 11.386 1.00 66.38 209 ILE A C 1
ATOM 1581 O O . ILE A 1 209 ? -10.013 12.530 12.010 1.00 66.38 209 ILE A O 1
ATOM 1585 N N . GLY A 1 210 ? -8.918 10.663 11.387 1.00 64.38 210 GLY A N 1
ATOM 1586 C CA . GLY A 1 210 ? -9.749 9.721 12.136 1.00 64.38 210 GLY A CA 1
ATOM 1587 C C . GLY A 1 210 ? -9.762 9.988 13.644 1.00 64.38 210 GLY A C 1
ATOM 1588 O O . GLY A 1 210 ? -10.830 9.966 14.253 1.00 64.38 210 GLY A O 1
ATOM 1589 N N . GLU A 1 211 ? -8.616 10.317 14.244 1.00 67.88 211 GLU A N 1
ATOM 1590 C CA . GLU A 1 211 ? -8.511 10.682 15.665 1.00 67.88 211 GLU A CA 1
ATOM 1591 C C . GLU A 1 211 ? -9.304 11.953 15.998 1.00 67.88 211 GLU A C 1
ATOM 1593 O O . GLU A 1 211 ? -10.050 11.983 16.981 1.00 67.88 211 GLU A O 1
ATOM 1598 N N . VAL A 1 212 ? -9.201 12.992 15.161 1.00 75.00 212 VAL A N 1
ATOM 1599 C CA . VAL A 1 212 ? -9.943 14.251 15.353 1.00 75.00 212 VAL A CA 1
ATOM 1600 C C . VAL A 1 212 ? -11.449 14.021 15.225 1.00 75.00 212 VAL A C 1
ATOM 1602 O O . VAL A 1 212 ? -12.220 14.471 16.076 1.00 75.00 212 VAL A O 1
ATOM 1605 N N . VAL A 1 213 ? -11.883 13.282 14.201 1.00 76.69 213 VAL A N 1
ATOM 1606 C CA . VAL A 1 213 ? -13.299 12.918 14.023 1.00 76.69 213 VAL A CA 1
ATOM 1607 C C . VAL A 1 213 ? -13.787 12.057 15.192 1.00 76.69 213 VAL A C 1
ATOM 1609 O O . VAL A 1 213 ? -14.884 12.281 15.707 1.00 76.69 213 VAL A O 1
ATOM 1612 N N . GLY A 1 214 ? -12.957 11.129 15.673 1.00 73.88 214 GLY A N 1
ATOM 1613 C CA . GLY A 1 214 ? -13.235 10.304 16.847 1.00 73.88 214 GLY A CA 1
ATOM 1614 C C . GLY A 1 214 ? -13.430 11.128 18.122 1.00 73.88 214 GLY A C 1
ATOM 1615 O O . GLY A 1 214 ? -14.360 10.864 18.889 1.00 73.88 214 GLY A O 1
ATOM 1616 N N . LEU A 1 215 ? -12.620 12.171 18.327 1.00 81.06 215 LEU A N 1
ATOM 1617 C CA . LEU A 1 215 ? -12.777 13.100 19.449 1.00 81.06 215 LEU A CA 1
ATOM 1618 C C . LEU A 1 215 ? -14.118 13.844 19.382 1.00 81.06 215 LEU A C 1
ATOM 1620 O O . LEU A 1 215 ? -14.844 13.913 20.377 1.00 81.06 215 LEU A O 1
ATOM 1624 N N . VAL A 1 216 ? -14.482 14.355 18.203 1.00 87.75 216 VAL A N 1
ATOM 1625 C CA . VAL A 1 216 ? -15.769 15.038 17.986 1.00 87.75 216 VAL A CA 1
ATOM 1626 C C . VAL A 1 216 ? -16.944 14.082 18.222 1.00 87.75 216 VAL A C 1
ATOM 1628 O O . VAL A 1 216 ? -17.922 14.451 18.883 1.00 87.75 216 VAL A O 1
ATOM 1631 N N . ALA A 1 217 ? -16.842 12.836 17.755 1.00 82.25 217 ALA A N 1
ATOM 1632 C CA . ALA A 1 217 ? -17.847 11.804 17.999 1.00 82.25 217 ALA A CA 1
ATOM 1633 C C . ALA A 1 217 ? -17.995 11.487 19.499 1.00 82.25 217 ALA A C 1
ATOM 1635 O O . ALA A 1 217 ? -19.118 11.387 19.996 1.00 82.25 217 ALA A O 1
ATOM 1636 N N . ALA A 1 218 ? -16.887 11.402 20.244 1.00 81.12 218 ALA A N 1
ATOM 1637 C CA . ALA A 1 218 ? -16.910 11.171 21.689 1.00 81.12 218 ALA A CA 1
ATOM 1638 C C . ALA A 1 218 ? -17.599 12.315 22.452 1.00 81.12 218 ALA A C 1
ATOM 1640 O O . ALA A 1 218 ? -18.452 12.063 23.306 1.00 81.12 218 ALA A O 1
ATOM 1641 N N . ILE A 1 219 ? -17.294 13.571 22.109 1.00 92.31 219 ILE A N 1
ATOM 1642 C CA . ILE A 1 219 ? -17.954 14.750 22.696 1.00 92.31 219 ILE A CA 1
ATOM 1643 C C . ILE A 1 219 ? -19.459 14.723 22.399 1.00 92.31 219 ILE A C 1
ATOM 1645 O O . ILE A 1 219 ? -20.283 14.941 23.290 1.00 92.31 219 ILE A O 1
ATOM 1649 N N . THR A 1 220 ? -19.828 14.394 21.161 1.00 92.31 220 THR A N 1
ATOM 1650 C CA . THR A 1 220 ? -21.231 14.290 20.738 1.00 92.31 220 THR A CA 1
ATOM 1651 C C . THR A 1 220 ? -21.969 13.184 21.498 1.00 92.31 220 THR A C 1
ATOM 1653 O O . THR A 1 220 ? -23.103 13.385 21.936 1.00 92.31 220 THR A O 1
ATOM 1656 N N . ALA A 1 221 ? -21.324 12.039 21.735 1.00 88.06 221 ALA A N 1
ATOM 1657 C CA . ALA A 1 221 ? -21.892 10.951 22.528 1.00 88.06 221 ALA A CA 1
ATOM 1658 C C . ALA A 1 221 ? -22.127 11.364 23.992 1.00 88.06 221 ALA A C 1
ATOM 1660 O O . ALA A 1 221 ? -23.182 11.067 24.554 1.00 88.06 221 ALA A O 1
ATOM 1661 N N . ILE A 1 222 ? -21.191 12.101 24.597 1.00 91.69 222 ILE A N 1
ATOM 1662 C CA . ILE A 1 222 ? -21.353 12.651 25.952 1.00 91.69 222 ILE A CA 1
ATOM 1663 C C . ILE A 1 222 ? -22.553 13.609 26.007 1.00 91.69 222 ILE A C 1
ATOM 1665 O O . ILE A 1 222 ? -23.388 13.504 26.908 1.00 91.69 222 ILE A O 1
ATOM 1669 N N . LEU A 1 223 ? -22.688 14.500 25.020 1.00 95.12 223 LEU A N 1
ATOM 1670 C CA . LEU A 1 223 ? -23.838 15.405 24.910 1.00 95.12 223 LEU A CA 1
ATOM 1671 C C . LEU A 1 223 ? -25.161 14.640 24.771 1.00 95.12 223 LEU A C 1
ATOM 1673 O O . LEU A 1 223 ? -26.145 14.986 25.429 1.00 95.12 223 LEU A O 1
ATOM 1677 N N . ALA A 1 224 ? -25.181 13.567 23.979 1.00 91.31 224 ALA A N 1
ATOM 1678 C CA . ALA A 1 224 ? -26.352 12.707 23.843 1.00 91.31 224 ALA A CA 1
ATOM 1679 C C . ALA A 1 224 ? -26.726 12.028 25.174 1.00 91.31 224 ALA A C 1
ATOM 1681 O O . ALA A 1 224 ? -27.902 12.012 25.543 1.00 91.31 224 ALA A O 1
ATOM 1682 N N . ILE A 1 225 ? -25.741 11.533 25.936 1.00 90.19 225 ILE A N 1
ATOM 1683 C CA . ILE A 1 225 ? -25.960 10.946 27.269 1.00 90.19 225 ILE A CA 1
ATOM 1684 C C . ILE A 1 225 ? -26.578 11.977 28.220 1.00 90.19 225 ILE A C 1
ATOM 1686 O O . ILE A 1 225 ? -27.549 11.660 28.912 1.00 90.19 225 ILE A O 1
ATOM 1690 N N . PHE A 1 226 ? -26.079 13.217 28.230 1.00 93.69 226 PHE A N 1
ATOM 1691 C CA . PHE A 1 226 ? -26.672 14.288 29.037 1.00 93.69 226 PHE A CA 1
ATOM 1692 C C . PHE A 1 226 ? -28.107 14.617 28.614 1.00 93.69 226 PHE A C 1
ATOM 1694 O O . PHE A 1 226 ? -28.967 14.811 29.476 1.00 93.69 226 PHE A O 1
ATOM 1701 N N . GLY A 1 227 ? -28.393 14.617 27.309 1.00 90.62 227 GLY A N 1
ATOM 1702 C CA . GLY A 1 227 ? -29.748 14.791 26.786 1.00 90.62 227 GLY A CA 1
ATOM 1703 C C . GLY A 1 227 ? -30.706 13.704 27.282 1.00 90.62 227 GLY A C 1
ATOM 1704 O O . GLY A 1 227 ? -31.770 14.008 27.826 1.00 90.62 227 GLY A O 1
ATOM 1705 N N . VAL A 1 228 ? -30.300 12.434 27.178 1.00 88.06 228 VAL A N 1
ATOM 1706 C CA . VAL A 1 228 ? -31.086 11.291 27.676 1.00 88.06 228 VAL A CA 1
ATOM 1707 C C . VAL A 1 228 ? -31.280 11.373 29.190 1.00 88.06 228 VAL A C 1
ATOM 1709 O O . VAL A 1 228 ? -32.401 11.194 29.672 1.00 88.06 228 VAL A O 1
ATOM 1712 N N . TYR A 1 229 ? -30.226 11.699 29.946 1.00 87.88 229 TYR A N 1
ATOM 1713 C CA . TYR A 1 229 ? -30.322 11.914 31.391 1.00 87.88 229 TYR A CA 1
ATOM 1714 C C . TYR A 1 229 ? -31.348 13.000 31.729 1.00 87.88 229 TYR A C 1
ATOM 1716 O O . TYR A 1 229 ? -32.188 12.785 32.601 1.00 87.88 229 TYR A O 1
ATOM 1724 N N . GLY A 1 230 ? -31.338 14.127 31.012 1.00 88.19 230 GLY A N 1
ATOM 1725 C CA . GLY A 1 230 ? -32.295 15.216 31.206 1.00 88.19 230 GLY A CA 1
ATOM 1726 C C . GLY A 1 230 ? -33.747 14.771 31.016 1.00 88.19 230 GLY A C 1
ATOM 1727 O O . GLY A 1 230 ? -34.599 15.057 31.863 1.00 88.19 230 GLY A O 1
ATOM 1728 N N . VAL A 1 231 ? -34.026 14.008 29.955 1.00 85.94 231 VAL A N 1
ATOM 1729 C CA . VAL A 1 231 ? -35.371 13.474 29.675 1.00 85.94 231 VAL A CA 1
ATOM 1730 C C . VAL A 1 231 ? -35.816 12.488 30.761 1.00 85.94 231 VAL A C 1
ATOM 1732 O O . VAL A 1 231 ? -36.929 12.604 31.284 1.00 85.94 231 VAL A O 1
ATOM 1735 N N . VAL A 1 232 ? -34.944 11.556 31.162 1.00 84.50 232 VAL A N 1
ATOM 1736 C CA . VAL A 1 232 ? -35.249 10.563 32.208 1.00 84.50 232 VAL A CA 1
ATOM 1737 C C . VAL A 1 232 ? -35.426 11.232 33.575 1.00 84.50 232 VAL A C 1
ATOM 1739 O O . VAL A 1 232 ? -36.367 10.907 34.303 1.00 84.50 232 VAL A O 1
ATOM 1742 N N . ALA A 1 233 ? -34.581 12.205 33.917 1.00 84.62 233 ALA A N 1
ATOM 1743 C CA . ALA A 1 233 ? -34.669 12.957 35.166 1.00 84.62 233 ALA A CA 1
ATOM 1744 C C . ALA A 1 233 ? -35.968 13.773 35.248 1.00 84.62 233 ALA A C 1
ATOM 1746 O O . ALA A 1 233 ? -36.614 13.804 36.301 1.00 84.62 233 ALA A O 1
ATOM 1747 N N . LEU A 1 234 ? -36.400 14.386 34.139 1.00 84.44 234 LEU A N 1
ATOM 1748 C CA . LEU A 1 234 ? -37.677 15.098 34.071 1.00 84.44 234 LEU A CA 1
ATOM 1749 C C . LEU A 1 234 ? -38.865 14.140 34.247 1.00 84.44 234 LEU A C 1
ATOM 1751 O O . LEU A 1 234 ? -39.796 14.442 35.001 1.00 84.44 234 LEU A O 1
ATOM 1755 N N . ALA A 1 235 ? -38.820 12.970 33.603 1.00 80.88 235 ALA A N 1
ATOM 1756 C CA . ALA A 1 235 ? -39.842 11.935 33.745 1.00 80.88 235 ALA A CA 1
ATOM 1757 C C . ALA A 1 235 ? -39.921 11.389 35.184 1.00 80.88 235 ALA A C 1
ATOM 1759 O O . ALA A 1 235 ? -41.020 11.215 35.717 1.00 80.88 235 ALA A O 1
ATOM 1760 N N . ALA A 1 236 ? -38.774 11.183 35.839 1.00 80.50 236 ALA A N 1
ATOM 1761 C CA . ALA A 1 236 ? -38.701 10.752 37.233 1.00 80.50 236 ALA A CA 1
ATOM 1762 C C . ALA A 1 236 ? -39.264 11.817 38.186 1.00 80.50 236 ALA A C 1
ATOM 1764 O O . ALA A 1 236 ? -40.080 11.492 39.052 1.00 80.50 236 ALA A O 1
ATOM 1765 N N . ARG A 1 237 ? -38.911 13.098 37.983 1.00 83.50 237 ARG A N 1
ATOM 1766 C CA . ARG A 1 237 ? -39.423 14.215 38.798 1.00 83.50 237 ARG A CA 1
ATOM 1767 C C . ARG A 1 237 ? -40.947 14.311 38.767 1.00 83.50 237 ARG A C 1
ATOM 1769 O O . ARG A 1 237 ? -41.559 14.513 39.813 1.00 83.50 237 ARG A O 1
ATOM 1776 N N . ARG A 1 238 ? -41.570 14.091 37.603 1.00 83.44 238 ARG A N 1
ATOM 1777 C CA . ARG A 1 238 ? -43.039 14.105 37.459 1.00 83.44 238 ARG A CA 1
ATOM 1778 C C . ARG A 1 238 ? -43.747 13.004 38.260 1.00 83.44 238 ARG A C 1
ATOM 1780 O O . ARG A 1 238 ? -44.914 13.175 38.593 1.00 83.44 238 ARG A O 1
ATOM 1787 N N . ARG A 1 239 ? -43.060 11.908 38.603 1.00 83.31 239 ARG A N 1
ATOM 1788 C CA . ARG A 1 239 ? -43.624 10.758 39.338 1.00 83.31 239 ARG A CA 1
ATOM 1789 C C . ARG A 1 239 ? -43.168 10.668 40.802 1.00 83.31 239 ARG A C 1
ATOM 1791 O O . ARG A 1 239 ? -43.519 9.713 41.488 1.00 83.31 239 ARG A O 1
ATOM 1798 N N . LEU A 1 240 ? -42.421 11.654 41.315 1.00 81.81 240 LEU A N 1
ATOM 1799 C CA . LEU A 1 240 ? -41.891 11.646 42.691 1.00 81.81 240 LEU A CA 1
ATOM 1800 C C . LEU A 1 240 ? -42.977 11.482 43.765 1.00 81.81 240 LEU A C 1
ATOM 1802 O O . LEU A 1 240 ? -42.784 10.718 44.709 1.00 81.81 240 LEU A O 1
ATOM 1806 N N . LYS A 1 241 ? -44.134 12.140 43.604 1.00 83.19 241 LYS A N 1
ATOM 1807 C CA . LYS A 1 241 ? -45.264 12.015 44.544 1.00 83.19 241 LYS A CA 1
ATOM 1808 C C . LYS A 1 241 ? -45.821 10.590 44.608 1.00 83.19 241 LYS A C 1
ATOM 1810 O O . LYS A 1 241 ? -45.997 10.065 45.701 1.00 83.19 241 LYS A O 1
ATOM 1815 N N . GLU A 1 242 ? -46.045 9.945 43.461 1.00 85.31 242 GLU A N 1
ATOM 1816 C CA . GLU A 1 242 ? -46.489 8.540 43.411 1.00 85.31 242 GLU A CA 1
ATOM 1817 C C . GLU A 1 242 ? -45.492 7.606 44.106 1.00 85.31 242 GLU A C 1
ATOM 1819 O O . GLU A 1 242 ? -45.884 6.682 44.819 1.00 85.31 242 GLU A O 1
ATOM 1824 N N . MET A 1 243 ? -44.196 7.851 43.913 1.00 83.38 243 MET A N 1
ATOM 1825 C CA . MET A 1 243 ? -43.137 7.026 44.490 1.00 83.38 243 MET A CA 1
ATOM 1826 C C . MET A 1 243 ? -43.056 7.165 46.013 1.00 83.38 243 MET A C 1
ATOM 1828 O O . MET A 1 243 ? -42.936 6.152 46.702 1.00 83.38 243 MET A O 1
ATOM 1832 N N . GLY A 1 244 ? -43.194 8.386 46.540 1.00 85.06 244 GLY A N 1
ATOM 1833 C CA . GLY A 1 244 ? -43.246 8.638 47.983 1.00 85.06 244 GLY A CA 1
ATOM 1834 C C . GLY A 1 244 ? -44.440 7.961 48.661 1.00 85.06 244 GLY A C 1
ATOM 1835 O O . GLY A 1 244 ? -44.282 7.362 49.722 1.00 85.06 244 GLY A O 1
ATOM 1836 N N . ILE A 1 245 ? -45.609 7.962 48.009 1.00 88.69 245 ILE A N 1
ATOM 1837 C CA . ILE A 1 245 ? -46.806 7.271 48.514 1.00 88.69 245 ILE A CA 1
ATOM 1838 C C . ILE A 1 245 ? -46.588 5.749 48.537 1.00 88.69 245 ILE A C 1
ATOM 1840 O O . ILE A 1 245 ? -46.893 5.100 49.533 1.00 88.69 245 ILE A O 1
ATOM 1844 N N . ARG A 1 246 ? -46.009 5.162 47.479 1.00 88.06 246 ARG A N 1
ATOM 1845 C CA . ARG A 1 246 ? -45.722 3.713 47.434 1.00 88.06 246 ARG A CA 1
ATOM 1846 C C . ARG A 1 246 ? -44.719 3.275 48.501 1.00 88.06 246 ARG A C 1
ATOM 1848 O O . ARG A 1 246 ? -44.911 2.222 49.102 1.00 88.06 246 ARG A O 1
ATOM 1855 N N . LEU A 1 247 ? -43.680 4.072 48.750 1.00 87.19 247 LEU A N 1
ATOM 1856 C CA . LEU A 1 247 ? -42.721 3.825 49.833 1.00 87.19 247 LEU A CA 1
ATOM 1857 C C . LEU A 1 247 ? -43.394 3.877 51.211 1.00 87.19 247 LEU A C 1
ATOM 1859 O O . LEU A 1 247 ? -43.161 2.987 52.023 1.00 87.19 247 LEU A O 1
ATOM 1863 N N . ALA A 1 248 ? -44.275 4.855 51.448 1.00 90.75 248 ALA A N 1
ATOM 1864 C CA . ALA A 1 248 ? -45.033 4.963 52.698 1.00 90.75 248 ALA A CA 1
ATOM 1865 C C . ALA A 1 248 ? -46.000 3.782 52.921 1.00 90.75 248 ALA A C 1
ATOM 1867 O O . ALA A 1 248 ? -46.234 3.386 54.058 1.00 90.75 248 ALA A O 1
ATOM 1868 N N . LEU A 1 249 ? -46.512 3.180 51.842 1.00 90.38 249 LEU A N 1
ATOM 1869 C CA . LEU A 1 249 ? -47.345 1.970 51.871 1.00 90.38 249 LEU A CA 1
ATOM 1870 C C . LEU A 1 249 ? -46.535 0.659 51.983 1.00 90.38 249 LEU A C 1
ATOM 1872 O O . LEU A 1 249 ? -47.112 -0.423 51.909 1.00 90.38 249 LEU A O 1
ATOM 1876 N N . GLY A 1 250 ? -45.208 0.731 52.152 1.00 91.19 250 GLY A N 1
ATOM 1877 C CA . GLY A 1 250 ? -44.346 -0.436 52.373 1.00 91.19 250 GLY A CA 1
ATOM 1878 C C . GLY A 1 250 ? -43.760 -1.075 51.108 1.00 91.19 250 GLY A C 1
ATOM 1879 O O . GLY A 1 250 ? -43.250 -2.197 51.168 1.00 91.19 250 GLY A O 1
ATOM 1880 N N . ALA A 1 251 ? -43.803 -0.400 49.953 1.00 90.62 251 ALA A N 1
ATOM 1881 C CA . ALA A 1 251 ? -43.143 -0.899 48.745 1.00 90.62 251 ALA A CA 1
ATOM 1882 C C . ALA A 1 251 ? -41.619 -0.986 48.933 1.00 90.62 251 ALA A C 1
ATOM 1884 O O . ALA A 1 251 ? -40.987 -0.087 49.494 1.00 90.62 251 ALA A O 1
ATOM 1885 N N . ARG A 1 252 ? -40.996 -2.054 48.416 1.00 90.19 252 ARG A N 1
ATOM 1886 C CA . ARG A 1 252 ? -39.543 -2.243 48.540 1.00 90.19 252 ARG A CA 1
ATOM 1887 C C . ARG A 1 252 ? -38.808 -1.261 47.612 1.00 90.19 252 ARG A C 1
ATOM 1889 O O . ARG A 1 252 ? -39.260 -1.049 46.484 1.00 90.19 252 ARG A O 1
ATOM 1896 N N . PRO A 1 253 ? -37.621 -0.746 47.991 1.00 83.12 253 PRO A N 1
ATOM 1897 C CA . PRO A 1 253 ? -36.850 0.192 47.161 1.00 83.12 253 PRO A CA 1
ATOM 1898 C C . PRO A 1 253 ? -36.574 -0.306 45.731 1.00 83.12 253 PRO A C 1
ATOM 1900 O O . PRO A 1 253 ? -36.579 0.473 44.779 1.00 83.12 253 PRO A O 1
ATOM 1903 N N . ARG A 1 254 ? -36.405 -1.625 45.557 1.00 86.12 254 ARG A N 1
ATOM 1904 C CA . ARG A 1 254 ? -36.219 -2.267 44.245 1.00 86.12 254 ARG A CA 1
ATOM 1905 C C . ARG A 1 254 ? -37.434 -2.129 43.321 1.00 86.12 254 ARG A C 1
ATOM 1907 O O . ARG A 1 254 ? -37.263 -2.000 42.113 1.00 86.12 254 ARG A O 1
ATOM 1914 N N . ASP A 1 255 ? -38.647 -2.149 43.876 1.00 83.62 255 ASP A N 1
ATOM 1915 C CA . ASP A 1 255 ? -39.891 -2.097 43.102 1.00 83.62 255 ASP A CA 1
ATOM 1916 C C . ASP A 1 255 ? -40.117 -0.669 42.582 1.00 83.62 255 ASP A C 1
ATOM 1918 O O . ASP A 1 255 ? -40.573 -0.472 41.455 1.00 83.62 255 ASP A O 1
ATOM 1922 N N . VAL A 1 256 ? -39.679 0.327 43.360 1.00 82.00 256 VAL A N 1
ATOM 1923 C CA . VAL A 1 256 ? -39.635 1.738 42.956 1.00 82.00 256 VAL A CA 1
ATOM 1924 C C . VAL A 1 256 ? -38.592 1.960 41.857 1.00 82.00 256 VAL A C 1
ATOM 1926 O O . VAL A 1 256 ? -38.921 2.527 40.819 1.00 82.00 256 VAL A O 1
ATOM 1929 N N . TYR A 1 257 ? -37.370 1.437 42.016 1.00 80.00 257 TYR A N 1
ATOM 1930 C CA . TYR A 1 257 ? -36.332 1.510 40.976 1.00 80.00 257 TYR A CA 1
ATOM 1931 C C . TYR A 1 257 ? -36.787 0.885 39.652 1.00 80.00 257 TYR A C 1
ATOM 1933 O O . TYR A 1 257 ? -36.636 1.484 38.585 1.00 80.00 257 TYR A O 1
ATOM 1941 N N . ARG A 1 258 ? -37.397 -0.305 39.708 1.00 83.19 258 ARG A N 1
ATOM 1942 C CA . ARG A 1 258 ? -37.894 -1.005 38.516 1.00 83.19 258 ARG A CA 1
ATOM 1943 C C . ARG A 1 258 ? -39.029 -0.235 37.841 1.00 83.19 258 ARG A C 1
ATOM 1945 O O . ARG A 1 258 ? -39.068 -0.190 36.615 1.00 83.19 258 ARG A O 1
ATOM 1952 N N . ALA A 1 259 ? -39.898 0.417 38.615 1.00 78.12 259 ALA A N 1
ATOM 1953 C CA . ALA A 1 259 ? -40.965 1.266 38.088 1.00 78.12 259 ALA A CA 1
ATOM 1954 C C . ALA A 1 259 ? -40.447 2.533 37.378 1.00 78.12 259 ALA A C 1
ATOM 1956 O O . ALA A 1 259 ? -41.135 3.047 36.499 1.00 78.12 259 ALA A O 1
ATOM 1957 N N . ILE A 1 260 ? -39.245 3.015 37.714 1.00 77.19 260 ILE A N 1
ATOM 1958 C CA . ILE A 1 260 ? -38.592 4.146 37.030 1.00 77.19 260 ILE A CA 1
ATOM 1959 C C . ILE A 1 260 ? -37.855 3.673 35.772 1.00 77.19 260 ILE A C 1
ATOM 1961 O O . ILE A 1 260 ? -37.975 4.283 34.710 1.00 77.19 260 ILE A O 1
ATOM 1965 N N . VAL A 1 261 ? -37.075 2.594 35.881 1.00 79.44 261 VAL A N 1
ATOM 1966 C CA . VAL A 1 261 ? -36.163 2.158 34.812 1.00 79.44 261 VAL A CA 1
ATOM 1967 C C . VAL A 1 261 ? -36.895 1.381 33.719 1.00 79.44 261 VAL A C 1
ATOM 1969 O O . VAL A 1 261 ? -36.671 1.641 32.540 1.00 79.44 261 VAL A O 1
ATOM 1972 N N . ALA A 1 262 ? -37.797 0.459 34.071 1.00 81.62 262 ALA A N 1
ATOM 1973 C CA . ALA A 1 262 ? -38.414 -0.449 33.099 1.00 81.62 262 ALA A CA 1
ATOM 1974 C C . ALA A 1 262 ? -39.222 0.256 31.988 1.00 81.62 262 ALA A C 1
ATOM 1976 O O . ALA A 1 262 ? -39.095 -0.156 30.833 1.00 81.62 262 ALA A O 1
ATOM 1977 N N . PRO A 1 263 ? -39.997 1.327 32.264 1.00 80.50 263 PRO A N 1
ATOM 1978 C CA . PRO A 1 263 ? -40.712 2.048 31.209 1.00 80.50 263 PRO A CA 1
ATOM 1979 C C . PRO A 1 263 ? -39.777 2.792 30.249 1.00 80.50 263 PRO A C 1
ATOM 1981 O O . PRO A 1 263 ? -40.073 2.890 29.062 1.00 80.50 263 PRO A O 1
ATOM 1984 N N . ASN A 1 264 ? -38.640 3.284 30.749 1.00 81.31 264 ASN A N 1
ATOM 1985 C CA . ASN A 1 264 ? -37.659 4.024 29.954 1.00 81.31 264 ASN A CA 1
ATOM 1986 C C . ASN A 1 264 ? -36.670 3.097 29.226 1.00 81.31 264 ASN A C 1
ATOM 1988 O O . ASN A 1 264 ? -36.091 3.489 28.218 1.00 81.31 264 ASN A O 1
ATOM 1992 N N . ALA A 1 265 ? -36.512 1.852 29.682 1.00 82.94 265 ALA A N 1
ATOM 1993 C CA . ALA A 1 265 ? -35.585 0.887 29.096 1.00 82.94 265 ALA A CA 1
ATOM 1994 C C . ALA A 1 265 ? -35.960 0.481 27.661 1.00 82.94 265 ALA A C 1
ATOM 1996 O O . ALA A 1 265 ? -35.076 0.336 26.823 1.00 82.94 265 ALA A O 1
ATOM 1997 N N . ARG A 1 266 ? -37.258 0.323 27.358 1.00 85.31 266 ARG A N 1
ATOM 1998 C CA . ARG A 1 266 ? -37.729 -0.044 26.008 1.00 85.31 266 ARG A CA 1
ATOM 1999 C C . ARG A 1 266 ? -37.361 0.994 24.936 1.00 85.31 266 ARG A C 1
ATOM 2001 O O . ARG A 1 266 ? -36.693 0.596 23.987 1.00 85.31 266 ARG A O 1
ATOM 2008 N N . PRO A 1 267 ? -37.728 2.286 25.066 1.00 85.06 267 PRO A N 1
ATOM 2009 C CA . PRO A 1 267 ? -37.370 3.297 24.070 1.00 85.06 267 PRO A CA 1
ATOM 2010 C C . PRO A 1 267 ? -35.852 3.511 23.950 1.00 85.06 267 PRO A C 1
ATOM 2012 O O . PRO A 1 267 ? -35.354 3.718 22.843 1.00 85.06 267 PRO A O 1
ATOM 2015 N N . LEU A 1 268 ? -35.103 3.391 25.056 1.00 85.62 268 LEU A N 1
ATOM 2016 C CA . LEU A 1 268 ? -33.634 3.410 25.034 1.00 85.62 268 LEU A CA 1
ATOM 2017 C C . LEU A 1 268 ? -33.061 2.244 24.221 1.00 85.62 268 LEU A C 1
ATOM 2019 O O . LEU A 1 268 ? -32.220 2.464 23.354 1.00 85.62 268 LEU A O 1
ATOM 2023 N N . ALA A 1 269 ? -33.532 1.020 24.468 1.00 86.62 269 ALA A N 1
ATOM 2024 C CA . ALA A 1 269 ? -33.068 -0.164 23.753 1.00 86.62 269 ALA A CA 1
ATOM 2025 C C . ALA A 1 269 ? -33.392 -0.085 22.256 1.00 86.62 269 ALA A C 1
ATOM 2027 O O . ALA A 1 269 ? -32.528 -0.371 21.431 1.00 86.62 269 ALA A O 1
ATOM 2028 N N . THR A 1 270 ? -34.597 0.363 21.887 1.00 90.62 270 THR A N 1
ATOM 2029 C CA . THR A 1 270 ? -34.958 0.546 20.473 1.00 90.62 270 THR A CA 1
ATOM 2030 C C . THR A 1 270 ? -34.117 1.624 19.802 1.00 90.62 270 THR A C 1
ATOM 2032 O O . THR A 1 270 ? -33.666 1.416 18.680 1.00 90.62 270 THR A O 1
ATOM 2035 N N . GLY A 1 271 ? -33.853 2.744 20.484 1.00 88.62 271 GLY A N 1
ATOM 2036 C CA . GLY A 1 271 ? -32.978 3.793 19.959 1.00 88.62 271 GLY A CA 1
ATOM 2037 C C . GLY A 1 271 ? -31.546 3.299 19.751 1.00 88.62 271 GLY A C 1
ATOM 2038 O O . GLY A 1 271 ? -30.947 3.584 18.719 1.00 88.62 271 GLY A O 1
ATOM 2039 N N . LEU A 1 272 ? -31.028 2.495 20.685 1.00 87.19 272 LEU A N 1
ATOM 2040 C CA . LEU A 1 272 ? -29.691 1.909 20.593 1.00 87.19 272 LEU A CA 1
ATOM 2041 C C . LEU A 1 272 ? -29.574 0.940 19.407 1.00 87.19 272 LEU A C 1
ATOM 2043 O O . LEU A 1 272 ? -28.614 1.009 18.646 1.00 87.19 272 LEU A O 1
ATOM 2047 N N . VAL A 1 273 ? -30.569 0.063 19.231 1.00 90.69 273 VAL A N 1
ATOM 2048 C CA . VAL A 1 273 ? -30.606 -0.904 18.124 1.00 90.69 273 VAL A CA 1
ATOM 2049 C C . VAL A 1 273 ? -30.720 -0.185 16.782 1.00 90.69 273 VAL A C 1
ATOM 2051 O O . VAL A 1 273 ? -29.944 -0.470 15.875 1.00 90.69 273 VAL A O 1
ATOM 2054 N N . LEU A 1 274 ? -31.636 0.778 16.656 1.00 92.88 274 LEU A N 1
ATOM 2055 C CA . LEU A 1 274 ? -31.795 1.554 15.423 1.00 92.88 274 LEU A CA 1
ATOM 2056 C C . LEU A 1 274 ? -30.537 2.365 15.098 1.00 92.88 274 LEU A C 1
ATOM 2058 O O . LEU A 1 274 ? -30.113 2.386 13.946 1.00 92.88 274 LEU A O 1
ATOM 2062 N N . GLY A 1 275 ? -29.910 2.974 16.107 1.00 88.75 275 GLY A N 1
ATOM 2063 C CA . GLY A 1 275 ? -28.648 3.693 15.947 1.00 88.75 275 GLY A CA 1
ATOM 2064 C C . GLY A 1 275 ? -27.512 2.784 15.475 1.00 88.75 275 GLY A C 1
ATOM 2065 O O . GLY A 1 275 ? -26.791 3.148 14.551 1.00 88.75 275 GLY A O 1
ATOM 2066 N N . ALA A 1 276 ? -27.388 1.582 16.046 1.00 84.12 276 ALA A N 1
ATOM 2067 C CA . ALA A 1 276 ? -26.381 0.604 15.633 1.00 84.12 276 ALA A CA 1
ATOM 2068 C C . ALA A 1 276 ? -26.599 0.122 14.189 1.00 84.12 276 ALA A C 1
ATOM 2070 O O . ALA A 1 276 ? -25.646 0.049 13.416 1.00 84.12 276 ALA A O 1
ATOM 2071 N N . VAL A 1 277 ? -27.850 -0.153 13.805 1.00 88.81 277 VAL A N 1
ATOM 2072 C CA . VAL A 1 277 ? -28.199 -0.529 12.426 1.00 88.81 277 VAL A CA 1
ATOM 2073 C C . VAL A 1 277 ? -27.877 0.610 11.459 1.00 88.81 277 VAL A C 1
ATOM 2075 O O . VAL A 1 277 ? -27.250 0.377 10.430 1.00 88.81 277 VAL A O 1
ATOM 2078 N N . PHE A 1 278 ? -28.250 1.844 11.798 1.00 88.69 278 PHE A N 1
ATOM 2079 C CA . PHE A 1 278 ? -27.979 3.009 10.958 1.00 88.69 278 PHE A CA 1
ATOM 2080 C C . PHE A 1 278 ? -26.474 3.260 10.789 1.00 88.69 278 PHE A C 1
ATOM 2082 O O . PHE A 1 278 ? -26.008 3.483 9.674 1.00 88.69 278 PHE A O 1
ATOM 2089 N N . ALA A 1 279 ? -25.698 3.141 11.871 1.00 82.38 279 ALA A N 1
ATOM 2090 C CA . ALA A 1 279 ? -24.242 3.245 11.827 1.00 82.38 279 ALA A CA 1
ATOM 2091 C C . ALA A 1 279 ? -23.608 2.152 10.950 1.00 82.38 279 ALA A C 1
ATOM 2093 O O . ALA A 1 279 ? -22.710 2.449 10.165 1.00 82.38 279 ALA A O 1
ATOM 2094 N N . ALA A 1 280 ? -24.096 0.910 11.034 1.00 79.19 280 ALA A N 1
ATOM 2095 C CA . ALA A 1 280 ? -23.607 -0.191 10.205 1.00 79.19 280 ALA A CA 1
ATOM 2096 C C . ALA A 1 280 ? -23.880 0.044 8.711 1.00 79.19 280 ALA A C 1
ATOM 2098 O O . ALA A 1 280 ? -22.996 -0.168 7.884 1.00 79.19 280 ALA A O 1
ATOM 2099 N N . VAL A 1 281 ? -25.082 0.520 8.367 1.00 86.31 281 VAL A N 1
ATOM 2100 C CA . VAL A 1 281 ? -25.449 0.849 6.980 1.00 86.31 281 VAL A CA 1
ATOM 2101 C C . VAL A 1 281 ? -24.561 1.967 6.435 1.00 86.31 281 VAL A C 1
ATOM 2103 O O . VAL A 1 281 ? -24.016 1.827 5.344 1.00 86.31 281 VAL A O 1
ATOM 2106 N N . LEU A 1 282 ? -24.361 3.041 7.204 1.00 83.06 282 LEU A N 1
ATOM 2107 C CA . LEU A 1 282 ? -23.479 4.138 6.800 1.00 83.06 282 LEU A CA 1
ATOM 2108 C C . LEU A 1 282 ? -22.020 3.697 6.653 1.00 83.06 282 LEU A C 1
ATOM 2110 O O . LEU A 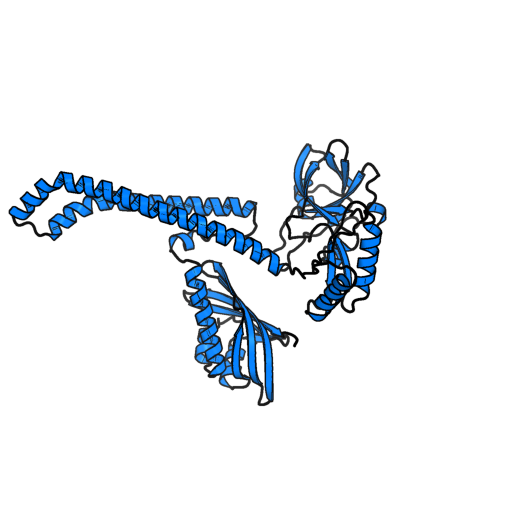1 282 ? -21.351 4.156 5.735 1.00 83.06 282 LEU A O 1
ATOM 2114 N N . ALA A 1 283 ? -21.530 2.805 7.517 1.00 75.62 283 ALA A N 1
ATOM 2115 C CA . ALA A 1 283 ? -20.173 2.273 7.413 1.00 75.62 283 ALA A CA 1
ATOM 2116 C C . ALA A 1 283 ? -19.974 1.459 6.124 1.00 75.62 283 ALA A C 1
ATOM 2118 O O . ALA A 1 283 ? -18.965 1.629 5.446 1.00 75.62 283 ALA A O 1
ATOM 2119 N N . VAL A 1 284 ? -20.950 0.620 5.759 1.00 77.50 284 VAL A N 1
ATOM 2120 C CA . VAL A 1 284 ? -20.921 -0.144 4.499 1.00 77.50 284 VAL A CA 1
ATOM 2121 C C . VAL A 1 284 ? -20.951 0.789 3.292 1.00 77.50 284 VAL A C 1
ATOM 2123 O O . VAL A 1 284 ? -20.204 0.582 2.340 1.00 77.50 284 VAL A O 1
ATOM 2126 N N . GLU A 1 285 ? -21.799 1.815 3.318 1.00 78.50 285 GLU A N 1
ATOM 2127 C CA . GLU A 1 285 ? -21.911 2.745 2.195 1.00 78.50 285 GLU A CA 1
ATOM 2128 C C . GLU A 1 285 ? -20.667 3.635 2.060 1.00 78.50 285 GLU A C 1
ATOM 2130 O O . GLU A 1 285 ? -20.200 3.878 0.951 1.00 78.50 285 GLU A O 1
ATOM 2135 N N . ALA A 1 286 ? -20.068 4.049 3.179 1.00 72.62 286 ALA A N 1
ATOM 2136 C CA . ALA A 1 286 ? -18.791 4.753 3.177 1.0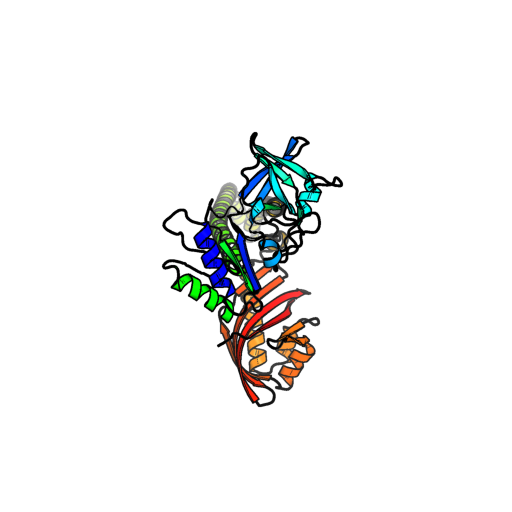0 72.62 286 ALA A CA 1
ATOM 2137 C C . ALA A 1 286 ? -17.657 3.887 2.604 1.00 72.62 286 ALA A C 1
ATOM 2139 O O . ALA A 1 286 ? -16.877 4.395 1.804 1.00 72.62 286 ALA A O 1
ATOM 2140 N N . ASP A 1 287 ? -17.584 2.594 2.951 1.00 65.25 287 ASP A N 1
ATOM 2141 C CA . ASP A 1 287 ? -16.591 1.662 2.381 1.00 65.25 287 ASP A CA 1
ATOM 2142 C C . ASP A 1 287 ? -16.781 1.511 0.864 1.00 65.25 287 ASP A C 1
ATOM 2144 O O . ASP A 1 287 ? -15.804 1.532 0.123 1.00 65.25 287 ASP A O 1
ATOM 2148 N N . ARG A 1 288 ? -18.030 1.453 0.376 1.00 69.56 288 ARG A N 1
ATOM 2149 C CA . ARG A 1 288 ? -18.326 1.414 -1.069 1.00 69.56 288 ARG A CA 1
ATOM 2150 C C . ARG A 1 288 ? -17.855 2.667 -1.799 1.00 69.56 288 ARG A C 1
ATOM 2152 O O . ARG A 1 288 ? -17.173 2.549 -2.810 1.00 69.56 288 ARG A O 1
ATOM 2159 N N . LEU A 1 289 ? -18.195 3.847 -1.283 1.00 69.94 289 LEU A N 1
ATOM 2160 C CA . LEU A 1 289 ? -17.796 5.120 -1.892 1.00 69.94 289 LEU A CA 1
ATOM 2161 C C . LEU A 1 289 ? -16.278 5.324 -1.838 1.00 69.94 289 LEU A C 1
ATOM 2163 O O . LEU A 1 289 ? -15.688 5.860 -2.772 1.00 69.94 289 LEU A O 1
ATOM 2167 N N . LEU A 1 290 ? -15.630 4.885 -0.756 1.00 61.72 290 LEU A N 1
ATOM 2168 C CA . LEU A 1 290 ? -14.175 4.942 -0.634 1.00 61.72 290 LEU A CA 1
ATOM 2169 C C . LEU A 1 290 ? -13.485 3.934 -1.554 1.00 61.72 290 LEU A C 1
ATOM 2171 O O . LEU A 1 290 ? -12.448 4.279 -2.109 1.00 61.72 290 LEU A O 1
ATOM 2175 N N . ALA A 1 291 ? -14.064 2.750 -1.774 1.00 55.25 291 ALA A N 1
ATOM 2176 C CA . ALA A 1 291 ? -13.529 1.741 -2.688 1.00 55.25 291 ALA A CA 1
ATOM 2177 C C . ALA A 1 291 ? -13.476 2.216 -4.152 1.00 55.25 291 ALA A C 1
ATOM 2179 O O . ALA A 1 291 ? -12.613 1.767 -4.903 1.00 55.25 291 ALA A O 1
ATOM 2180 N N . GLU A 1 292 ? -14.355 3.142 -4.557 1.00 55.69 292 GLU A N 1
ATOM 2181 C CA . GLU A 1 292 ? -14.304 3.774 -5.887 1.00 55.69 292 GLU A CA 1
ATOM 2182 C C . GLU A 1 292 ? -13.103 4.721 -6.055 1.00 55.69 292 GLU A C 1
ATOM 2184 O O . GLU A 1 292 ? -12.646 4.946 -7.174 1.00 55.69 292 GLU A O 1
ATOM 2189 N N . VAL A 1 293 ? -12.578 5.273 -4.956 1.00 49.19 293 VAL A N 1
ATOM 2190 C CA . VAL A 1 293 ? -11.494 6.274 -4.968 1.00 49.19 293 VAL A CA 1
ATOM 2191 C C . VAL A 1 293 ? -10.151 5.666 -4.554 1.00 49.19 293 VAL A C 1
ATOM 2193 O O . VAL A 1 293 ? -9.105 6.047 -5.078 1.00 49.19 293 VAL A O 1
ATOM 2196 N N . PHE A 1 294 ? -10.166 4.702 -3.635 1.00 47.09 294 PHE A N 1
ATOM 2197 C CA . PHE A 1 294 ? -8.994 4.019 -3.103 1.00 47.09 294 PHE A CA 1
ATOM 2198 C C . PHE A 1 294 ? -9.253 2.506 -3.084 1.00 47.09 294 PHE A C 1
ATOM 2200 O O . PHE A 1 294 ? -10.175 2.061 -2.404 1.00 47.09 294 PHE A O 1
ATOM 2207 N N . PRO A 1 295 ? -8.430 1.674 -3.749 1.00 43.56 295 PRO A N 1
ATOM 2208 C CA . PRO A 1 295 ? -8.600 0.219 -3.776 1.00 43.56 295 PRO A CA 1
ATOM 2209 C C . PRO A 1 295 ? -8.128 -0.448 -2.466 1.00 43.56 295 PRO A C 1
ATOM 2211 O O . PRO A 1 295 ? -7.400 -1.439 -2.479 1.00 43.56 295 PRO A O 1
ATOM 2214 N N . VAL A 1 296 ? -8.501 0.112 -1.312 1.00 45.31 296 VAL A N 1
ATOM 2215 C CA . VAL A 1 296 ? -8.178 -0.402 0.024 1.00 45.31 296 VAL A CA 1
ATOM 2216 C C . VAL A 1 296 ? -9.464 -0.404 0.846 1.00 45.31 296 VAL A C 1
ATOM 2218 O O . VAL A 1 296 ? -10.089 0.637 1.007 1.00 45.31 296 VAL A O 1
ATOM 2221 N N . ARG A 1 297 ? -9.865 -1.565 1.379 1.00 40.25 297 ARG A N 1
ATOM 2222 C CA . ARG A 1 297 ? -10.989 -1.656 2.327 1.00 40.25 297 ARG A CA 1
ATOM 2223 C C . ARG A 1 297 ? -10.518 -1.125 3.676 1.00 40.25 297 ARG A C 1
ATOM 2225 O O . ARG A 1 297 ? -9.629 -1.716 4.284 1.00 40.25 297 ARG A O 1
ATOM 2232 N N . ILE A 1 298 ? -11.068 0.006 4.109 1.00 47.88 298 ILE A N 1
ATOM 2233 C CA . ILE A 1 298 ? -10.571 0.740 5.287 1.00 47.88 298 ILE A CA 1
ATOM 2234 C C . ILE A 1 298 ? -11.312 0.305 6.561 1.00 47.88 298 ILE A C 1
ATOM 2236 O O . ILE A 1 298 ? -10.781 0.445 7.663 1.00 47.88 298 ILE A O 1
ATOM 2240 N N . VAL A 1 299 ? -12.525 -0.252 6.443 1.00 49.19 299 VAL A N 1
ATOM 2241 C CA . VAL A 1 299 ? -13.369 -0.553 7.609 1.00 49.19 299 VAL A CA 1
ATOM 2242 C C . VAL A 1 299 ? -14.089 -1.893 7.449 1.00 49.19 299 VAL A C 1
ATOM 2244 O O . VAL A 1 299 ? -14.910 -2.065 6.556 1.00 49.19 299 VAL A O 1
ATOM 2247 N N . ASP A 1 300 ? -13.842 -2.834 8.365 1.00 51.06 300 ASP A N 1
ATOM 2248 C CA . ASP A 1 300 ? -14.717 -3.994 8.565 1.00 51.06 300 ASP A CA 1
ATOM 2249 C C . ASP A 1 300 ? -15.927 -3.556 9.427 1.00 51.06 300 ASP A C 1
ATOM 2251 O O . ASP A 1 300 ? -15.771 -3.288 10.626 1.00 51.06 300 ASP A O 1
ATOM 2255 N N . PRO A 1 301 ? -17.142 -3.457 8.853 1.00 46.94 301 PRO A N 1
ATOM 2256 C CA . PRO A 1 301 ? -18.326 -2.963 9.557 1.00 46.94 301 PRO A CA 1
ATOM 2257 C C . PRO A 1 301 ? -18.742 -3.868 10.726 1.00 46.94 301 PRO A C 1
ATOM 2259 O O . PRO A 1 301 ? -19.367 -3.394 11.677 1.00 46.94 301 PRO A O 1
ATOM 2262 N N . VAL A 1 302 ? -18.362 -5.152 10.708 1.00 49.78 302 VAL A N 1
ATOM 2263 C CA . VAL A 1 302 ? -18.620 -6.093 11.809 1.00 49.78 302 VAL A CA 1
ATOM 2264 C C . VAL A 1 302 ? -17.622 -5.869 12.949 1.00 49.78 302 VAL A C 1
ATOM 2266 O O . VAL A 1 302 ? -18.013 -5.878 14.119 1.00 49.78 302 VAL A O 1
ATOM 2269 N N . ALA A 1 303 ? -16.357 -5.583 12.629 1.00 50.62 303 ALA A N 1
ATOM 2270 C CA . ALA A 1 303 ? -15.329 -5.227 13.610 1.00 50.62 303 ALA A CA 1
ATOM 2271 C C . ALA A 1 303 ? -15.640 -3.899 14.329 1.00 50.62 303 ALA A C 1
ATOM 2273 O O . ALA A 1 303 ? -15.448 -3.785 15.545 1.00 50.62 303 ALA A O 1
ATOM 2274 N N . ALA A 1 304 ? -16.185 -2.919 13.598 1.00 48.62 304 ALA A N 1
ATOM 2275 C CA . ALA A 1 304 ? -16.651 -1.651 14.158 1.00 48.62 304 ALA A CA 1
ATOM 2276 C C . ALA A 1 304 ? -17.832 -1.842 15.131 1.00 48.62 304 ALA A C 1
ATOM 2278 O O . ALA A 1 304 ? -17.867 -1.212 16.189 1.00 48.62 304 ALA A O 1
ATOM 2279 N N . LEU A 1 305 ? -18.764 -2.754 14.819 1.00 44.47 305 LEU A N 1
ATOM 2280 C CA . LEU A 1 305 ? -19.923 -3.055 15.669 1.00 44.47 305 LEU A CA 1
ATOM 2281 C C . LEU A 1 305 ? -19.547 -3.824 16.948 1.00 44.47 305 LEU A C 1
ATOM 2283 O O . LEU A 1 305 ? -20.147 -3.613 18.001 1.00 44.47 305 LEU A O 1
ATOM 2287 N N . LEU A 1 306 ? -18.554 -4.716 16.864 1.00 49.31 306 LEU A N 1
ATOM 2288 C CA . LEU A 1 306 ? -18.084 -5.544 17.984 1.00 49.31 306 LEU A CA 1
ATOM 2289 C C . LEU A 1 306 ? -17.087 -4.824 18.905 1.00 49.31 306 LEU A C 1
ATOM 2291 O O . LEU A 1 306 ? -16.641 -5.404 19.896 1.00 49.31 306 LEU A O 1
ATOM 2295 N N . GLY A 1 307 ? -16.722 -3.575 18.602 1.00 45.16 307 GLY A N 1
ATOM 2296 C CA . GLY A 1 307 ? -15.770 -2.808 19.404 1.00 45.16 307 GLY A CA 1
ATOM 2297 C C . GLY A 1 307 ? -14.351 -3.382 19.386 1.00 45.16 307 GLY A C 1
ATOM 2298 O O . GLY A 1 307 ? -13.551 -3.061 20.268 1.00 45.16 307 GLY A O 1
ATOM 2299 N N . THR A 1 308 ? -14.007 -4.216 18.398 1.00 48.94 308 THR A N 1
ATOM 2300 C CA . THR A 1 308 ? -12.624 -4.654 18.192 1.00 48.94 308 THR A CA 1
ATOM 2301 C C . THR A 1 308 ? -11.841 -3.484 17.611 1.00 48.94 308 THR A C 1
ATOM 2303 O O . THR A 1 308 ? -11.709 -3.352 16.397 1.00 48.94 308 THR A O 1
ATOM 2306 N N . ARG A 1 309 ? -11.352 -2.590 18.477 1.00 52.28 309 ARG A N 1
ATOM 2307 C CA . ARG A 1 309 ? -10.405 -1.546 18.068 1.00 52.28 309 ARG A CA 1
ATOM 2308 C C . ARG A 1 309 ? -9.156 -2.213 17.509 1.00 52.28 309 ARG A C 1
ATOM 2310 O O . ARG A 1 309 ? -8.591 -3.085 18.179 1.00 52.28 309 ARG A O 1
ATOM 2317 N N . ALA A 1 310 ? -8.694 -1.762 16.345 1.00 50.12 310 ALA A N 1
ATOM 2318 C CA . ALA A 1 310 ? -7.372 -2.105 15.821 1.00 50.12 310 ALA A CA 1
ATOM 2319 C C . ALA A 1 310 ? -6.275 -1.889 16.891 1.00 50.12 310 ALA A C 1
ATOM 2321 O O . ALA A 1 310 ? -5.387 -2.727 17.047 1.00 50.12 310 ALA A O 1
ATOM 2322 N N . ASP A 1 311 ? -6.445 -0.872 17.746 1.00 54.00 311 ASP A N 1
ATOM 2323 C CA . ASP A 1 311 ? -5.588 -0.545 18.896 1.00 54.00 311 ASP A CA 1
ATOM 2324 C C . ASP A 1 311 ? -5.439 -1.683 19.921 1.00 54.00 311 ASP A C 1
ATOM 2326 O O . ASP A 1 311 ? -4.461 -1.717 20.660 1.00 54.00 311 ASP A O 1
ATOM 2330 N N . SER A 1 312 ? -6.395 -2.618 19.996 1.00 66.06 312 SER A N 1
ATOM 2331 C CA . SER A 1 312 ? -6.330 -3.782 20.898 1.00 66.06 312 SER A CA 1
ATOM 2332 C C . SER A 1 312 ? -5.610 -4.988 20.282 1.00 66.06 312 SER A C 1
ATOM 2334 O O . SER A 1 312 ? -5.114 -5.850 21.009 1.00 66.06 312 SER A O 1
ATOM 2336 N N . ILE A 1 313 ? -5.513 -5.042 18.949 1.00 81.75 313 ILE A N 1
ATOM 2337 C CA . ILE A 1 313 ? -4.854 -6.129 18.212 1.00 81.75 313 ILE A CA 1
ATOM 2338 C C . ILE A 1 313 ? -3.341 -5.908 18.207 1.00 81.75 313 ILE A C 1
ATOM 2340 O O . ILE A 1 313 ? -2.591 -6.838 18.494 1.00 81.75 313 ILE A O 1
ATOM 2344 N N . THR A 1 314 ? -2.881 -4.677 17.980 1.00 81.19 314 THR A N 1
ATOM 2345 C CA . THR A 1 314 ? -1.454 -4.315 18.007 1.00 81.19 314 THR A CA 1
ATOM 2346 C C . THR A 1 314 ? -0.703 -4.799 19.260 1.00 81.19 314 THR A C 1
ATOM 2348 O O . THR A 1 314 ? 0.274 -5.538 19.107 1.00 81.19 314 THR A O 1
ATOM 2351 N N . PRO A 1 315 ? -1.130 -4.484 20.502 1.00 82.62 315 PRO A N 1
ATOM 2352 C CA . PRO A 1 315 ? -0.444 -4.957 21.705 1.00 82.62 315 PRO A CA 1
ATOM 2353 C C . PRO A 1 315 ? -0.520 -6.481 21.868 1.00 82.62 315 PRO A C 1
ATOM 2355 O O . PRO A 1 315 ? 0.424 -7.089 22.373 1.00 82.62 315 PRO A O 1
ATOM 2358 N N . LEU A 1 316 ? -1.597 -7.125 21.401 1.00 89.50 316 LEU A N 1
ATOM 2359 C CA . LEU A 1 316 ? -1.711 -8.584 21.402 1.00 89.50 316 LEU A CA 1
ATOM 2360 C C . LEU A 1 316 ? -0.678 -9.226 20.463 1.00 89.50 316 LEU A C 1
ATOM 2362 O O . LEU A 1 316 ? 0.016 -10.156 20.873 1.00 89.50 316 LEU A O 1
ATOM 2366 N N . ILE A 1 317 ? -0.537 -8.715 19.239 1.00 91.50 317 ILE A N 1
ATOM 2367 C CA . ILE A 1 317 ? 0.442 -9.216 18.267 1.00 91.50 317 ILE A CA 1
ATOM 2368 C C . ILE A 1 317 ? 1.876 -8.974 18.756 1.00 91.50 317 ILE A C 1
ATOM 2370 O O . ILE A 1 317 ? 2.684 -9.903 18.734 1.00 91.50 317 ILE A O 1
ATOM 2374 N N . LEU A 1 318 ? 2.182 -7.791 19.300 1.00 87.25 318 LEU A N 1
ATOM 2375 C CA . LEU A 1 318 ? 3.490 -7.521 19.915 1.00 87.25 318 LEU A CA 1
ATOM 2376 C C . LEU A 1 318 ? 3.780 -8.459 21.097 1.00 87.25 318 LEU A C 1
ATOM 2378 O O . LEU A 1 318 ? 4.920 -8.885 21.288 1.00 87.25 318 LEU A O 1
ATOM 2382 N N . SER A 1 319 ? 2.758 -8.840 21.871 1.00 90.88 319 SER A N 1
ATOM 2383 C CA . SER A 1 319 ? 2.926 -9.827 22.943 1.00 90.88 319 SER A CA 1
ATOM 2384 C C . SER A 1 319 ? 3.265 -11.224 22.406 1.00 90.88 319 SER A C 1
ATOM 2386 O O . SER A 1 319 ? 4.096 -11.913 22.998 1.00 90.88 319 SER A O 1
ATOM 2388 N N . LEU A 1 320 ? 2.682 -11.636 21.272 1.00 94.19 320 LEU A N 1
ATOM 2389 C CA . LEU A 1 320 ? 3.005 -12.906 20.610 1.00 94.19 320 LEU A CA 1
ATOM 2390 C C . LEU A 1 320 ? 4.426 -12.891 20.044 1.00 94.19 320 LEU A C 1
ATOM 2392 O O . LEU A 1 320 ? 5.157 -13.868 20.205 1.00 94.19 320 LEU A O 1
ATOM 2396 N N . GLU A 1 321 ? 4.849 -11.772 19.459 1.00 92.81 321 GLU A N 1
ATOM 2397 C CA . GLU A 1 321 ? 6.227 -11.559 19.013 1.00 92.81 321 GLU A CA 1
ATOM 2398 C C . GLU A 1 321 ? 7.219 -11.669 20.176 1.00 92.81 321 GLU A C 1
ATOM 2400 O O . GLU A 1 321 ? 8.195 -12.419 20.097 1.00 92.81 321 GLU A O 1
ATOM 2405 N N . ALA A 1 322 ? 6.938 -11.006 21.300 1.00 89.62 322 ALA A N 1
ATOM 2406 C CA . ALA A 1 322 ? 7.764 -11.098 22.500 1.00 89.62 322 ALA A CA 1
ATOM 2407 C C . ALA A 1 322 ? 7.848 -12.537 23.042 1.00 89.62 322 ALA A C 1
ATOM 2409 O O . ALA A 1 322 ? 8.937 -13.011 23.371 1.00 89.62 322 ALA A O 1
ATOM 2410 N N . GLN A 1 323 ? 6.726 -13.263 23.080 1.00 93.19 323 GLN A N 1
ATOM 2411 C CA . GLN A 1 323 ? 6.690 -14.665 23.512 1.00 93.19 323 GLN A CA 1
ATOM 2412 C C . GLN A 1 323 ? 7.453 -15.586 22.559 1.00 93.19 323 GLN A C 1
ATOM 2414 O O . GLN A 1 323 ? 8.162 -16.482 23.013 1.00 93.19 323 GLN A O 1
ATOM 2419 N N . ARG A 1 324 ? 7.357 -15.352 21.247 1.00 93.31 324 ARG A N 1
ATOM 2420 C CA . ARG A 1 324 ? 8.130 -16.087 20.242 1.00 93.31 324 ARG A CA 1
ATOM 2421 C C . ARG A 1 324 ? 9.631 -15.878 20.444 1.00 93.31 324 ARG A C 1
ATOM 2423 O O . ARG A 1 324 ? 10.399 -16.837 20.405 1.00 93.31 324 ARG A O 1
ATOM 2430 N N . ARG A 1 325 ? 10.058 -14.631 20.664 1.00 91.44 325 ARG A N 1
ATOM 2431 C CA . ARG A 1 325 ? 11.464 -14.306 20.947 1.00 91.44 325 ARG A CA 1
ATOM 2432 C C . ARG A 1 325 ? 11.954 -14.991 22.218 1.00 91.44 325 ARG A C 1
ATOM 2434 O O . ARG A 1 325 ? 13.023 -15.593 22.198 1.00 91.44 325 ARG A O 1
ATOM 2441 N N . ALA A 1 326 ? 11.159 -14.938 23.286 1.00 90.25 326 ALA A N 1
ATOM 2442 C CA . ALA A 1 326 ? 11.466 -15.624 24.535 1.00 90.25 326 ALA A CA 1
ATOM 2443 C C . ALA A 1 326 ? 11.626 -17.135 24.315 1.00 90.25 326 ALA A C 1
ATOM 2445 O O . ALA A 1 326 ? 12.627 -17.692 24.748 1.00 90.25 326 ALA A O 1
ATOM 2446 N N . ALA A 1 327 ? 10.724 -17.764 23.555 1.00 92.12 327 ALA A N 1
ATOM 2447 C CA . ALA A 1 327 ? 10.804 -19.185 23.219 1.00 92.12 327 ALA A CA 1
ATOM 2448 C C . ALA A 1 327 ? 12.099 -19.553 22.468 1.00 92.12 327 ALA A C 1
ATOM 2450 O O . ALA A 1 327 ? 12.721 -20.568 22.769 1.00 92.12 327 ALA A O 1
ATOM 2451 N N . HIS A 1 328 ? 12.558 -18.710 21.536 1.00 88.81 328 HIS A N 1
ATOM 2452 C CA . HIS A 1 328 ? 13.844 -18.918 20.859 1.00 88.81 328 HIS A CA 1
ATOM 2453 C C . HIS A 1 328 ? 15.061 -18.743 21.784 1.00 88.81 328 HIS A C 1
ATOM 2455 O O . HIS A 1 328 ? 16.067 -19.420 21.582 1.00 88.81 328 HIS A O 1
ATOM 2461 N N . LEU A 1 329 ? 14.987 -17.849 22.774 1.00 89.44 329 LEU A N 1
ATOM 2462 C CA . LEU A 1 329 ? 16.056 -17.634 23.758 1.00 89.44 329 LEU A CA 1
ATOM 2463 C C . LEU A 1 329 ? 16.125 -18.756 24.801 1.00 89.44 329 LEU A C 1
ATOM 2465 O O . LEU A 1 329 ? 17.216 -19.140 25.218 1.00 89.44 329 LEU A O 1
ATOM 2469 N N . THR A 1 330 ? 14.977 -19.284 25.227 1.00 89.88 330 THR A N 1
ATOM 2470 C CA . THR A 1 330 ? 14.894 -20.342 26.246 1.00 89.88 330 THR A CA 1
ATOM 2471 C C . THR A 1 330 ? 14.944 -21.754 25.668 1.00 89.88 330 THR A C 1
ATOM 2473 O O . THR A 1 330 ? 15.113 -22.701 26.430 1.00 89.88 330 THR A O 1
ATOM 2476 N N . GLY A 1 331 ? 14.795 -21.912 24.348 1.00 87.50 331 GLY A N 1
ATOM 2477 C CA . GLY A 1 331 ? 14.671 -23.222 23.703 1.00 87.50 331 GLY A CA 1
ATOM 2478 C C . GLY A 1 331 ? 13.293 -23.875 23.893 1.00 87.50 331 GLY A C 1
ATOM 2479 O O . GLY A 1 331 ? 13.158 -25.084 23.711 1.00 87.50 331 GLY A O 1
ATOM 2480 N N . ASP A 1 332 ? 12.263 -23.103 24.259 1.00 92.38 332 ASP A N 1
ATOM 2481 C CA . ASP A 1 332 ? 10.898 -23.596 24.493 1.00 92.38 332 ASP A CA 1
ATOM 2482 C C . ASP A 1 332 ? 10.164 -23.865 23.165 1.00 92.38 332 ASP A C 1
ATOM 2484 O O . ASP A 1 332 ? 9.430 -23.036 22.614 1.00 92.38 332 ASP A O 1
ATOM 2488 N N . ALA A 1 333 ? 10.399 -25.059 22.627 1.00 91.31 333 ALA A N 1
ATOM 2489 C CA . ALA A 1 333 ? 9.834 -25.505 21.360 1.00 91.31 333 ALA A CA 1
ATOM 2490 C C . ALA A 1 333 ? 8.299 -25.628 21.394 1.00 91.31 333 ALA A C 1
ATOM 2492 O O . ALA A 1 333 ? 7.646 -25.381 20.377 1.00 91.31 333 ALA A O 1
ATOM 2493 N N . ASP A 1 334 ? 7.713 -25.961 22.545 1.00 91.81 334 ASP A N 1
ATOM 2494 C CA . ASP A 1 334 ? 6.266 -26.150 22.678 1.00 91.81 334 ASP A CA 1
ATOM 2495 C C . ASP A 1 334 ? 5.545 -24.799 22.676 1.00 91.81 334 ASP A C 1
ATOM 2497 O O . ASP A 1 334 ? 4.512 -24.630 22.009 1.00 91.81 334 ASP A O 1
ATOM 2501 N N . ARG A 1 335 ? 6.135 -23.782 23.322 1.00 92.31 335 ARG A N 1
ATOM 2502 C CA . ARG A 1 335 ? 5.622 -22.415 23.225 1.00 92.31 335 ARG A CA 1
ATOM 2503 C C . ARG A 1 335 ? 5.696 -21.895 21.798 1.00 92.31 335 ARG A C 1
ATOM 2505 O O . ARG A 1 335 ? 4.704 -21.342 21.314 1.00 92.31 335 ARG A O 1
ATOM 2512 N N . LEU A 1 336 ? 6.815 -22.117 21.109 1.00 91.56 336 LEU A N 1
ATOM 2513 C CA . LEU A 1 336 ? 6.956 -21.751 19.700 1.00 91.56 336 LEU A CA 1
ATOM 2514 C C . LEU A 1 336 ? 5.896 -22.456 18.834 1.00 91.56 336 LEU A C 1
ATOM 2516 O O . LEU A 1 336 ? 5.209 -21.797 18.053 1.00 91.56 336 LEU A O 1
ATOM 2520 N N . ALA A 1 337 ? 5.686 -23.760 19.028 1.00 92.62 337 ALA A N 1
ATOM 2521 C CA . ALA A 1 337 ? 4.681 -24.537 18.302 1.00 92.62 337 ALA A CA 1
ATOM 2522 C C . ALA A 1 337 ? 3.248 -24.010 18.501 1.00 92.62 337 ALA A C 1
ATOM 2524 O O . ALA A 1 337 ? 2.439 -24.101 17.577 1.00 92.62 337 ALA A O 1
ATOM 2525 N N . SER A 1 338 ? 2.937 -23.434 19.670 1.00 92.44 338 SER A N 1
ATOM 2526 C CA . SER A 1 338 ? 1.624 -22.832 19.951 1.00 92.44 338 SER A CA 1
ATOM 2527 C C . SER A 1 338 ? 1.369 -21.517 19.199 1.00 92.44 338 SER A C 1
ATOM 2529 O O . SER A 1 338 ? 0.217 -21.190 18.914 1.00 92.44 338 SER A O 1
ATOM 2531 N N . ILE A 1 339 ? 2.433 -20.778 18.864 1.00 93.44 339 ILE A N 1
ATOM 2532 C CA . ILE A 1 339 ? 2.363 -19.491 18.154 1.00 93.44 339 ILE A CA 1
ATOM 2533 C C . ILE A 1 339 ? 2.313 -19.710 16.635 1.00 93.44 339 ILE A C 1
ATOM 2535 O O . ILE A 1 339 ? 1.667 -18.946 15.920 1.00 93.44 339 ILE A O 1
ATOM 2539 N N . LEU A 1 340 ? 2.982 -20.750 16.132 1.00 93.00 340 LEU A N 1
ATOM 2540 C CA . LEU A 1 340 ? 3.038 -21.074 14.705 1.00 93.00 340 LEU A CA 1
ATOM 2541 C C . LEU A 1 340 ? 1.777 -21.814 14.234 1.00 93.00 340 LEU A C 1
ATOM 2543 O O . LEU A 1 340 ? 1.333 -22.777 14.866 1.00 93.00 340 LEU A O 1
ATOM 2547 N N . ALA A 1 341 ? 1.234 -21.415 13.086 1.00 90.06 341 ALA A N 1
ATOM 2548 C CA . ALA A 1 341 ? 0.154 -22.142 12.419 1.00 90.06 341 ALA A CA 1
ATOM 2549 C C . ALA A 1 341 ? 0.658 -23.449 11.786 1.00 90.06 341 ALA A C 1
ATOM 2551 O O . ALA A 1 341 ? 1.835 -23.573 11.460 1.00 90.06 341 ALA A O 1
ATOM 2552 N N . ASP A 1 342 ? -0.216 -24.436 11.596 1.00 88.94 342 ASP A N 1
ATOM 2553 C CA . ASP A 1 342 ? 0.191 -25.756 11.084 1.00 88.94 342 ASP A CA 1
ATOM 2554 C C . ASP A 1 342 ? 0.722 -25.712 9.642 1.00 88.94 342 ASP A C 1
ATOM 2556 O O . ASP A 1 342 ? 1.623 -26.467 9.286 1.00 88.94 342 ASP A O 1
ATOM 2560 N N . ASP A 1 343 ? 0.238 -24.760 8.847 1.00 80.44 343 ASP A N 1
ATOM 2561 C CA . ASP A 1 343 ? 0.695 -24.432 7.493 1.00 80.44 343 ASP A CA 1
ATOM 2562 C C . ASP A 1 343 ? 1.808 -23.367 7.469 1.00 80.44 343 ASP A C 1
ATOM 2564 O O . ASP A 1 343 ? 2.076 -22.783 6.420 1.00 80.44 343 ASP A O 1
ATOM 2568 N N . PHE A 1 344 ? 2.463 -23.099 8.605 1.00 87.94 344 PHE A N 1
ATOM 2569 C CA . PHE A 1 344 ? 3.471 -22.047 8.706 1.00 87.94 344 PHE A CA 1
ATOM 2570 C C . PHE A 1 344 ? 4.640 -22.249 7.738 1.00 87.94 344 PHE A C 1
ATOM 2572 O O . PHE A 1 344 ? 5.272 -23.314 7.697 1.00 87.94 344 PHE A O 1
ATOM 2579 N N . VAL A 1 345 ? 4.971 -21.174 7.019 1.00 78.56 345 VAL A N 1
ATOM 2580 C CA . VAL A 1 345 ? 6.115 -21.102 6.109 1.00 78.56 345 VAL A CA 1
ATOM 2581 C C . VAL A 1 345 ? 7.054 -19.983 6.531 1.00 78.56 345 VAL A C 1
ATOM 2583 O O . VAL A 1 345 ? 6.657 -18.831 6.666 1.00 78.56 345 VAL A O 1
ATOM 2586 N N . ASP A 1 346 ? 8.328 -20.314 6.670 1.00 82.88 346 ASP A N 1
ATOM 2587 C CA . ASP A 1 346 ? 9.390 -19.356 6.930 1.00 82.88 346 ASP A CA 1
ATOM 2588 C C . ASP A 1 346 ? 10.403 -19.346 5.790 1.00 82.88 346 ASP A C 1
ATOM 2590 O O . ASP A 1 346 ? 10.822 -20.402 5.318 1.00 82.88 346 ASP A O 1
ATOM 2594 N N . VAL A 1 347 ? 10.822 -18.160 5.369 1.00 81.69 347 VAL A N 1
ATOM 2595 C CA . VAL A 1 347 ? 11.940 -17.964 4.447 1.00 81.69 347 VAL A CA 1
ATOM 2596 C C . VAL A 1 347 ? 13.043 -17.231 5.199 1.00 81.69 347 VAL A C 1
ATOM 2598 O O . VAL A 1 347 ? 12.966 -16.030 5.480 1.00 81.69 347 VAL A O 1
ATOM 2601 N N . ALA A 1 348 ? 14.086 -17.980 5.548 1.00 76.31 348 ALA A N 1
ATOM 2602 C CA . ALA A 1 348 ? 15.234 -17.449 6.261 1.00 76.31 348 ALA A CA 1
ATOM 2603 C C . ALA A 1 348 ? 16.008 -16.444 5.394 1.00 76.31 348 ALA A C 1
ATOM 2605 O O . ALA A 1 348 ? 15.970 -16.493 4.167 1.00 76.31 348 ALA A O 1
ATOM 2606 N N . ALA A 1 349 ? 16.822 -15.606 6.035 1.00 70.75 349 ALA A N 1
ATOM 2607 C CA . ALA A 1 349 ? 17.686 -14.642 5.352 1.00 70.75 349 ALA A CA 1
ATOM 2608 C C . ALA A 1 349 ? 18.730 -15.262 4.401 1.00 70.75 349 ALA A C 1
ATOM 2610 O O . ALA A 1 349 ? 19.362 -14.547 3.631 1.00 70.75 349 ALA A O 1
ATOM 2611 N N . THR A 1 350 ? 18.916 -16.582 4.448 1.00 72.12 350 THR A N 1
ATOM 2612 C CA . THR A 1 350 ? 19.738 -17.358 3.507 1.00 72.12 350 THR A CA 1
ATOM 2613 C C . THR A 1 350 ? 18.956 -17.849 2.282 1.00 72.12 350 THR A C 1
ATOM 2615 O O . THR A 1 350 ? 19.516 -18.555 1.452 1.00 72.12 350 THR A O 1
ATOM 2618 N N . GLY A 1 351 ? 17.659 -17.537 2.182 1.00 67.88 351 GLY A N 1
ATOM 2619 C CA . GLY A 1 351 ? 16.745 -18.054 1.159 1.00 67.88 351 GLY A CA 1
ATOM 2620 C C . GLY A 1 351 ? 16.189 -19.451 1.457 1.00 67.88 351 GLY A C 1
ATOM 2621 O O . GLY A 1 351 ? 15.351 -19.950 0.710 1.00 67.88 351 GLY A O 1
ATOM 2622 N N . MET A 1 352 ? 16.616 -20.091 2.550 1.00 74.00 352 MET A N 1
ATOM 2623 C CA . MET A 1 352 ? 16.144 -21.423 2.926 1.00 74.00 352 MET A CA 1
ATOM 2624 C C . MET A 1 352 ? 14.698 -21.371 3.429 1.00 74.00 352 MET A C 1
ATOM 2626 O O . MET A 1 352 ? 14.385 -20.633 4.366 1.00 74.00 352 MET A O 1
ATOM 2630 N N . ARG A 1 353 ? 13.830 -22.193 2.832 1.00 75.50 353 ARG A N 1
ATOM 2631 C CA . ARG A 1 353 ? 12.442 -22.362 3.269 1.00 75.50 353 ARG A CA 1
ATOM 2632 C C . ARG A 1 353 ? 12.359 -23.380 4.407 1.00 75.50 353 ARG A C 1
ATOM 2634 O O . ARG A 1 353 ? 12.900 -24.477 4.287 1.00 75.50 353 ARG A O 1
ATOM 2641 N N . ARG A 1 354 ? 11.642 -23.036 5.476 1.00 81.56 354 ARG A N 1
ATOM 2642 C CA . ARG A 1 354 ? 11.390 -23.881 6.648 1.00 81.56 354 ARG A CA 1
ATOM 2643 C C . ARG A 1 354 ? 9.896 -23.985 6.935 1.00 81.56 354 ARG A C 1
ATOM 2645 O O . ARG A 1 354 ? 9.142 -23.037 6.739 1.00 81.56 354 ARG A O 1
ATOM 2652 N N . THR A 1 355 ? 9.475 -25.145 7.414 1.00 87.62 355 THR A N 1
ATOM 2653 C CA . THR A 1 355 ? 8.115 -25.414 7.906 1.00 87.62 355 THR A CA 1
ATOM 2654 C C . THR A 1 355 ? 8.017 -25.172 9.415 1.00 87.62 355 THR A C 1
ATOM 2656 O O . THR A 1 355 ? 9.040 -24.979 10.087 1.00 87.62 355 THR A O 1
ATOM 2659 N N . LYS A 1 356 ? 6.797 -25.235 9.976 1.00 90.44 356 LYS A N 1
ATOM 2660 C CA . LYS A 1 356 ? 6.575 -25.275 11.436 1.00 90.44 356 LYS A CA 1
ATOM 2661 C C . LYS A 1 356 ? 7.440 -26.332 12.111 1.00 90.44 356 LYS A C 1
ATOM 2663 O O . LYS A 1 356 ? 8.172 -26.003 13.038 1.00 90.44 356 LYS A O 1
ATOM 2668 N N . GLN A 1 357 ? 7.373 -27.571 11.622 1.00 91.25 357 GLN A N 1
ATOM 2669 C CA . GLN A 1 357 ? 8.060 -28.709 12.230 1.00 91.25 357 GLN A CA 1
ATOM 2670 C C . GLN A 1 357 ? 9.573 -28.478 12.279 1.00 91.25 357 GLN A C 1
ATOM 2672 O O . GL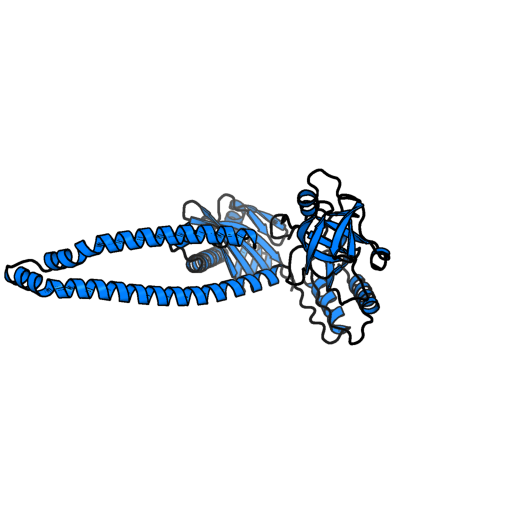N A 1 357 ? 10.178 -28.617 13.333 1.00 91.25 357 GLN A O 1
ATOM 2677 N N . GLN A 1 358 ? 10.161 -27.992 11.182 1.00 88.06 358 GLN A N 1
ATOM 2678 C CA . GLN A 1 358 ? 11.588 -27.659 11.130 1.00 88.06 358 GLN A CA 1
ATOM 2679 C C . GLN A 1 358 ? 11.966 -26.537 12.110 1.00 88.06 358 GLN A C 1
ATOM 2681 O O . GLN A 1 358 ? 12.959 -26.665 12.813 1.00 88.06 358 GLN A O 1
ATOM 2686 N N . ASN A 1 359 ? 11.167 -25.468 12.221 1.00 87.88 359 ASN A N 1
ATOM 2687 C CA . ASN A 1 359 ? 11.428 -24.388 13.187 1.00 87.88 359 ASN A CA 1
ATOM 2688 C C . ASN A 1 359 ? 11.365 -24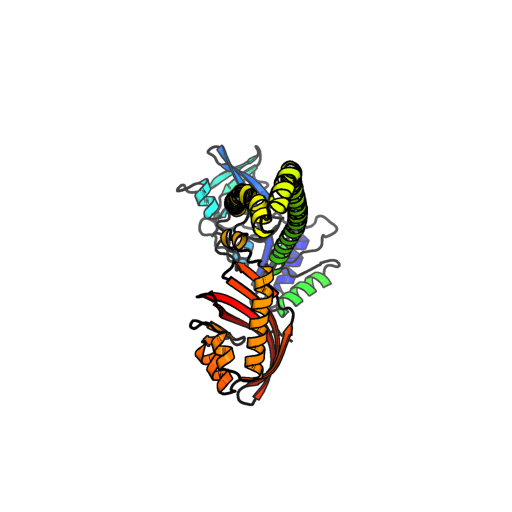.877 14.647 1.00 87.88 359 ASN A C 1
ATOM 2690 O O . ASN A 1 359 ? 12.186 -24.485 15.481 1.00 87.88 359 ASN A O 1
ATOM 2694 N N . VAL A 1 360 ? 10.374 -25.716 14.955 1.00 91.69 360 VAL A N 1
ATOM 2695 C CA . VAL A 1 360 ? 10.167 -26.289 16.291 1.00 91.69 360 VAL A CA 1
ATOM 2696 C C . VAL A 1 360 ? 11.292 -27.264 16.631 1.00 91.69 360 VAL A C 1
ATOM 2698 O O . VAL A 1 360 ? 11.868 -27.169 17.714 1.00 91.69 360 VAL A O 1
ATOM 2701 N N . ASP A 1 361 ? 11.665 -28.144 15.702 1.00 89.19 361 ASP A N 1
ATOM 2702 C CA . ASP A 1 361 ? 12.717 -29.136 15.916 1.00 89.19 361 ASP A CA 1
ATOM 2703 C C . ASP A 1 361 ? 14.106 -28.494 15.997 1.00 89.19 361 ASP A C 1
ATOM 2705 O O . ASP A 1 361 ? 14.878 -28.861 16.881 1.00 89.19 361 ASP A O 1
ATOM 2709 N N . GLU A 1 362 ? 14.416 -27.483 15.175 1.00 85.75 362 GLU A N 1
ATOM 2710 C CA . GLU A 1 362 ? 15.660 -26.694 15.279 1.00 85.75 362 GLU A CA 1
ATOM 2711 C C . GLU A 1 362 ? 15.789 -26.010 16.650 1.00 85.75 362 GLU A C 1
ATOM 2713 O O . GLU A 1 362 ? 16.884 -25.953 17.216 1.00 85.75 362 GLU A O 1
ATOM 2718 N N . THR A 1 363 ? 14.669 -25.523 17.197 1.00 85.94 363 THR A N 1
ATOM 2719 C CA . THR A 1 363 ? 14.622 -24.906 18.532 1.00 85.94 363 THR A CA 1
ATOM 2720 C C . THR A 1 363 ? 14.794 -25.962 19.627 1.00 85.94 363 THR A C 1
ATOM 2722 O O . THR A 1 363 ? 15.602 -25.777 20.534 1.00 85.94 363 THR A O 1
ATOM 2725 N N . ARG A 1 364 ? 14.110 -27.109 19.512 1.00 88.44 364 ARG A N 1
ATOM 2726 C CA . ARG A 1 364 ? 14.188 -28.226 20.472 1.00 88.44 364 ARG A CA 1
ATOM 2727 C C . ARG A 1 364 ? 15.588 -28.839 20.537 1.00 88.44 364 ARG A C 1
ATOM 2729 O O . ARG A 1 364 ? 16.110 -29.118 21.613 1.00 88.44 364 ARG A O 1
ATOM 2736 N N . THR A 1 365 ? 16.204 -29.039 19.378 1.00 85.56 365 THR A N 1
ATOM 2737 C CA . THR A 1 365 ? 17.526 -29.669 19.235 1.00 85.56 365 THR A CA 1
ATOM 2738 C C . THR A 1 365 ? 18.684 -28.695 19.442 1.00 85.56 365 THR A C 1
ATOM 2740 O O . THR A 1 365 ? 19.837 -29.115 19.408 1.00 85.56 365 THR A O 1
ATOM 2743 N N . HIS A 1 366 ? 18.397 -27.410 19.687 1.00 82.12 366 HIS A N 1
ATOM 2744 C CA . HIS A 1 366 ? 19.398 -26.359 19.893 1.00 82.12 366 HIS A CA 1
ATOM 2745 C C . HIS A 1 366 ? 20.413 -26.237 18.742 1.00 82.12 366 HIS A C 1
ATOM 2747 O O . HIS A 1 366 ? 21.529 -25.754 18.939 1.00 82.12 366 HIS A O 1
ATOM 2753 N N . VAL A 1 367 ? 20.013 -26.629 17.525 1.00 79.06 367 VAL A N 1
ATOM 2754 C CA . VAL A 1 367 ? 20.787 -26.404 16.291 1.00 79.06 367 VAL A CA 1
ATOM 2755 C C . VAL A 1 367 ? 21.068 -24.914 16.120 1.00 79.06 367 VAL A C 1
ATOM 2757 O O . VAL A 1 367 ? 22.172 -24.527 15.736 1.00 79.06 367 VAL A O 1
ATOM 2760 N N . ILE A 1 368 ? 20.085 -24.080 16.468 1.00 79.50 368 ILE A N 1
ATOM 2761 C CA . ILE A 1 368 ? 20.246 -22.636 16.622 1.00 79.50 368 ILE A CA 1
ATOM 2762 C C . ILE A 1 368 ? 20.000 -22.293 18.087 1.00 79.50 368 ILE A C 1
ATOM 2764 O O . ILE A 1 368 ? 18.870 -22.387 18.564 1.00 79.50 368 ILE A O 1
ATOM 2768 N N . LYS A 1 369 ? 21.043 -21.866 18.799 1.00 87.12 369 LYS A N 1
ATOM 2769 C CA . LYS A 1 369 ? 20.933 -21.412 20.187 1.00 87.12 369 LYS A CA 1
ATOM 2770 C C . LYS A 1 369 ? 21.162 -19.913 20.256 1.00 87.12 369 LYS A C 1
ATOM 2772 O O . LYS A 1 369 ? 22.288 -19.445 20.105 1.00 87.12 369 LYS A O 1
ATOM 2777 N N . TRP A 1 370 ? 20.097 -19.163 20.501 1.00 86.50 370 TRP A N 1
ATOM 2778 C CA . TRP A 1 370 ? 20.177 -17.716 20.666 1.00 86.50 370 TRP A CA 1
ATOM 2779 C C . TRP A 1 370 ? 20.648 -17.365 22.076 1.00 86.50 370 TRP A C 1
ATOM 2781 O O . TRP A 1 370 ? 20.130 -17.885 23.059 1.00 86.50 370 TRP A O 1
ATOM 2791 N N . THR A 1 371 ? 21.628 -16.473 22.176 1.00 87.75 371 THR A N 1
ATOM 2792 C CA . THR A 1 371 ? 22.079 -15.888 23.449 1.00 87.75 371 THR A CA 1
ATOM 2793 C C . THR A 1 371 ? 21.587 -14.454 23.614 1.00 87.75 371 THR A C 1
ATOM 2795 O O . THR A 1 371 ? 21.412 -13.993 24.738 1.00 87.75 371 THR A O 1
ATOM 2798 N N . SER A 1 372 ? 21.316 -13.762 22.506 1.00 90.31 372 SER A N 1
ATOM 2799 C CA . SER A 1 372 ? 20.676 -12.449 22.485 1.00 90.31 372 SER A CA 1
ATOM 2800 C C . SER A 1 372 ? 19.744 -12.332 21.283 1.00 90.31 372 SER A C 1
ATOM 2802 O O . SER A 1 372 ? 20.066 -12.805 20.191 1.00 90.31 372 SER A O 1
ATOM 2804 N N . LEU A 1 373 ? 18.588 -11.700 21.486 1.00 88.62 373 LEU A N 1
ATOM 2805 C CA . LEU A 1 373 ? 17.586 -11.470 20.452 1.00 88.62 373 LEU A CA 1
ATOM 2806 C C . LEU A 1 373 ? 16.825 -10.172 20.751 1.00 88.62 373 LEU A C 1
ATOM 2808 O O . LEU A 1 373 ? 15.854 -10.157 21.506 1.00 88.62 373 LEU A O 1
ATOM 2812 N N . ILE A 1 374 ? 17.288 -9.068 20.175 1.00 87.25 374 ILE A N 1
ATOM 2813 C CA . ILE A 1 374 ? 16.767 -7.723 20.427 1.00 87.25 374 ILE A CA 1
ATOM 2814 C C . ILE A 1 374 ? 16.017 -7.257 19.186 1.00 87.25 374 ILE A C 1
ATOM 2816 O O . ILE A 1 374 ? 16.592 -7.173 18.102 1.00 87.25 374 ILE A O 1
ATOM 2820 N N . ALA A 1 375 ? 14.735 -6.941 19.345 1.00 85.19 375 ALA A N 1
ATOM 2821 C CA . ALA A 1 375 ? 13.942 -6.334 18.287 1.00 85.19 375 ALA A CA 1
ATOM 2822 C C . ALA A 1 375 ? 14.015 -4.803 18.357 1.00 85.19 375 ALA A C 1
ATOM 2824 O O . ALA A 1 375 ? 14.062 -4.220 19.442 1.00 85.19 375 ALA A O 1
ATOM 2825 N N . LYS A 1 376 ? 14.043 -4.159 17.191 1.00 78.44 376 LYS A N 1
ATOM 2826 C CA . LYS A 1 376 ? 14.060 -2.703 17.015 1.00 78.44 376 LYS A CA 1
ATOM 2827 C C . LYS A 1 376 ? 13.066 -2.321 15.925 1.00 78.44 376 LYS A C 1
ATOM 2829 O O . LYS A 1 376 ? 12.866 -3.084 14.981 1.00 78.44 376 LYS A O 1
ATOM 2834 N N . ASN A 1 377 ? 12.495 -1.122 16.036 1.00 77.88 377 ASN A N 1
ATOM 2835 C CA . ASN A 1 377 ? 11.588 -0.551 15.035 1.00 77.88 377 ASN A CA 1
ATOM 2836 C C . ASN A 1 377 ? 10.435 -1.499 14.656 1.00 77.88 377 ASN A C 1
ATOM 2838 O O . ASN A 1 377 ? 10.097 -1.621 13.483 1.00 77.88 377 ASN A O 1
ATOM 2842 N N . GLU A 1 378 ? 9.873 -2.210 15.638 1.00 78.88 378 GLU A N 1
ATOM 2843 C CA . GLU A 1 378 ? 8.722 -3.078 15.399 1.00 78.88 378 GLU A CA 1
ATOM 2844 C C . GLU A 1 378 ? 7.481 -2.243 15.117 1.00 78.88 378 GLU A C 1
ATOM 2846 O O . GLU A 1 378 ? 7.090 -1.393 15.919 1.00 78.88 378 GLU A O 1
ATOM 2851 N N . GLN A 1 379 ? 6.849 -2.525 13.988 1.00 76.75 379 GLN A N 1
ATOM 2852 C CA . GLN A 1 379 ? 5.590 -1.932 13.579 1.00 76.75 379 GLN A CA 1
ATOM 2853 C C . GLN A 1 379 ? 4.596 -3.049 13.296 1.00 76.75 379 GLN A C 1
ATOM 2855 O O . GLN A 1 379 ? 4.918 -4.031 12.623 1.00 76.75 379 GLN A O 1
ATOM 2860 N N . VAL A 1 380 ? 3.383 -2.895 13.821 1.00 78.94 380 VAL A N 1
ATOM 2861 C CA . VAL A 1 380 ? 2.269 -3.795 13.529 1.00 78.94 380 VAL A CA 1
ATOM 2862 C C . VAL A 1 380 ? 1.285 -3.056 12.646 1.00 78.94 380 VAL A C 1
ATOM 2864 O O . VAL A 1 380 ? 0.754 -2.018 13.033 1.00 78.94 380 VAL A O 1
ATOM 2867 N N . GLN A 1 381 ? 1.022 -3.624 11.479 1.00 77.94 381 GLN A N 1
ATOM 2868 C CA . GLN A 1 381 ? -0.031 -3.190 10.583 1.00 77.94 381 GLN A CA 1
ATOM 2869 C C . GLN A 1 381 ? -1.202 -4.161 10.709 1.00 77.94 381 GLN A C 1
ATOM 2871 O O . GLN A 1 381 ? -1.106 -5.330 10.335 1.00 77.94 381 GLN A O 1
ATOM 2876 N N . VAL A 1 382 ? -2.306 -3.684 11.275 1.00 77.69 382 VAL A N 1
ATOM 2877 C CA . VAL A 1 382 ? -3.552 -4.447 11.388 1.00 77.69 382 VAL A CA 1
ATOM 2878 C C . VAL A 1 382 ? -4.382 -4.176 10.139 1.00 77.69 382 VAL A C 1
ATOM 2880 O O . VAL A 1 382 ? -4.644 -3.017 9.829 1.00 77.69 382 VAL A O 1
ATOM 2883 N N . PHE A 1 383 ? -4.768 -5.232 9.424 1.00 68.00 383 PHE A N 1
ATOM 2884 C CA . PHE A 1 383 ? -5.572 -5.120 8.202 1.00 68.00 383 PHE A CA 1
ATOM 2885 C C . PHE A 1 383 ? -7.062 -5.227 8.518 1.00 68.00 383 PHE A C 1
ATOM 2887 O O . PHE A 1 383 ? -7.855 -4.420 8.048 1.00 68.00 383 PHE A O 1
ATOM 2894 N N . ASP A 1 384 ? -7.435 -6.199 9.351 1.00 71.75 384 ASP A N 1
ATOM 2895 C CA . ASP A 1 384 ? -8.811 -6.410 9.797 1.00 71.75 384 ASP A CA 1
ATOM 2896 C C . ASP A 1 384 ? -8.847 -7.161 11.145 1.00 71.75 384 ASP A C 1
ATOM 2898 O O . ASP A 1 384 ? -7.837 -7.308 11.841 1.00 71.75 384 ASP A O 1
ATOM 2902 N N . SER A 1 385 ? -10.027 -7.648 11.542 1.00 75.81 385 SER A N 1
ATOM 2903 C CA . SER A 1 385 ? -10.225 -8.408 12.786 1.00 75.81 385 SER A CA 1
ATOM 2904 C C . SER A 1 385 ? -9.570 -9.806 12.795 1.00 75.81 385 SER A C 1
ATOM 2906 O O . SER A 1 385 ? -9.587 -10.499 13.825 1.00 75.81 385 SER A O 1
ATOM 2908 N N . THR A 1 386 ? -8.983 -10.216 11.670 1.00 80.38 386 THR A N 1
ATOM 2909 C CA . THR A 1 386 ? -8.437 -11.545 11.388 1.00 80.38 386 THR A CA 1
ATOM 2910 C C . THR A 1 386 ? -7.019 -11.557 10.819 1.00 80.38 386 THR A C 1
ATOM 2912 O O . THR A 1 386 ? -6.407 -12.621 10.848 1.00 80.38 386 THR A O 1
ATOM 2915 N N . ALA A 1 387 ? -6.467 -10.435 10.355 1.00 79.62 387 ALA A N 1
ATOM 2916 C CA . ALA A 1 387 ? -5.146 -10.371 9.735 1.00 79.62 387 ALA A CA 1
ATOM 2917 C C . ALA A 1 387 ? -4.300 -9.193 10.243 1.00 79.62 387 ALA A C 1
ATOM 2919 O O . ALA A 1 387 ? -4.757 -8.052 10.337 1.00 79.62 387 ALA A O 1
ATOM 2920 N N . ALA A 1 388 ? -3.029 -9.473 10.535 1.00 80.50 388 ALA A N 1
ATOM 2921 C CA . ALA A 1 388 ? -2.038 -8.475 10.923 1.00 80.50 388 ALA A CA 1
ATOM 2922 C C . ALA A 1 388 ? -0.651 -8.839 10.378 1.00 80.50 388 ALA A C 1
ATOM 2924 O O . ALA A 1 388 ? -0.295 -10.015 10.288 1.00 80.50 388 ALA A O 1
ATOM 2925 N N . ILE A 1 389 ? 0.154 -7.833 10.049 1.00 83.81 389 ILE A N 1
ATOM 2926 C CA . ILE A 1 389 ? 1.551 -7.996 9.641 1.00 83.81 389 ILE A CA 1
ATOM 2927 C C . ILE A 1 389 ? 2.444 -7.273 10.639 1.00 83.81 389 ILE A C 1
ATOM 2929 O O . ILE A 1 389 ? 2.154 -6.157 11.060 1.00 83.81 389 ILE A O 1
ATOM 2933 N N . VAL A 1 390 ? 3.544 -7.915 11.010 1.00 83.56 390 VAL A N 1
ATOM 2934 C CA . VAL A 1 390 ? 4.617 -7.318 11.800 1.00 83.56 390 VAL A CA 1
ATOM 2935 C C . VAL A 1 390 ? 5.819 -7.121 10.901 1.00 83.56 390 VAL A C 1
ATOM 2937 O O . VAL A 1 390 ? 6.270 -8.069 10.254 1.00 83.56 390 VAL A O 1
ATOM 2940 N N . ILE A 1 391 ? 6.355 -5.909 10.895 1.00 79.50 391 ILE A N 1
ATOM 2941 C CA . ILE A 1 391 ? 7.619 -5.579 10.245 1.00 79.50 391 ILE A CA 1
ATOM 2942 C C . ILE A 1 391 ? 8.560 -5.064 11.325 1.00 79.50 391 ILE A C 1
ATOM 2944 O O . ILE A 1 391 ? 8.164 -4.276 12.181 1.00 79.50 391 ILE A O 1
ATOM 2948 N N . GLY A 1 392 ? 9.808 -5.514 11.310 1.00 78.81 392 GLY A N 1
ATOM 2949 C CA . GLY A 1 392 ? 10.779 -5.059 12.294 1.00 78.81 392 GLY A CA 1
ATOM 2950 C C . GLY A 1 392 ? 12.208 -5.404 11.929 1.00 78.81 392 GLY A C 1
ATOM 2951 O O . GLY A 1 392 ? 12.493 -6.126 10.968 1.00 78.81 392 GLY A O 1
ATOM 2952 N N . GLU A 1 393 ? 13.126 -4.885 12.730 1.00 86.81 393 GLU A N 1
ATOM 2953 C CA . GLU A 1 393 ? 14.531 -5.259 12.700 1.00 86.81 393 GLU A CA 1
ATOM 2954 C C . GLU A 1 393 ? 14.858 -6.099 13.931 1.00 86.81 393 GLU A C 1
ATOM 2956 O O . GLU A 1 393 ? 14.279 -5.930 15.004 1.00 86.81 393 GLU A O 1
ATOM 2961 N N . GLN A 1 394 ? 15.783 -7.036 13.777 1.00 86.31 394 GLN A N 1
ATOM 2962 C CA . GLN A 1 394 ? 16.237 -7.894 14.856 1.00 86.31 394 GLN A CA 1
ATOM 2963 C C . GLN A 1 394 ? 17.756 -7.985 14.819 1.00 86.31 394 GLN A C 1
ATOM 2965 O O . GLN A 1 394 ? 18.350 -8.338 13.801 1.00 86.31 394 GLN A O 1
ATOM 2970 N N . GLU A 1 395 ? 18.380 -7.691 15.949 1.00 90.25 395 GLU A N 1
ATOM 2971 C CA . GLU A 1 395 ? 19.796 -7.920 16.202 1.00 90.25 395 GLU A CA 1
ATOM 2972 C C . GLU A 1 395 ? 19.906 -9.083 17.179 1.00 90.25 395 GLU A C 1
ATOM 2974 O O . GLU A 1 395 ? 19.332 -9.049 18.267 1.00 90.25 395 GLU A O 1
ATOM 2979 N N . GLY A 1 396 ? 20.608 -10.138 16.789 1.00 86.75 396 GLY A N 1
ATOM 2980 C CA . GLY A 1 396 ? 20.771 -11.303 17.640 1.00 86.75 396 GLY A CA 1
ATOM 2981 C C . GLY A 1 396 ? 22.126 -11.961 17.479 1.00 86.75 396 GLY A C 1
ATOM 2982 O O . GLY A 1 396 ? 22.777 -11.865 16.436 1.00 86.75 396 GLY A O 1
ATOM 2983 N N . SER A 1 397 ? 22.540 -12.644 18.532 1.00 89.81 397 SER A N 1
ATOM 2984 C CA . SER A 1 397 ? 23.753 -13.447 18.573 1.00 89.81 397 SER A CA 1
ATOM 2985 C C . SER A 1 397 ? 23.445 -14.814 19.163 1.00 89.81 397 SER A C 1
ATOM 2987 O O . SER A 1 397 ? 22.446 -15.006 19.864 1.00 89.81 397 SER A O 1
ATOM 2989 N N . GLY A 1 398 ? 24.274 -15.791 18.824 1.00 89.81 398 GLY A N 1
ATOM 2990 C CA . GLY A 1 398 ? 24.057 -17.165 19.238 1.00 89.81 398 GLY A CA 1
ATOM 2991 C C . GLY A 1 398 ? 25.072 -18.116 18.635 1.00 89.81 398 GLY A C 1
ATOM 2992 O O . GLY A 1 398 ? 26.108 -17.694 18.120 1.00 89.81 398 GLY A O 1
ATOM 2993 N N . THR A 1 399 ? 24.755 -19.403 18.681 1.00 85.31 399 THR A N 1
ATOM 2994 C CA . THR A 1 399 ? 25.508 -20.451 17.995 1.00 85.31 399 THR A CA 1
ATOM 2995 C C . THR A 1 399 ? 24.618 -21.192 17.002 1.00 85.31 399 THR A C 1
ATOM 2997 O O . THR A 1 399 ? 23.440 -21.439 17.259 1.00 85.31 399 THR A O 1
ATOM 3000 N N . TYR A 1 400 ? 25.179 -21.522 15.843 1.00 81.81 400 TYR A N 1
ATOM 3001 C CA . TYR A 1 400 ? 24.565 -22.354 14.813 1.00 81.81 400 TYR A CA 1
ATOM 3002 C C . TYR A 1 400 ? 25.442 -23.592 14.638 1.00 81.81 400 TYR A C 1
ATOM 3004 O O . TYR A 1 400 ? 26.605 -23.456 14.258 1.00 81.81 400 TYR A O 1
ATOM 3012 N N . ASN A 1 401 ? 24.937 -24.782 14.975 1.00 84.44 401 ASN A N 1
ATOM 3013 C CA . ASN A 1 401 ? 25.744 -26.011 15.049 1.00 84.44 401 ASN A CA 1
ATOM 3014 C C . ASN A 1 401 ? 27.048 -25.819 15.853 1.00 84.44 401 ASN A C 1
ATOM 3016 O O . ASN A 1 401 ? 28.126 -26.249 15.449 1.00 84.44 401 ASN A O 1
ATOM 3020 N N . GLY A 1 402 ? 26.960 -25.096 16.975 1.00 81.88 402 GLY A N 1
ATOM 3021 C CA . GLY A 1 402 ? 28.102 -24.785 17.842 1.00 81.88 402 GLY A CA 1
ATOM 3022 C C . GLY A 1 402 ? 29.008 -23.640 17.366 1.00 81.88 402 GLY A C 1
ATOM 3023 O O . GLY A 1 402 ? 29.784 -23.134 18.172 1.00 81.88 402 GLY A O 1
ATOM 3024 N N . GLN A 1 403 ? 28.886 -23.170 16.121 1.00 85.06 403 GLN A N 1
ATOM 3025 C CA . GLN A 1 403 ? 29.669 -22.040 15.608 1.00 85.06 403 GLN A CA 1
ATOM 3026 C C . GLN A 1 403 ? 29.017 -20.703 15.988 1.00 85.06 403 GLN A C 1
ATOM 3028 O O . GLN A 1 403 ? 27.818 -20.533 15.747 1.00 85.06 403 GLN A O 1
ATOM 3033 N N . PRO A 1 404 ? 29.756 -19.743 16.574 1.00 88.94 404 PRO A N 1
ATOM 3034 C CA . PRO A 1 404 ? 29.191 -18.462 16.971 1.00 88.94 404 PRO A CA 1
ATOM 3035 C C . PRO A 1 404 ? 28.775 -17.636 15.752 1.00 88.94 404 PRO A C 1
ATOM 3037 O O . PRO A 1 404 ? 29.458 -17.611 14.728 1.00 88.94 404 PRO A O 1
ATOM 3040 N N . PHE A 1 405 ? 27.667 -16.914 15.876 1.00 84.12 405 PHE A N 1
ATOM 3041 C CA . PHE A 1 405 ? 27.235 -15.949 14.877 1.00 84.12 405 PHE A CA 1
ATOM 3042 C C . PHE A 1 405 ? 26.637 -14.703 15.529 1.00 84.12 405 PHE A C 1
ATOM 3044 O O . PHE A 1 405 ? 26.054 -14.747 16.614 1.00 84.12 405 PHE A O 1
ATOM 3051 N N . VAL A 1 406 ? 26.734 -13.589 14.808 1.00 85.56 406 VAL A N 1
ATOM 3052 C CA . VAL A 1 406 ? 26.001 -12.351 15.078 1.00 85.56 406 VAL A CA 1
ATOM 3053 C C . VAL A 1 406 ? 25.287 -11.973 13.794 1.00 85.56 406 VAL A C 1
ATOM 3055 O O . VAL A 1 406 ? 25.885 -11.992 12.717 1.00 85.56 406 VAL A O 1
ATOM 3058 N N . ARG A 1 407 ? 23.993 -11.678 13.882 1.00 80.56 407 ARG A N 1
ATOM 3059 C CA . ARG A 1 407 ? 23.176 -11.323 12.723 1.00 80.56 407 ARG A CA 1
ATOM 3060 C C . ARG A 1 407 ? 22.279 -10.148 13.046 1.00 80.56 407 ARG A C 1
ATOM 3062 O O . ARG A 1 407 ? 21.618 -10.109 14.081 1.00 80.56 407 ARG A O 1
ATOM 3069 N N . LYS A 1 408 ? 22.218 -9.231 12.089 1.00 85.62 408 LYS A N 1
ATOM 3070 C CA . LYS A 1 408 ? 21.208 -8.190 12.020 1.00 85.62 408 LYS A CA 1
ATOM 3071 C C . LYS A 1 408 ? 20.312 -8.500 10.829 1.00 85.62 408 LYS A C 1
ATOM 3073 O O . LYS A 1 408 ? 20.808 -8.692 9.719 1.00 85.62 408 LYS A O 1
ATOM 3078 N N . ILE A 1 409 ? 19.015 -8.625 11.069 1.00 83.00 409 ILE A N 1
ATOM 3079 C CA . ILE A 1 409 ? 18.028 -8.969 10.046 1.00 83.00 409 ILE A CA 1
ATOM 3080 C C . ILE A 1 409 ? 16.869 -7.983 10.068 1.00 83.00 409 ILE A C 1
ATOM 3082 O O . ILE A 1 409 ? 16.508 -7.463 11.121 1.00 83.00 409 ILE A O 1
ATOM 3086 N N . ARG A 1 410 ? 16.253 -7.772 8.910 1.00 83.81 410 ARG A N 1
ATOM 3087 C CA . ARG A 1 410 ? 14.893 -7.246 8.807 1.00 83.81 410 ARG A CA 1
ATOM 3088 C C . ARG A 1 410 ? 13.951 -8.421 8.620 1.00 83.81 410 ARG A C 1
ATOM 3090 O O . ARG A 1 410 ? 14.326 -9.391 7.958 1.00 83.81 410 ARG A O 1
ATOM 3097 N N . TYR A 1 411 ? 12.763 -8.357 9.198 1.00 83.12 411 TYR A N 1
ATOM 3098 C CA . TYR A 1 411 ? 11.776 -9.416 9.062 1.00 83.12 411 TYR A CA 1
ATOM 3099 C C . TYR A 1 411 ? 10.374 -8.876 8.803 1.00 83.12 411 TYR A C 1
ATOM 3101 O O . TYR A 1 411 ? 10.035 -7.766 9.209 1.00 83.12 411 TYR A O 1
ATOM 3109 N N . ILE A 1 412 ? 9.581 -9.709 8.133 1.00 82.56 412 ILE A N 1
ATOM 3110 C CA . ILE A 1 412 ? 8.142 -9.560 7.943 1.00 82.56 412 ILE A CA 1
ATOM 3111 C C . ILE A 1 412 ? 7.490 -10.839 8.464 1.00 82.56 412 ILE A C 1
ATOM 3113 O O . ILE A 1 412 ? 7.951 -11.944 8.165 1.00 82.56 412 ILE A O 1
ATOM 3117 N N . ARG A 1 413 ? 6.435 -10.708 9.263 1.00 90.38 413 ARG A N 1
ATOM 3118 C CA . ARG A 1 413 ? 5.672 -11.832 9.815 1.00 90.38 413 ARG A CA 1
ATOM 3119 C C . ARG A 1 413 ? 4.186 -11.582 9.644 1.00 90.38 413 ARG A C 1
ATOM 3121 O O . ARG A 1 413 ? 3.697 -10.519 9.999 1.00 90.38 413 ARG A O 1
ATOM 3128 N N . VAL A 1 414 ? 3.473 -12.575 9.128 1.00 88.12 414 VAL A N 1
ATOM 3129 C CA . VAL A 1 414 ? 2.026 -12.504 8.900 1.00 88.12 414 VAL A CA 1
ATOM 3130 C C . VAL A 1 414 ? 1.309 -13.309 9.975 1.00 88.12 414 VAL A C 1
ATOM 3132 O O . VAL A 1 414 ? 1.616 -14.485 10.195 1.00 88.12 414 VAL A O 1
ATOM 3135 N N . TYR A 1 415 ? 0.355 -12.680 10.644 1.00 90.62 415 TYR A N 1
ATOM 3136 C CA . TYR A 1 415 ? -0.506 -13.277 11.652 1.00 90.62 415 TYR A CA 1
ATOM 3137 C C . TYR A 1 415 ? -1.933 -13.347 11.137 1.00 90.62 415 TYR A C 1
ATOM 3139 O O . TYR A 1 415 ? -2.469 -12.348 10.663 1.00 90.62 415 TYR A O 1
ATOM 3147 N N . LEU A 1 416 ? -2.552 -14.517 11.283 1.00 84.69 416 LEU A N 1
ATOM 3148 C CA . LEU A 1 416 ? -3.969 -14.714 11.009 1.00 84.69 416 LEU A CA 1
ATOM 3149 C C . LEU A 1 416 ? -4.685 -15.232 12.257 1.00 84.69 416 LEU A C 1
ATOM 3151 O O . LEU A 1 416 ? -4.139 -16.032 13.022 1.00 84.69 416 LEU A O 1
ATOM 3155 N N . LYS A 1 417 ? -5.929 -14.800 12.452 1.00 87.94 417 LYS A N 1
ATOM 3156 C CA . LYS A 1 417 ? -6.825 -15.295 13.493 1.00 87.94 417 LYS A CA 1
ATOM 3157 C C . LYS A 1 417 ? -7.631 -16.466 12.943 1.00 87.94 417 LYS A C 1
ATOM 3159 O O . LYS A 1 417 ? -8.521 -16.287 12.118 1.00 87.94 417 LYS A O 1
ATOM 3164 N N . ARG A 1 418 ? -7.349 -17.674 13.425 1.00 81.06 418 ARG A N 1
ATOM 3165 C CA . ARG A 1 418 ? -8.039 -18.912 13.037 1.00 81.06 418 ARG A CA 1
ATOM 3166 C C . ARG A 1 418 ? -8.650 -19.558 14.272 1.00 81.06 418 ARG A C 1
ATOM 3168 O O . ARG A 1 418 ? -8.001 -19.651 15.311 1.00 81.06 418 ARG A O 1
ATOM 3175 N N . ASN A 1 419 ? -9.919 -19.961 14.193 1.00 81.31 419 ASN A N 1
ATOM 3176 C CA . ASN A 1 419 ? -10.659 -20.546 15.323 1.00 81.31 419 ASN A CA 1
ATOM 3177 C C . ASN A 1 419 ? -10.572 -19.697 16.611 1.00 81.31 419 ASN A C 1
ATOM 3179 O O . ASN A 1 419 ? -10.415 -20.213 17.716 1.00 81.31 419 ASN A O 1
ATOM 3183 N N . GLY A 1 420 ? -10.604 -18.368 16.461 1.00 80.56 420 GLY A N 1
ATOM 3184 C CA . GLY A 1 420 ? -10.512 -17.419 17.573 1.00 80.56 420 GLY A CA 1
ATOM 3185 C C . GLY A 1 420 ? -9.105 -17.195 18.145 1.00 80.56 420 GLY A C 1
ATOM 3186 O O . GLY A 1 420 ? -8.965 -16.375 19.051 1.00 80.56 420 GLY A O 1
ATOM 3187 N N . ARG A 1 421 ? -8.064 -17.858 17.623 1.00 88.12 421 ARG A N 1
ATOM 3188 C CA . ARG A 1 421 ? -6.670 -17.730 18.081 1.00 88.12 421 ARG A CA 1
ATOM 3189 C C . ARG A 1 421 ? -5.789 -17.107 17.002 1.00 88.12 421 ARG A C 1
ATOM 3191 O O . ARG A 1 421 ? -5.883 -17.474 15.838 1.00 88.12 421 ARG A O 1
ATOM 3198 N N . TRP A 1 422 ? -4.922 -16.181 17.395 1.00 91.88 422 TRP A N 1
ATOM 3199 C CA . TRP A 1 422 ? -3.923 -15.595 16.502 1.00 91.88 422 TRP A CA 1
ATOM 3200 C C . TRP A 1 422 ? -2.718 -16.517 16.374 1.00 91.88 422 TRP A C 1
ATOM 3202 O O . TRP A 1 422 ? -2.174 -16.966 17.383 1.00 91.88 422 TRP A O 1
ATOM 3212 N N . GLN A 1 423 ? -2.309 -16.784 15.139 1.00 93.88 423 GLN A N 1
ATOM 3213 C CA . GLN A 1 423 ? -1.162 -17.628 14.830 1.00 93.88 423 GLN A CA 1
ATOM 3214 C C . GLN A 1 423 ? -0.324 -16.991 13.727 1.00 93.88 423 GLN A C 1
ATOM 3216 O O . GLN A 1 423 ? -0.853 -16.367 12.805 1.00 93.88 423 GLN A O 1
ATOM 3221 N N . ASN A 1 424 ? 0.990 -17.167 13.811 1.00 93.19 424 ASN A N 1
ATOM 3222 C CA . ASN A 1 424 ? 1.904 -16.754 12.761 1.00 93.19 424 ASN A CA 1
ATOM 3223 C C . ASN A 1 424 ? 1.877 -17.791 11.631 1.00 93.19 424 ASN A C 1
ATOM 3225 O O . ASN A 1 424 ? 2.202 -18.958 11.854 1.00 93.19 424 ASN A O 1
ATOM 3229 N N . VAL A 1 425 ? 1.476 -17.364 10.434 1.00 88.44 425 VAL A N 1
ATOM 3230 C CA . VAL A 1 425 ? 1.309 -18.231 9.251 1.00 88.44 425 VAL A CA 1
ATOM 3231 C C . VAL A 1 425 ? 2.456 -18.093 8.259 1.00 88.44 425 VAL A C 1
ATOM 3233 O O . VAL A 1 425 ? 2.757 -19.027 7.524 1.00 88.44 425 VAL A O 1
ATOM 3236 N N . ALA A 1 426 ? 3.143 -16.952 8.264 1.00 83.38 426 ALA A N 1
ATOM 3237 C CA . ALA A 1 426 ? 4.304 -16.747 7.417 1.00 83.38 426 ALA A CA 1
ATOM 3238 C C . ALA A 1 426 ? 5.360 -15.891 8.110 1.00 83.38 426 ALA A C 1
ATOM 3240 O O . ALA A 1 426 ? 5.037 -14.978 8.878 1.00 83.38 426 ALA A O 1
ATOM 3241 N N . ALA A 1 427 ? 6.622 -16.177 7.820 1.00 84.56 427 ALA A N 1
ATOM 3242 C CA . ALA A 1 427 ? 7.751 -15.348 8.195 1.00 84.56 427 ALA A CA 1
ATOM 3243 C C . ALA A 1 427 ? 8.727 -15.236 7.022 1.00 84.56 427 ALA A C 1
ATOM 3245 O O . ALA A 1 427 ? 8.951 -16.184 6.273 1.00 84.56 427 ALA A O 1
ATOM 3246 N N . GLN A 1 428 ? 9.325 -14.066 6.873 1.00 83.25 428 GLN A N 1
ATOM 3247 C CA . GLN A 1 428 ? 10.434 -13.847 5.964 1.00 83.25 428 GLN A CA 1
ATOM 3248 C C . GLN A 1 428 ? 11.457 -12.962 6.654 1.00 83.25 428 GLN A C 1
ATOM 3250 O O . GLN A 1 428 ? 11.106 -12.035 7.384 1.00 83.25 428 GLN A O 1
ATOM 3255 N N . SER A 1 429 ? 12.733 -13.241 6.421 1.00 83.88 429 SER A N 1
ATOM 3256 C CA . SER A 1 429 ? 13.826 -12.412 6.919 1.00 83.88 429 SER A CA 1
ATOM 3257 C C . SER A 1 429 ? 14.861 -12.142 5.837 1.00 83.88 429 SER A C 1
ATOM 3259 O O . SER A 1 429 ? 15.018 -12.928 4.908 1.00 83.88 429 SER A O 1
ATOM 3261 N N . ALA A 1 430 ? 15.573 -11.027 5.968 1.00 79.44 430 ALA A N 1
ATOM 3262 C CA . ALA A 1 430 ? 16.675 -10.628 5.100 1.00 79.44 430 ALA A CA 1
ATOM 3263 C C . ALA A 1 430 ? 17.819 -10.058 5.947 1.00 79.44 430 ALA A C 1
ATOM 3265 O O . ALA A 1 430 ? 17.572 -9.406 6.963 1.00 79.44 430 ALA A O 1
ATOM 3266 N N . LEU A 1 431 ? 19.070 -10.307 5.549 1.00 80.25 431 LEU A N 1
ATOM 3267 C CA . LEU A 1 431 ? 20.241 -9.759 6.239 1.00 80.25 431 LEU A CA 1
ATOM 3268 C C . LEU A 1 431 ? 20.305 -8.241 6.039 1.00 80.25 431 LEU A C 1
ATOM 3270 O O . LEU A 1 431 ? 20.129 -7.741 4.929 1.00 80.25 431 LEU A O 1
ATOM 3274 N N . ILE A 1 432 ? 20.597 -7.514 7.113 1.00 73.69 432 ILE A N 1
ATOM 3275 C CA . ILE A 1 432 ? 20.941 -6.095 7.052 1.00 73.69 432 ILE A CA 1
ATOM 3276 C C . ILE A 1 432 ? 22.460 -6.029 6.904 1.00 73.69 432 ILE A C 1
ATOM 3278 O O . ILE A 1 432 ? 23.186 -6.466 7.797 1.00 73.69 432 ILE A O 1
ATOM 3282 N N . ALA A 1 433 ? 22.930 -5.525 5.761 1.00 62.81 433 ALA A N 1
ATOM 3283 C CA . ALA A 1 433 ? 24.354 -5.310 5.520 1.00 62.81 433 ALA A CA 1
ATOM 3284 C C . ALA A 1 433 ? 24.927 -4.355 6.581 1.00 62.81 433 ALA A C 1
ATOM 3286 O O . ALA A 1 433 ? 24.320 -3.312 6.846 1.00 62.81 433 ALA A O 1
ATOM 3287 N N . GLN A 1 434 ? 26.047 -4.756 7.192 1.00 49.66 434 GLN A N 1
ATOM 3288 C CA . GLN A 1 434 ? 26.803 -3.939 8.144 1.00 49.66 434 GLN A CA 1
ATOM 3289 C C . GLN A 1 434 ? 27.476 -2.756 7.453 1.00 49.66 434 GLN A C 1
ATOM 3291 O O . GLN A 1 434 ? 27.893 -2.919 6.281 1.00 49.66 434 GLN A O 1
#

Foldseek 3Di:
DWFFADDDPDLPQLVVVVVLQVLLVVQPFFPHKKWKQDALPDDPSFDWFFKAFPVRDTDTAREMAIAQCRCVLQVKDFPDFDTDDPVLLPLVPQEREKEWEPLLCCVPANPDDQAQGWIDRDPRHIYGYRTYIYQRDDPPDDRPSHGYMYGHHNSSPDHTIMDTRGPDPAVVSLVVSLVSSCVVDPPGPRPPDDVVVRVVVVVVVVVVVVVVVVVVVVVVVVVVVVVLVVVLVVVCVVCVVVLVVCVVVPHDPVVSVCVSCVVSVVVVVVVVVVVLVVQLVVLVVVQVVVCVVDVARPDDSVCVSVVVPPVVVFVVVVVLVVQCQVCLQVLVLVSVLQQADQLAWEQEQVRDIDGSVRVSVCSNVPLWHWNDKDKDPWDWDDRDPFKIKIWTKIWTWTDHNNHTDTFIKIKMWIWGQDPNDIHTRYMYIHGRDD

Radius of gyration: 30.57 Å; chains: 1; bounding box: 77×58×88 Å